Protein AF-A0A956KKK1-F1 (afdb_monomer_lite)

Foldseek 3Di:
DVLLVVLLVQVVVQLLVQLHALVNQAQFQEEEFEFEDDQLLLVVCPPPDHDDPCSPLVRDQQNSQVVNCVVSVHNAHGDYDYLWLCRQLVSVQVNVVCQVVPSHQKYKGAYWFDDNDCVVVVVCVVVQQADPVQAQQFQAQSLRHFHEFTDIHIHMDGDLVPDDLVRGDALWDFLFKFKDFQPDDPDQQQEALVGLLVRLQVRCVSSVHDLQLAQEEAELRRSHLRVNLSRLSSCCSNRWDDDAAHEYAYCCRVGIRNISRRQNSSVVQLSNCLNVQKDAAHPNHDHGRPSHDCPNTSYDHGHHIGRNDGRRKYKGWTARSSGMIMIIIIGHDPDRDPPPDDDADFKFKAKFADQDPVVQLVVLQVQLVCLVVVVDDPVCRSCSCPVSNHHHQWMWIFIGDHSNSRSVRSNVTDTDGHDPDDDAAEAEFEDPDPADACPCVVVLVRDVQLVVLLVLLQVLLCVQPVDGLNVLSHDPVSCLQLLNVLSNSLSNLLSVLRVCVVVVDDHPYYHYDDSRVLSSCVSVVVDPSNRSSNVRNLLSVLCRPFLPAWKWKKKWQAAPVVVVVLCVVVPQAKDFQDDPDRGITMIMGHPVVVVVSCVVCVVVVIDMDIRSDRHGPRDPSCVRSVD

pLDDT: mean 94.02, std 6.74, range [56.38, 98.94]

Structure (mmCIF, N/CA/C/O backbone):
data_AF-A0A956KKK1-F1
#
_entry.id   AF-A0A956KKK1-F1
#
loop_
_atom_site.group_PDB
_atom_site.id
_atom_site.type_symbol
_atom_site.label_atom_id
_atom_site.label_alt_id
_atom_site.label_comp_id
_atom_site.label_asym_id
_atom_site.label_entity_id
_atom_site.label_seq_id
_atom_site.pdbx_PDB_ins_code
_atom_site.Cartn_x
_atom_site.Cartn_y
_atom_site.Cartn_z
_atom_site.occupancy
_atom_site.B_iso_or_equiv
_atom_site.auth_seq_id
_atom_site.auth_comp_id
_atom_site.auth_asym_id
_atom_site.auth_atom_id
_atom_site.pdbx_PDB_model_num
ATOM 1 N N . ASP A 1 1 ? 17.233 -19.657 -6.680 1.00 92.56 1 ASP A N 1
ATOM 2 C CA . ASP A 1 1 ? 17.584 -18.506 -7.511 1.00 92.56 1 ASP A CA 1
ATOM 3 C C . ASP A 1 1 ? 17.461 -17.231 -6.681 1.00 92.56 1 ASP A C 1
ATOM 5 O O . ASP A 1 1 ? 16.377 -16.978 -6.150 1.00 92.56 1 ASP A O 1
ATOM 9 N N . PRO A 1 2 ? 18.546 -16.457 -6.498 1.00 95.69 2 PRO A N 1
ATOM 10 C CA . PRO A 1 2 ? 18.497 -15.133 -5.877 1.00 95.69 2 PRO A CA 1
ATOM 11 C C . PRO A 1 2 ? 17.521 -14.158 -6.561 1.00 95.69 2 PRO A C 1
ATOM 13 O O . PRO A 1 2 ? 16.955 -13.310 -5.874 1.00 95.69 2 PRO A O 1
ATOM 16 N N . GLN A 1 3 ? 17.222 -14.328 -7.854 1.00 97.50 3 GLN A N 1
ATOM 17 C CA . GLN A 1 3 ? 16.215 -13.531 -8.565 1.00 97.50 3 GLN A CA 1
ATOM 18 C C . GLN A 1 3 ? 14.821 -13.664 -7.933 1.00 97.50 3 GLN A C 1
ATOM 20 O O . GLN A 1 3 ? 14.139 -12.664 -7.715 1.00 97.50 3 GLN A O 1
ATOM 25 N N . GLN A 1 4 ? 14.420 -14.884 -7.543 1.00 97.62 4 GLN A N 1
ATOM 26 C CA . GLN A 1 4 ? 13.149 -15.112 -6.840 1.00 97.62 4 GLN A CA 1
ATOM 27 C C . GLN A 1 4 ? 13.114 -14.398 -5.480 1.00 97.62 4 GLN A C 1
ATOM 29 O O . GLN A 1 4 ? 12.061 -13.927 -5.067 1.00 97.62 4 GLN A O 1
ATOM 34 N N . ARG A 1 5 ? 14.251 -14.308 -4.774 1.00 97.50 5 ARG A N 1
ATOM 35 C CA . ARG A 1 5 ? 14.332 -13.640 -3.462 1.00 97.50 5 ARG A CA 1
ATOM 36 C C . ARG A 1 5 ? 14.197 -12.126 -3.609 1.00 97.50 5 ARG A C 1
ATOM 38 O O . ARG A 1 5 ? 13.392 -11.526 -2.906 1.00 97.50 5 ARG A O 1
ATOM 45 N N . LEU A 1 6 ? 14.912 -11.538 -4.572 1.00 98.19 6 LEU A N 1
ATOM 46 C CA . LEU A 1 6 ? 14.817 -10.107 -4.868 1.00 98.19 6 LEU A CA 1
ATOM 47 C C . LEU A 1 6 ? 13.410 -9.702 -5.304 1.00 98.19 6 LEU A C 1
ATOM 49 O O . LEU A 1 6 ? 12.910 -8.688 -4.835 1.00 98.19 6 LEU A O 1
ATOM 53 N N . LEU A 1 7 ? 12.735 -10.501 -6.134 1.00 98.44 7 LEU A N 1
ATOM 54 C CA . LEU A 1 7 ? 11.353 -10.212 -6.528 1.00 98.44 7 LEU A CA 1
ATOM 55 C C . LEU A 1 7 ? 10.388 -10.187 -5.336 1.00 98.44 7 LEU A C 1
ATOM 57 O O . LEU A 1 7 ? 9.464 -9.378 -5.330 1.00 98.44 7 LEU A O 1
ATOM 61 N N . LEU A 1 8 ? 10.598 -11.030 -4.319 1.00 98.38 8 LEU A N 1
ATOM 62 C CA . LEU A 1 8 ? 9.781 -10.997 -3.103 1.00 98.38 8 LEU A CA 1
ATOM 63 C C . LEU A 1 8 ? 9.997 -9.706 -2.313 1.00 98.38 8 LEU A C 1
ATOM 65 O O . LEU A 1 8 ? 9.024 -9.087 -1.886 1.00 98.38 8 LEU A O 1
ATOM 69 N N . GLU A 1 9 ? 11.249 -9.285 -2.143 1.00 98.06 9 GLU A N 1
ATOM 70 C CA . GLU A 1 9 ? 11.579 -8.048 -1.428 1.00 98.06 9 GLU A CA 1
ATOM 71 C C . GLU A 1 9 ? 11.114 -6.806 -2.198 1.00 98.06 9 GLU A C 1
ATOM 73 O O . GLU A 1 9 ? 10.419 -5.952 -1.650 1.00 98.06 9 GLU A O 1
ATOM 78 N N . VAL A 1 10 ? 11.435 -6.721 -3.490 1.00 98.62 10 VAL A N 1
ATOM 79 C CA . VAL A 1 10 ? 11.083 -5.580 -4.343 1.00 98.62 10 VAL A CA 1
ATOM 80 C C . VAL A 1 10 ? 9.576 -5.519 -4.586 1.00 98.62 10 VAL A C 1
ATOM 82 O O . VAL A 1 10 ? 9.008 -4.433 -4.544 1.00 98.62 10 VAL A O 1
ATOM 85 N N . GLY A 1 11 ? 8.900 -6.655 -4.769 1.00 98.25 11 GLY A N 1
ATOM 86 C CA . GLY A 1 11 ? 7.442 -6.693 -4.894 1.00 98.25 11 GLY A CA 1
ATOM 87 C C . GLY A 1 11 ? 6.729 -6.283 -3.601 1.00 98.25 11 GLY A C 1
ATOM 88 O O . GLY A 1 11 ? 5.759 -5.529 -3.658 1.00 98.25 11 GLY A O 1
ATOM 89 N N . TRP A 1 12 ? 7.242 -6.692 -2.432 1.00 96.94 12 TRP A N 1
ATOM 90 C CA . TRP A 1 12 ? 6.741 -6.210 -1.140 1.00 96.94 12 TRP A CA 1
ATOM 91 C C . TRP A 1 12 ? 6.910 -4.693 -1.009 1.00 96.94 12 TRP A C 1
ATOM 93 O O . TRP A 1 12 ? 5.971 -3.992 -0.631 1.00 96.94 12 TRP A O 1
ATOM 103 N N . ASN A 1 13 ? 8.090 -4.179 -1.365 1.00 97.06 13 ASN A N 1
ATOM 104 C CA . ASN A 1 13 ? 8.372 -2.747 -1.329 1.00 97.06 13 ASN A CA 1
ATOM 105 C C . ASN A 1 13 ? 7.488 -1.967 -2.308 1.00 97.06 13 ASN A C 1
ATOM 107 O O . ASN A 1 13 ? 7.022 -0.893 -1.951 1.00 97.06 13 ASN A O 1
ATOM 111 N N . ALA A 1 14 ? 7.192 -2.514 -3.490 1.00 97.94 14 ALA A N 1
ATOM 112 C CA . ALA A 1 14 ? 6.297 -1.890 -4.462 1.00 97.94 14 ALA A CA 1
ATOM 113 C C . ALA A 1 14 ? 4.849 -1.792 -3.942 1.00 97.94 14 ALA A C 1
ATOM 115 O O . ALA A 1 14 ? 4.210 -0.756 -4.106 1.00 97.94 14 ALA A O 1
ATOM 116 N N . LEU A 1 15 ? 4.338 -2.826 -3.260 1.00 96.38 15 LEU A N 1
ATOM 117 C CA . LEU A 1 15 ? 3.026 -2.767 -2.597 1.00 96.38 15 LEU A CA 1
ATOM 118 C C . LEU A 1 15 ? 3.007 -1.746 -1.450 1.00 96.38 15 LEU A C 1
ATOM 120 O O . LEU A 1 15 ? 2.049 -0.985 -1.316 1.00 96.38 15 LEU A O 1
ATOM 124 N N . ALA A 1 16 ? 4.073 -1.704 -0.646 1.00 94.38 16 ALA A N 1
ATOM 125 C CA . ALA A 1 16 ? 4.210 -0.728 0.432 1.00 94.38 16 ALA A CA 1
ATOM 126 C C . ALA A 1 16 ? 4.290 0.714 -0.102 1.00 94.38 16 ALA A C 1
ATOM 128 O O . ALA A 1 16 ? 3.642 1.600 0.448 1.00 94.38 16 ALA A O 1
ATOM 129 N N . ASP A 1 17 ? 5.030 0.938 -1.190 1.00 95.38 17 ASP A N 1
ATOM 130 C CA . ASP A 1 17 ? 5.161 2.232 -1.870 1.00 95.38 17 ASP A CA 1
ATOM 131 C C . ASP A 1 17 ? 3.845 2.691 -2.527 1.00 95.38 17 ASP A C 1
ATOM 133 O O . ASP A 1 17 ? 3.524 3.882 -2.523 1.00 95.38 17 ASP A O 1
ATOM 137 N N . ALA A 1 18 ? 3.033 1.742 -3.004 1.00 94.81 18 ALA A N 1
ATOM 138 C CA . ALA A 1 18 ? 1.669 1.985 -3.474 1.00 94.81 18 ALA A CA 1
ATOM 139 C C . ALA A 1 18 ? 0.656 2.221 -2.332 1.00 94.81 18 ALA A C 1
ATOM 141 O O . ALA A 1 18 ? -0.508 2.525 -2.596 1.00 94.81 18 ALA A O 1
ATOM 142 N N . GLY A 1 19 ? 1.060 2.064 -1.065 1.00 93.94 19 GLY A N 1
ATOM 143 C CA . GLY A 1 19 ? 0.163 2.177 0.086 1.00 93.94 19 GLY A CA 1
ATOM 144 C C . GLY A 1 19 ? -0.932 1.106 0.096 1.00 93.94 19 GLY A C 1
ATOM 145 O O . GLY A 1 19 ? -2.066 1.403 0.477 1.00 93.94 19 GLY A O 1
ATOM 146 N N . LEU A 1 20 ? -0.619 -0.107 -0.370 1.00 94.12 20 LEU A N 1
ATOM 147 C CA . LEU A 1 20 ? -1.534 -1.248 -0.412 1.00 94.12 20 LEU A CA 1
ATOM 148 C C . LEU A 1 20 ? -1.116 -2.292 0.636 1.00 94.12 20 LEU A C 1
ATOM 150 O O . LEU A 1 20 ? -0.155 -3.041 0.420 1.00 94.12 20 LEU A O 1
ATOM 154 N N . PRO A 1 21 ? -1.819 -2.377 1.781 1.00 92.94 21 PRO A N 1
ATOM 155 C CA . PRO A 1 21 ? -1.581 -3.421 2.766 1.00 92.94 21 PRO A CA 1
ATOM 156 C C . PRO A 1 21 ? -1.762 -4.816 2.164 1.00 92.94 21 PRO A C 1
ATOM 158 O O . PRO A 1 21 ? -2.711 -5.071 1.422 1.00 92.94 21 PRO A O 1
ATOM 161 N N . LEU A 1 22 ? -0.923 -5.772 2.574 1.00 91.25 22 LEU A N 1
ATOM 162 C CA . LEU A 1 22 ? -1.035 -7.158 2.112 1.00 91.25 22 LEU A CA 1
ATOM 163 C C . LEU A 1 22 ? -2.426 -7.748 2.416 1.00 91.25 22 LEU A C 1
ATOM 165 O O . LEU A 1 22 ? -2.931 -8.565 1.656 1.00 91.25 22 LEU A O 1
ATOM 169 N N . ALA A 1 23 ? -3.055 -7.326 3.517 1.00 90.56 23 ALA A N 1
ATOM 170 C CA . ALA A 1 23 ? -4.395 -7.769 3.893 1.00 90.56 23 ALA A CA 1
ATOM 171 C C . ALA A 1 23 ? -5.486 -7.342 2.893 1.00 90.56 23 ALA A C 1
ATOM 173 O O . ALA A 1 23 ? -6.473 -8.056 2.770 1.00 90.56 23 ALA A O 1
ATOM 174 N N . GLU A 1 24 ? -5.304 -6.226 2.179 1.00 91.88 24 GLU A N 1
ATOM 175 C CA . GLU A 1 24 ? -6.263 -5.738 1.177 1.00 91.88 24 GLU A CA 1
ATOM 176 C C . GLU A 1 24 ? -6.103 -6.445 -0.174 1.00 91.88 24 GLU A C 1
ATOM 178 O O . GLU A 1 24 ? -7.080 -6.648 -0.889 1.00 91.88 24 GLU A O 1
ATOM 183 N N . VAL A 1 25 ? -4.878 -6.848 -0.529 1.00 94.81 25 VAL A N 1
ATOM 184 C CA . VAL A 1 25 ? -4.605 -7.533 -1.808 1.00 94.81 25 VAL A CA 1
ATOM 185 C C . VAL A 1 25 ? -4.715 -9.056 -1.706 1.00 94.81 25 VAL A C 1
ATOM 187 O O . VAL A 1 25 ? -4.865 -9.735 -2.723 1.00 94.81 25 VAL A O 1
ATOM 190 N N . ARG A 1 26 ? -4.645 -9.617 -0.497 1.00 95.88 26 ARG A N 1
ATOM 191 C CA . ARG A 1 26 ? -4.733 -11.061 -0.266 1.00 95.88 26 ARG A CA 1
ATOM 192 C C . ARG A 1 26 ? -6.095 -11.606 -0.698 1.00 95.88 26 ARG A C 1
ATOM 194 O O . ARG A 1 26 ? -7.136 -11.095 -0.304 1.00 95.88 26 ARG A O 1
ATOM 201 N N . GLY A 1 27 ? -6.078 -12.673 -1.489 1.00 97.56 27 GLY A N 1
ATOM 202 C CA . GLY A 1 27 ? -7.266 -13.318 -2.044 1.00 97.56 27 GLY A CA 1
ATOM 203 C C . GLY A 1 27 ? -7.894 -12.579 -3.229 1.00 97.56 27 GLY A C 1
ATOM 204 O O . GLY A 1 27 ? -8.884 -13.070 -3.778 1.00 97.56 27 GLY A O 1
ATOM 205 N N . SER A 1 28 ? -7.340 -11.427 -3.626 1.00 97.88 28 SER A N 1
ATOM 206 C CA . SER A 1 28 ? -7.843 -10.617 -4.738 1.00 97.88 28 SER A CA 1
ATOM 207 C C . SER A 1 28 ? -7.460 -11.193 -6.103 1.00 97.88 28 SER A C 1
ATOM 209 O O . SER A 1 28 ? -6.555 -12.024 -6.231 1.00 97.88 28 SER A O 1
ATOM 211 N N . ASN A 1 29 ? -8.109 -10.689 -7.153 1.00 97.88 29 ASN A N 1
ATOM 212 C CA . ASN A 1 29 ? -7.789 -11.005 -8.542 1.00 97.88 29 ASN A CA 1
ATOM 213 C C . ASN A 1 29 ? -6.564 -10.217 -9.064 1.00 97.88 29 ASN A C 1
ATOM 215 O O . ASN A 1 29 ? -6.576 -9.684 -10.173 1.00 97.88 29 ASN A O 1
ATOM 219 N N . ALA A 1 30 ? -5.516 -10.066 -8.248 1.00 98.56 30 ALA A N 1
ATOM 220 C CA . ALA A 1 30 ? -4.290 -9.380 -8.648 1.00 98.56 30 ALA A CA 1
ATOM 221 C C . ALA A 1 30 ? -3.401 -10.283 -9.522 1.00 98.56 30 ALA A C 1
ATOM 223 O O . ALA A 1 30 ? -3.174 -11.447 -9.188 1.00 98.56 30 ALA A O 1
ATOM 224 N N . GLY A 1 31 ? -2.890 -9.746 -10.631 1.00 98.75 31 GLY A N 1
ATOM 225 C CA . GLY A 1 31 ? -1.968 -10.432 -11.541 1.00 98.75 31 GLY A CA 1
ATOM 226 C C . GLY A 1 31 ? -0.492 -10.113 -11.268 1.00 98.75 31 GLY A C 1
ATOM 227 O O . GLY A 1 31 ? -0.166 -9.079 -10.684 1.00 98.75 31 GLY A O 1
ATOM 228 N N . VAL A 1 32 ? 0.410 -10.987 -11.715 1.00 98.88 32 VAL A N 1
ATOM 229 C CA . VAL A 1 32 ? 1.869 -10.858 -11.578 1.00 98.88 32 VAL A CA 1
ATOM 230 C C . VAL A 1 32 ? 2.544 -11.167 -12.917 1.00 98.88 32 VAL A C 1
ATOM 232 O O . VAL A 1 32 ? 2.414 -12.265 -13.450 1.00 98.88 32 VAL A O 1
ATOM 235 N N . PHE A 1 33 ? 3.301 -10.211 -13.452 1.00 98.88 33 PHE A N 1
ATOM 236 C CA . PHE A 1 33 ? 3.948 -10.301 -14.762 1.00 98.88 33 PHE A CA 1
ATOM 237 C C . PHE A 1 33 ? 5.432 -9.955 -14.629 1.00 98.88 33 PHE A C 1
ATOM 239 O O . PHE A 1 33 ? 5.792 -8.817 -14.329 1.00 98.88 33 PHE A O 1
ATOM 246 N N . VAL A 1 34 ? 6.311 -10.931 -14.848 1.00 98.81 34 VAL A N 1
ATOM 247 C CA . VAL A 1 34 ? 7.755 -10.774 -14.612 1.00 98.81 34 VAL A CA 1
ATOM 248 C C . VAL A 1 34 ? 8.544 -11.050 -15.884 1.00 98.81 34 VAL A C 1
ATOM 250 O O . VAL A 1 34 ? 8.488 -12.146 -16.435 1.00 98.81 34 VAL A O 1
ATOM 253 N N . GLY A 1 35 ? 9.326 -10.071 -16.328 1.00 98.50 35 GLY A N 1
ATOM 254 C CA . GLY A 1 35 ? 10.361 -10.267 -17.333 1.00 98.50 35 GLY A CA 1
ATOM 255 C C . GLY A 1 35 ? 11.642 -10.820 -16.711 1.00 98.50 35 GLY A C 1
ATOM 256 O O . GLY A 1 35 ? 12.183 -10.215 -15.788 1.00 98.50 35 GLY A O 1
ATOM 257 N N . ALA A 1 36 ? 12.149 -11.939 -17.212 1.00 96.75 36 ALA A N 1
ATOM 258 C CA . ALA A 1 36 ? 13.423 -12.503 -16.769 1.00 96.75 36 ALA A CA 1
ATOM 259 C C . ALA A 1 36 ? 14.111 -13.236 -17.920 1.00 96.75 36 ALA A C 1
ATOM 261 O O . ALA A 1 36 ? 13.440 -13.751 -18.814 1.00 96.75 36 ALA A O 1
ATOM 262 N N . ALA A 1 37 ? 15.439 -13.277 -17.890 1.00 88.56 37 ALA A N 1
ATOM 263 C CA . ALA A 1 37 ? 16.251 -14.003 -18.855 1.00 88.56 37 ALA A CA 1
ATOM 264 C C . ALA A 1 37 ? 17.483 -14.605 -18.166 1.00 88.56 37 ALA A C 1
ATOM 266 O O . ALA A 1 37 ? 17.914 -14.154 -17.103 1.00 88.56 37 ALA A O 1
ATOM 267 N N . GLY A 1 38 ? 18.073 -15.611 -18.807 1.00 84.81 38 GLY A N 1
ATOM 268 C CA . GLY A 1 38 ? 19.246 -16.318 -18.290 1.00 84.81 38 GLY A CA 1
ATOM 269 C C . GLY A 1 38 ? 18.886 -17.435 -17.312 1.00 84.81 38 GLY A C 1
ATOM 270 O O . GLY A 1 38 ? 17.850 -17.421 -16.674 1.00 84.81 38 GLY A O 1
ATOM 271 N N . PHE A 1 39 ? 19.741 -18.447 -17.220 1.00 87.62 39 PHE A N 1
ATOM 272 C CA . PHE A 1 39 ? 19.492 -19.677 -16.455 1.00 87.62 39 PHE A CA 1
ATOM 273 C C . PHE A 1 39 ? 20.691 -20.012 -15.559 1.00 87.62 39 PHE A C 1
ATOM 275 O O . PHE A 1 39 ? 20.956 -21.171 -15.243 1.00 87.62 39 PHE A O 1
ATOM 282 N N . ASP A 1 40 ? 21.419 -18.977 -15.135 1.00 91.94 40 ASP A N 1
ATOM 283 C CA . ASP A 1 40 ? 22.656 -19.078 -14.365 1.00 91.94 40 ASP A CA 1
ATOM 284 C C . ASP A 1 40 ? 22.464 -19.878 -13.073 1.00 91.94 40 ASP A C 1
ATOM 286 O O . ASP A 1 40 ? 23.264 -20.760 -12.760 1.00 91.94 40 ASP A O 1
ATOM 290 N N . TRP A 1 41 ? 21.374 -19.623 -12.337 1.00 91.12 41 TRP A N 1
ATOM 291 C CA . TRP A 1 41 ? 21.085 -20.389 -11.126 1.00 91.12 41 TRP A CA 1
ATOM 292 C C . TRP A 1 41 ? 20.766 -21.850 -11.433 1.00 91.12 41 TRP A C 1
ATOM 294 O O . TRP A 1 41 ? 21.165 -22.717 -10.669 1.00 91.12 41 TRP A O 1
ATOM 304 N N . THR A 1 42 ? 20.099 -22.145 -12.550 1.00 88.56 42 THR A N 1
ATOM 305 C CA . THR A 1 42 ? 19.860 -23.528 -12.988 1.00 88.56 42 THR A CA 1
ATOM 306 C C . THR A 1 42 ? 21.185 -24.240 -13.261 1.00 88.56 42 THR A C 1
ATOM 308 O O . THR A 1 42 ? 21.371 -25.360 -12.801 1.00 88.56 42 THR A O 1
ATOM 311 N N . LEU A 1 43 ? 22.147 -23.587 -13.922 1.00 86.81 43 LEU A N 1
ATOM 312 C CA . LEU A 1 43 ? 23.480 -24.168 -14.142 1.00 86.81 43 LEU A CA 1
ATOM 313 C C . LEU A 1 43 ? 24.206 -24.474 -12.826 1.00 86.81 43 LEU A C 1
ATOM 315 O O . LEU A 1 43 ? 24.845 -25.514 -12.709 1.00 86.81 43 LEU A O 1
ATOM 319 N N . LEU A 1 44 ? 24.092 -23.586 -11.836 1.00 86.19 44 LEU A N 1
ATOM 320 C CA . LEU A 1 44 ? 24.708 -23.773 -10.521 1.00 86.19 44 LEU A CA 1
ATOM 321 C C . LEU A 1 44 ? 23.985 -24.833 -9.675 1.00 86.19 44 LEU A C 1
ATOM 323 O O . LEU A 1 44 ? 24.631 -25.651 -9.029 1.00 86.19 44 LEU A O 1
ATOM 327 N N . ALA A 1 45 ? 22.651 -24.823 -9.671 1.00 79.69 45 ALA A N 1
ATOM 328 C CA . ALA A 1 45 ? 21.820 -25.661 -8.807 1.00 79.69 45 ALA A CA 1
ATOM 329 C C . ALA A 1 45 ? 21.694 -27.109 -9.296 1.00 79.69 45 ALA A C 1
ATOM 331 O O . ALA A 1 45 ? 21.470 -28.004 -8.486 1.00 79.69 45 ALA A O 1
ATOM 332 N N . PHE A 1 46 ? 21.838 -27.343 -10.603 1.00 76.88 46 PHE A N 1
ATOM 333 C CA . PHE A 1 46 ? 21.832 -28.683 -11.196 1.00 76.88 46 PHE A CA 1
ATOM 334 C C . PHE A 1 46 ? 23.246 -29.227 -11.474 1.00 76.88 46 PHE A C 1
ATOM 336 O O . PHE A 1 46 ? 23.384 -30.265 -12.119 1.00 76.88 46 PHE A O 1
ATOM 343 N N . GLY A 1 47 ? 24.293 -28.563 -10.968 1.00 71.81 47 GLY A N 1
ATOM 344 C CA . GLY A 1 47 ? 25.661 -29.088 -10.953 1.00 71.81 47 GLY A CA 1
ATOM 345 C C . GLY A 1 47 ? 25.845 -30.229 -9.939 1.00 71.81 47 GLY A C 1
ATOM 346 O O . GLY A 1 47 ? 25.190 -30.259 -8.896 1.00 71.81 47 GLY A O 1
ATOM 347 N N . GLU A 1 48 ? 26.722 -31.183 -10.269 1.00 58.97 48 GLU A N 1
ATOM 348 C CA . GLU A 1 48 ? 26.962 -32.471 -9.591 1.00 58.97 48 GLU A CA 1
ATOM 349 C C . GLU A 1 48 ? 27.194 -32.352 -8.063 1.00 58.97 48 GLU A C 1
ATOM 351 O O . GLU A 1 48 ? 28.326 -32.167 -7.631 1.00 58.97 48 GLU A O 1
ATOM 356 N N . ALA A 1 49 ? 26.117 -32.437 -7.257 1.00 56.38 49 ALA A N 1
ATOM 357 C CA . ALA A 1 49 ? 26.033 -33.007 -5.887 1.00 56.38 49 ALA A CA 1
ATOM 358 C C . ALA A 1 49 ? 24.867 -32.459 -5.020 1.00 56.38 49 ALA A C 1
ATOM 360 O O . ALA A 1 49 ? 24.660 -32.972 -3.922 1.00 56.38 49 ALA A O 1
ATOM 361 N N . ALA A 1 50 ? 24.099 -31.448 -5.454 1.00 62.50 50 ALA A N 1
ATOM 362 C CA . ALA A 1 50 ? 23.192 -30.699 -4.558 1.00 62.50 50 ALA A CA 1
ATOM 363 C C . ALA A 1 50 ? 21.724 -30.584 -5.026 1.00 62.50 50 ALA A C 1
ATOM 365 O O . ALA A 1 50 ? 21.029 -29.634 -4.666 1.00 62.50 50 ALA A O 1
ATOM 366 N N . ILE A 1 51 ? 21.232 -31.539 -5.820 1.00 80.12 51 ILE A N 1
ATOM 367 C CA . ILE A 1 51 ? 19.817 -31.557 -6.219 1.00 80.12 51 ILE A CA 1
ATOM 368 C C . ILE A 1 51 ? 18.979 -32.076 -5.044 1.00 80.12 51 ILE A C 1
ATOM 370 O O . ILE A 1 51 ? 18.973 -33.271 -4.754 1.00 80.12 51 ILE A O 1
ATOM 374 N N . ASP A 1 52 ? 18.253 -31.175 -4.385 1.00 84.75 52 ASP A N 1
ATOM 375 C CA . ASP A 1 52 ? 17.228 -31.504 -3.395 1.00 84.75 52 ASP A CA 1
ATOM 376 C C . ASP A 1 52 ? 15.804 -31.290 -3.951 1.00 84.75 52 ASP A C 1
ATOM 378 O O . ASP A 1 52 ? 15.602 -30.907 -5.108 1.00 84.75 52 ASP A O 1
ATOM 382 N N . ALA A 1 53 ? 14.788 -31.523 -3.115 1.00 88.12 53 ALA A N 1
ATOM 383 C CA . ALA A 1 53 ? 13.382 -31.353 -3.491 1.00 88.12 53 ALA A CA 1
ATOM 384 C C . ALA A 1 53 ? 13.010 -29.909 -3.904 1.00 88.12 53 ALA A C 1
ATOM 386 O O . ALA A 1 53 ? 11.999 -29.696 -4.578 1.00 88.12 53 ALA A O 1
ATOM 387 N N . TYR A 1 54 ? 13.810 -28.908 -3.526 1.00 90.19 54 TYR A N 1
ATOM 388 C CA . TYR A 1 54 ? 13.577 -27.503 -3.842 1.00 90.19 54 TYR A CA 1
ATOM 389 C C . TYR A 1 54 ? 14.312 -27.042 -5.099 1.00 90.19 54 TYR A C 1
ATOM 391 O O . TYR A 1 54 ? 13.981 -25.970 -5.602 1.00 90.19 54 TYR A O 1
ATOM 399 N N . ALA A 1 55 ? 15.240 -27.824 -5.657 1.00 88.75 55 ALA A N 1
ATOM 400 C CA . ALA A 1 55 ? 15.996 -27.444 -6.852 1.00 88.75 55 ALA A CA 1
ATOM 401 C C . ALA A 1 55 ? 15.080 -27.049 -8.028 1.00 88.75 55 ALA A C 1
ATOM 403 O O . ALA A 1 55 ? 15.282 -26.003 -8.653 1.00 88.75 55 ALA A O 1
ATOM 404 N N . ALA A 1 56 ? 14.011 -27.817 -8.271 1.00 88.12 56 ALA A N 1
ATOM 405 C CA . ALA A 1 56 ? 13.056 -27.554 -9.350 1.00 88.12 56 ALA A CA 1
ATOM 406 C C . ALA A 1 56 ? 12.304 -26.223 -9.163 1.00 88.12 56 ALA A C 1
ATOM 408 O O . ALA A 1 56 ? 12.305 -25.360 -10.044 1.00 88.12 56 ALA A O 1
ATOM 409 N N . THR A 1 57 ? 11.688 -26.014 -7.996 1.00 93.38 57 THR A N 1
ATOM 410 C CA . THR A 1 57 ? 10.906 -24.790 -7.733 1.00 93.38 57 THR A CA 1
ATOM 411 C C . THR A 1 57 ? 11.795 -23.576 -7.461 1.00 93.38 57 THR A C 1
ATOM 413 O O . THR A 1 57 ? 11.425 -22.439 -7.751 1.00 93.38 57 THR A O 1
ATOM 416 N N . GLY A 1 58 ? 12.992 -23.796 -6.930 1.00 92.56 58 GLY A N 1
ATOM 417 C CA . GLY A 1 58 ? 13.982 -22.772 -6.636 1.00 92.56 58 GLY A CA 1
ATOM 418 C C . GLY A 1 58 ? 14.714 -22.242 -7.866 1.00 92.56 58 GLY A C 1
ATOM 419 O O . GLY A 1 58 ? 15.343 -21.195 -7.742 1.00 92.56 58 GLY A O 1
ATOM 420 N N . SER A 1 59 ? 14.639 -22.916 -9.018 1.00 90.06 59 SER A N 1
ATOM 421 C CA . SER A 1 59 ? 15.377 -22.532 -10.240 1.00 90.06 59 SER A CA 1
ATOM 422 C C . SER A 1 59 ? 14.480 -22.263 -11.449 1.00 90.06 59 SER A C 1
ATOM 424 O O . SER A 1 59 ? 14.912 -21.638 -12.408 1.00 90.06 59 SER A O 1
ATOM 426 N N . SER A 1 60 ? 13.222 -22.710 -11.417 1.00 92.19 60 SER A N 1
ATOM 427 C CA . SER A 1 60 ? 12.286 -22.502 -12.524 1.00 92.19 60 SER A CA 1
ATOM 428 C C . SER A 1 60 ? 11.907 -21.028 -12.709 1.00 92.19 60 SER A C 1
ATOM 430 O O . SER A 1 60 ? 11.521 -20.348 -11.754 1.00 92.19 60 SER A O 1
ATOM 432 N N . HIS A 1 61 ? 11.929 -20.568 -13.964 1.00 92.19 61 HIS A N 1
ATOM 433 C CA . HIS A 1 61 ? 11.463 -19.236 -14.356 1.00 92.19 61 HIS A CA 1
ATOM 434 C C . HIS A 1 61 ? 9.982 -19.017 -14.070 1.00 92.19 61 HIS A C 1
ATOM 436 O O . HIS A 1 61 ? 9.622 -17.951 -13.593 1.00 92.19 61 HIS A O 1
ATOM 442 N N . ALA A 1 62 ? 9.129 -20.026 -14.268 1.00 94.69 62 ALA A N 1
ATOM 443 C CA . ALA A 1 62 ? 7.698 -19.897 -13.981 1.00 94.69 62 ALA A CA 1
ATOM 444 C C . ALA A 1 62 ? 7.430 -19.536 -12.507 1.00 94.69 62 ALA A C 1
ATOM 446 O O . ALA A 1 62 ? 6.434 -18.900 -12.176 1.00 94.69 62 ALA A O 1
ATOM 447 N N . ILE A 1 63 ? 8.341 -19.916 -11.605 1.00 97.19 63 ILE A N 1
ATOM 448 C CA . ILE A 1 63 ? 8.203 -19.653 -10.174 1.00 97.19 63 ILE A CA 1
ATOM 449 C C . ILE A 1 63 ? 8.571 -18.208 -9.802 1.00 97.19 63 ILE A C 1
ATOM 451 O O . ILE A 1 63 ? 8.199 -17.765 -8.718 1.00 97.19 63 ILE A O 1
ATOM 455 N N . LEU A 1 64 ? 9.213 -17.438 -10.689 1.00 97.56 64 LEU A N 1
ATOM 456 C CA . LEU A 1 64 ? 9.502 -16.019 -10.450 1.00 97.56 64 LEU A CA 1
ATOM 457 C C . LEU A 1 64 ? 8.215 -15.230 -10.191 1.00 97.56 64 LEU A C 1
ATOM 459 O O . LEU A 1 64 ? 8.125 -14.561 -9.168 1.00 97.56 64 LEU A O 1
ATOM 463 N N . ALA A 1 65 ? 7.206 -15.361 -11.057 1.00 98.31 65 ALA A N 1
ATOM 464 C CA . ALA A 1 65 ? 5.890 -14.760 -10.830 1.00 98.31 65 ALA A CA 1
ATOM 465 C C . ALA A 1 65 ? 5.056 -15.568 -9.818 1.00 98.31 65 ALA A C 1
ATOM 467 O O . ALA A 1 65 ? 4.525 -15.010 -8.853 1.00 98.31 65 ALA A O 1
ATOM 468 N N . ASN A 1 66 ? 5.007 -16.899 -9.972 1.00 98.56 66 ASN A N 1
ATOM 469 C CA . ASN A 1 66 ? 4.091 -17.735 -9.189 1.00 98.56 66 ASN A CA 1
ATOM 470 C C . ASN A 1 66 ? 4.390 -17.716 -7.686 1.00 98.56 66 ASN A C 1
ATOM 472 O O . ASN A 1 66 ? 3.476 -17.904 -6.886 1.00 98.56 66 ASN A O 1
ATOM 476 N N . ARG A 1 67 ? 5.642 -17.485 -7.264 1.00 98.38 67 ARG A N 1
ATOM 477 C CA . ARG A 1 67 ? 5.980 -17.422 -5.835 1.00 98.38 67 ARG A CA 1
ATOM 478 C C . ARG A 1 67 ? 5.381 -16.190 -5.152 1.00 98.38 67 ARG A C 1
ATOM 480 O O . ARG A 1 67 ? 4.968 -16.308 -4.001 1.00 98.38 67 ARG A O 1
ATOM 487 N N . LEU A 1 68 ? 5.295 -15.054 -5.851 1.00 98.38 68 LEU A N 1
ATOM 488 C CA . LEU A 1 68 ? 4.612 -13.853 -5.354 1.00 98.38 68 LEU A CA 1
ATOM 489 C C . LEU A 1 68 ? 3.113 -14.139 -5.218 1.00 98.38 68 LEU A C 1
ATOM 491 O O . LEU A 1 68 ? 2.548 -13.942 -4.143 1.00 98.38 68 LEU A O 1
ATOM 495 N N . SER A 1 69 ? 2.499 -14.693 -6.270 1.00 98.62 69 SER A N 1
ATOM 496 C CA . SER A 1 69 ? 1.086 -15.087 -6.252 1.00 98.62 69 SER A CA 1
ATOM 497 C C . SER A 1 69 ? 0.773 -16.066 -5.122 1.00 98.62 69 SER A C 1
ATOM 499 O O . SER A 1 69 ? -0.189 -15.868 -4.392 1.00 98.62 69 SER A O 1
ATOM 501 N N . TYR A 1 70 ? 1.613 -17.081 -4.920 1.00 98.56 70 TYR A N 1
ATOM 502 C CA . TYR A 1 70 ? 1.426 -18.083 -3.873 1.00 98.56 70 TYR A CA 1
ATOM 503 C C . TYR A 1 70 ? 1.547 -17.496 -2.459 1.00 98.56 70 TYR A C 1
ATOM 505 O O . TYR A 1 70 ? 0.674 -17.718 -1.624 1.00 98.56 70 TYR A O 1
ATOM 513 N N . LEU A 1 71 ? 2.610 -16.735 -2.167 1.00 97.62 71 LEU A N 1
ATOM 514 C CA . LEU A 1 71 ? 2.857 -16.222 -0.811 1.00 97.62 71 LEU A CA 1
ATOM 515 C C . LEU A 1 71 ? 1.861 -15.134 -0.389 1.00 97.62 71 LEU A C 1
ATOM 517 O O . LEU A 1 71 ? 1.577 -14.973 0.804 1.00 97.62 71 LEU A O 1
ATOM 521 N N . TRP A 1 72 ? 1.340 -14.382 -1.355 1.00 97.00 72 TRP A N 1
ATOM 522 C CA . TRP A 1 72 ? 0.400 -13.290 -1.116 1.00 97.00 72 TRP A CA 1
ATOM 523 C C . TRP A 1 72 ? -1.052 -13.655 -1.452 1.00 97.00 72 TRP A C 1
ATOM 525 O O . TRP A 1 72 ? -1.933 -12.841 -1.195 1.00 97.00 72 TRP A O 1
ATOM 535 N N . ASP A 1 73 ? -1.305 -14.886 -1.917 1.00 98.12 73 ASP A N 1
ATOM 536 C CA . ASP A 1 73 ? -2.615 -15.398 -2.362 1.00 98.12 73 ASP A CA 1
ATOM 537 C C . ASP A 1 73 ? -3.264 -14.463 -3.399 1.00 98.12 73 ASP A C 1
ATOM 539 O O . ASP A 1 73 ? -4.393 -14.004 -3.248 1.00 98.12 73 ASP A O 1
ATOM 543 N N . LEU A 1 74 ? -2.502 -14.135 -4.447 1.00 98.56 74 LEU A N 1
ATOM 544 C CA . LEU A 1 74 ? -2.970 -13.354 -5.594 1.00 98.56 74 LEU A CA 1
ATOM 545 C C . LEU A 1 74 ? -3.488 -14.308 -6.671 1.00 98.56 74 LEU A C 1
ATOM 547 O O . LEU A 1 74 ? -2.774 -15.233 -7.066 1.00 98.56 74 LEU A O 1
ATOM 551 N N . ARG A 1 75 ? -4.718 -14.088 -7.141 1.00 98.50 75 ARG A N 1
ATOM 552 C CA . ARG A 1 75 ? -5.470 -15.069 -7.945 1.00 98.50 75 ARG A CA 1
ATOM 553 C C . ARG A 1 75 ? -5.673 -14.683 -9.410 1.00 98.50 75 ARG A C 1
ATOM 555 O O . ARG A 1 75 ? -6.349 -15.415 -10.127 1.00 98.50 75 ARG A O 1
ATOM 562 N N . GLY A 1 76 ? -5.089 -13.570 -9.851 1.00 98.56 76 GLY A N 1
ATOM 563 C CA . GLY A 1 76 ? -5.057 -13.188 -11.263 1.00 98.56 76 GLY A CA 1
ATOM 564 C C . GLY A 1 76 ? -3.966 -13.924 -12.058 1.00 98.56 76 GLY A C 1
ATOM 565 O O . GLY A 1 76 ? -3.286 -14.807 -11.523 1.00 98.56 76 GLY A O 1
ATOM 566 N N . PRO A 1 77 ? -3.752 -13.557 -13.338 1.00 98.62 77 PRO A N 1
ATOM 567 C CA . PRO A 1 77 ? -2.721 -14.165 -14.178 1.00 98.62 77 PRO A CA 1
ATOM 568 C C . PRO A 1 77 ? -1.326 -14.041 -13.556 1.00 98.62 77 PRO A C 1
ATOM 570 O O . PRO A 1 77 ? -0.951 -12.963 -13.103 1.00 98.62 77 PRO A O 1
ATOM 573 N N . SER A 1 78 ? -0.544 -15.123 -13.562 1.00 98.69 78 SER A N 1
ATOM 574 C CA . SER A 1 78 ? 0.828 -15.146 -13.038 1.00 98.69 78 SER A CA 1
ATOM 575 C C . SER A 1 78 ? 1.771 -15.702 -14.100 1.00 98.69 78 SER A C 1
ATOM 577 O O . SER A 1 78 ? 1.684 -16.874 -14.468 1.00 98.69 78 SER A O 1
ATOM 579 N N . ILE A 1 79 ? 2.592 -14.830 -14.689 1.00 98.44 79 ILE A N 1
ATOM 580 C CA . ILE A 1 79 ? 3.333 -15.120 -15.920 1.00 98.44 79 ILE A CA 1
ATOM 581 C C . ILE A 1 79 ? 4.766 -14.609 -15.811 1.00 98.44 79 ILE A C 1
ATOM 583 O O . ILE A 1 79 ? 5.023 -13.466 -15.428 1.00 98.44 79 ILE A O 1
ATOM 587 N N . SER A 1 80 ? 5.708 -15.454 -16.219 1.00 98.31 80 SER A N 1
ATOM 588 C CA . SER A 1 80 ? 7.090 -15.058 -16.477 1.00 98.31 80 SER A CA 1
ATOM 589 C C . SER A 1 80 ? 7.374 -15.119 -17.976 1.00 98.31 80 SER A C 1
ATOM 591 O O . SER A 1 80 ? 6.997 -16.090 -18.630 1.00 98.31 80 SER A O 1
ATOM 593 N N . VAL A 1 81 ? 7.997 -14.075 -18.524 1.00 98.00 81 VAL A N 1
ATOM 594 C CA . VAL A 1 81 ? 8.240 -13.915 -19.966 1.00 98.00 81 VAL A CA 1
ATOM 595 C C . VAL A 1 81 ? 9.716 -13.649 -20.250 1.00 98.00 81 VAL A C 1
ATOM 597 O O . VAL A 1 81 ? 10.361 -12.871 -19.546 1.00 98.00 81 VAL A O 1
ATOM 600 N N . ASP A 1 82 ? 10.222 -14.280 -21.309 1.00 97.56 82 ASP A N 1
ATOM 601 C CA . ASP A 1 82 ? 11.561 -14.051 -21.848 1.00 97.56 82 ASP A CA 1
ATOM 602 C C . ASP A 1 82 ? 11.455 -13.545 -23.294 1.00 97.56 82 ASP A C 1
ATOM 604 O O . ASP A 1 82 ? 11.111 -14.276 -24.223 1.00 97.56 82 ASP A O 1
ATOM 608 N N . ALA A 1 83 ? 11.716 -12.255 -23.461 1.00 97.56 83 ALA A N 1
ATOM 609 C CA . ALA A 1 83 ? 11.926 -11.573 -24.729 1.00 97.56 83 ALA A CA 1
ATOM 610 C C . ALA A 1 83 ? 13.313 -10.900 -24.734 1.00 97.56 83 ALA A C 1
ATOM 612 O O . ALA A 1 83 ? 13.485 -9.797 -25.266 1.00 97.56 83 ALA A O 1
ATOM 613 N N . ALA A 1 84 ? 14.299 -11.542 -24.095 1.00 96.69 84 ALA A N 1
ATOM 614 C CA . ALA A 1 84 ? 15.634 -11.014 -23.863 1.00 96.69 84 ALA A CA 1
ATOM 615 C C . ALA A 1 84 ? 15.609 -9.602 -23.239 1.00 96.69 84 ALA A C 1
ATOM 617 O O . ALA A 1 84 ? 14.970 -9.361 -22.218 1.00 96.69 84 ALA A O 1
ATOM 618 N N . CYS A 1 85 ? 16.274 -8.625 -23.855 1.00 97.50 85 CYS A N 1
ATOM 619 C CA . CYS A 1 85 ? 16.348 -7.259 -23.338 1.00 97.50 85 CYS A CA 1
ATOM 620 C C . CYS A 1 85 ? 14.983 -6.537 -23.286 1.00 97.50 85 CYS A C 1
ATOM 622 O O . CYS A 1 85 ? 14.848 -5.517 -22.608 1.00 97.50 85 CYS A O 1
ATOM 624 N N . ALA A 1 86 ? 13.962 -7.040 -23.991 1.00 98.25 86 ALA A N 1
ATOM 625 C CA . ALA A 1 86 ? 12.609 -6.484 -23.975 1.00 98.25 86 ALA A CA 1
ATOM 626 C C . ALA A 1 86 ? 11.698 -7.101 -22.895 1.00 98.25 86 ALA A C 1
ATOM 628 O O . ALA A 1 86 ? 10.598 -6.585 -22.683 1.00 98.25 86 ALA A O 1
ATOM 629 N N . SER A 1 87 ? 12.137 -8.155 -22.189 1.00 98.69 87 SER A N 1
ATOM 630 C CA . SER A 1 87 ? 11.306 -8.972 -21.287 1.00 98.69 87 SER A CA 1
ATOM 631 C C . SER A 1 87 ? 10.422 -8.160 -20.344 1.00 98.69 87 SER A C 1
ATOM 633 O O . SER A 1 87 ? 9.210 -8.362 -20.320 1.00 98.69 87 SER A O 1
ATOM 635 N N . SER A 1 88 ? 10.977 -7.207 -19.590 1.00 98.75 88 SER A N 1
ATOM 636 C CA . SER A 1 88 ? 10.176 -6.458 -18.617 1.00 98.75 88 SER A CA 1
ATOM 637 C C . SER A 1 88 ? 9.160 -5.494 -19.241 1.00 98.75 88 SER A C 1
ATOM 639 O O . SER A 1 88 ? 8.105 -5.287 -18.654 1.00 98.75 88 SER A O 1
ATOM 641 N N . LEU A 1 89 ? 9.427 -4.896 -20.415 1.00 98.69 89 LEU A N 1
ATOM 642 C CA . LEU A 1 89 ? 8.406 -4.068 -21.084 1.00 98.69 89 LEU A CA 1
ATOM 643 C C . LEU A 1 89 ? 7.324 -4.927 -21.737 1.00 98.69 89 LEU A C 1
ATOM 645 O O . LEU A 1 89 ? 6.163 -4.527 -21.746 1.00 98.69 89 LEU A O 1
ATOM 649 N N . VAL A 1 90 ? 7.673 -6.123 -22.221 1.00 98.94 90 VAL A N 1
ATOM 650 C CA . VAL A 1 90 ? 6.673 -7.109 -22.650 1.00 98.94 90 VAL A CA 1
ATOM 651 C C . VAL A 1 90 ? 5.801 -7.525 -21.460 1.00 98.94 90 VAL A C 1
ATOM 653 O O . VAL A 1 90 ? 4.581 -7.553 -21.589 1.00 98.94 90 VAL A O 1
ATOM 656 N N . ALA A 1 91 ? 6.386 -7.759 -20.281 1.00 98.88 91 ALA A N 1
ATOM 657 C CA . ALA A 1 91 ? 5.628 -8.047 -19.062 1.00 98.88 91 ALA A CA 1
ATOM 658 C C . ALA A 1 91 ? 4.659 -6.906 -18.694 1.00 98.88 91 ALA A C 1
ATOM 660 O O . ALA A 1 91 ? 3.495 -7.161 -18.390 1.00 98.88 91 ALA A O 1
ATOM 661 N N . VAL A 1 92 ? 5.103 -5.648 -18.795 1.00 98.94 92 VAL A N 1
ATOM 662 C CA . VAL A 1 92 ? 4.248 -4.463 -18.594 1.00 98.94 92 VAL A CA 1
ATOM 663 C C . VAL A 1 92 ? 3.125 -4.396 -19.633 1.00 98.94 92 VAL A C 1
ATOM 665 O O . VAL A 1 92 ? 1.977 -4.167 -19.263 1.00 98.94 92 VAL A O 1
ATOM 668 N N . HIS A 1 93 ? 3.415 -4.647 -20.912 1.00 98.88 93 HIS A N 1
ATOM 669 C CA . HIS A 1 93 ? 2.400 -4.693 -21.969 1.00 98.88 93 HIS A CA 1
ATOM 670 C C . HIS A 1 93 ? 1.315 -5.745 -21.679 1.00 98.88 93 HIS A C 1
ATOM 672 O O . HIS A 1 93 ? 0.123 -5.448 -21.769 1.00 98.88 93 HIS A O 1
ATOM 678 N N . LEU A 1 94 ? 1.714 -6.953 -21.264 1.00 98.94 94 LEU A N 1
ATOM 679 C CA . LEU A 1 94 ? 0.784 -8.022 -20.886 1.00 98.94 94 LEU A CA 1
ATOM 680 C C . LEU A 1 94 ? -0.063 -7.637 -19.663 1.00 98.94 94 LEU A C 1
ATOM 682 O O . LEU A 1 94 ? -1.273 -7.857 -19.671 1.00 98.94 94 LEU A O 1
ATOM 686 N N . ALA A 1 95 ? 0.540 -6.999 -18.656 1.00 98.94 95 ALA A N 1
ATOM 687 C CA . ALA A 1 95 ? -0.177 -6.505 -17.481 1.00 98.94 95 ALA A CA 1
ATOM 688 C C . ALA A 1 95 ? -1.226 -5.439 -17.844 1.00 98.94 95 ALA A C 1
ATOM 690 O O . ALA A 1 95 ? -2.364 -5.499 -17.379 1.00 98.94 95 ALA A O 1
ATOM 691 N N . VAL A 1 96 ? -0.874 -4.488 -18.717 1.00 98.81 96 VAL A N 1
ATOM 692 C CA . VAL A 1 96 ? -1.799 -3.459 -19.221 1.00 98.81 96 VAL A CA 1
ATOM 693 C C . VAL A 1 96 ? -2.952 -4.094 -19.998 1.00 98.81 96 VAL A C 1
ATOM 695 O O . VAL A 1 96 ? -4.108 -3.710 -19.803 1.00 98.81 96 VAL A O 1
ATOM 698 N N . ALA A 1 97 ? -2.667 -5.087 -20.846 1.00 98.69 97 ALA A N 1
ATOM 699 C CA . ALA A 1 97 ? -3.694 -5.813 -21.585 1.00 98.69 97 ALA A CA 1
ATOM 700 C C . ALA A 1 97 ? -4.660 -6.558 -20.645 1.00 98.69 97 ALA A C 1
ATOM 702 O O . ALA A 1 97 ? -5.875 -6.421 -20.802 1.00 98.69 97 ALA A O 1
ATOM 703 N N . ALA A 1 98 ? -4.140 -7.273 -19.643 1.00 98.81 98 ALA A N 1
ATOM 704 C CA . ALA A 1 98 ? -4.939 -7.989 -18.647 1.00 98.81 98 ALA A CA 1
ATOM 705 C C . ALA A 1 98 ? -5.833 -7.038 -17.831 1.00 98.81 98 ALA A C 1
ATOM 707 O O . ALA A 1 98 ? -7.031 -7.286 -17.681 1.00 98.81 98 ALA A O 1
ATOM 708 N N . LEU A 1 99 ? -5.293 -5.895 -17.389 1.00 98.81 99 LEU A N 1
ATOM 709 C CA . LEU A 1 99 ? -6.060 -4.859 -16.691 1.00 98.81 99 LEU A CA 1
ATOM 710 C C . LEU A 1 99 ? -7.179 -4.292 -17.573 1.00 98.81 99 LEU A C 1
ATOM 712 O O . LEU A 1 99 ? -8.321 -4.202 -17.124 1.00 98.81 99 LEU A O 1
ATOM 716 N N . ARG A 1 100 ? -6.888 -3.935 -18.833 1.00 98.38 100 ARG A N 1
ATOM 717 C CA . ARG A 1 100 ? -7.890 -3.404 -19.779 1.00 98.38 100 ARG A CA 1
ATOM 718 C C . ARG A 1 100 ? -8.997 -4.417 -20.085 1.00 98.38 100 ARG A C 1
ATOM 720 O O . ARG A 1 100 ? -10.150 -4.022 -20.232 1.00 98.38 100 ARG A O 1
ATOM 727 N N . ARG A 1 101 ? -8.659 -5.709 -20.142 1.00 98.44 101 ARG A N 1
ATOM 728 C CA . ARG A 1 101 ? -9.607 -6.820 -20.343 1.00 98.44 101 ARG A CA 1
ATOM 729 C C . ARG A 1 101 ? -10.323 -7.266 -19.070 1.00 98.44 101 ARG A C 1
ATOM 731 O O . ARG A 1 101 ? -11.197 -8.119 -19.155 1.00 98.44 101 ARG A O 1
ATOM 738 N N . ARG A 1 102 ? -9.985 -6.679 -17.914 1.00 98.12 102 ARG A N 1
ATOM 739 C CA . ARG A 1 102 ? -10.498 -7.068 -16.589 1.00 98.12 102 ARG A CA 1
ATOM 740 C C . ARG A 1 102 ? -10.206 -8.531 -16.231 1.00 98.12 102 ARG A C 1
ATOM 742 O O . ARG A 1 102 ? -10.951 -9.149 -15.482 1.00 98.12 102 ARG A O 1
ATOM 749 N N . GLU A 1 103 ? -9.100 -9.073 -16.737 1.00 98.56 103 GLU A N 1
ATOM 750 C CA . GLU A 1 103 ? -8.562 -10.365 -16.288 1.00 98.56 103 GLU A CA 1
ATOM 751 C C . GLU A 1 103 ? -7.935 -10.241 -14.888 1.00 98.56 103 GLU A C 1
ATOM 753 O O . GLU A 1 103 ? -7.875 -11.216 -14.145 1.00 98.56 103 GLU A O 1
ATOM 758 N N . CYS A 1 104 ? -7.523 -9.027 -14.507 1.00 98.50 104 CYS A N 1
ATOM 759 C CA . CYS A 1 104 ? -7.139 -8.637 -13.154 1.00 98.50 104 CYS A CA 1
ATOM 760 C C . CYS A 1 104 ? -7.584 -7.198 -12.842 1.00 98.50 104 CYS A C 1
ATOM 762 O O . CYS A 1 104 ? -7.887 -6.419 -13.751 1.00 98.50 104 CYS A O 1
ATOM 764 N N . ASP A 1 105 ? -7.609 -6.835 -11.558 1.00 97.19 105 ASP A N 1
ATOM 765 C CA . ASP A 1 105 ? -7.958 -5.477 -11.079 1.00 97.19 105 ASP A CA 1
ATOM 766 C C . ASP A 1 105 ? -6.748 -4.689 -10.559 1.00 97.19 105 ASP A C 1
ATOM 768 O O . ASP A 1 105 ? -6.761 -3.462 -10.468 1.00 97.19 105 ASP A O 1
ATOM 772 N N . LEU A 1 106 ? -5.677 -5.418 -10.270 1.00 98.38 106 LEU A N 1
ATOM 773 C CA . LEU A 1 106 ? -4.379 -4.938 -9.830 1.00 98.38 106 LEU A CA 1
ATOM 774 C C . LEU A 1 106 ? -3.326 -5.787 -10.542 1.00 98.38 106 LEU A C 1
ATOM 776 O O . LEU A 1 106 ? -3.519 -6.993 -10.698 1.00 98.38 106 LEU A O 1
ATOM 780 N N . ALA A 1 107 ? -2.211 -5.201 -10.964 1.00 98.75 107 ALA A N 1
ATOM 781 C CA . ALA A 1 107 ? -1.106 -5.971 -11.524 1.00 98.75 107 ALA A CA 1
ATOM 782 C C . ALA A 1 107 ? 0.236 -5.522 -10.953 1.00 98.75 107 ALA A C 1
ATOM 784 O O . ALA A 1 107 ? 0.540 -4.331 -10.931 1.00 98.75 107 ALA A O 1
ATOM 785 N N . LEU A 1 108 ? 1.060 -6.481 -10.538 1.00 98.81 108 LEU A N 1
ATOM 786 C CA . LEU A 1 108 ? 2.486 -6.267 -10.335 1.00 98.81 108 LEU A CA 1
ATOM 787 C C . LEU A 1 108 ? 3.191 -6.601 -11.648 1.00 98.81 108 LEU A C 1
ATOM 789 O O . LEU A 1 108 ? 3.078 -7.724 -12.138 1.00 98.81 108 LEU A O 1
ATOM 793 N N . ALA A 1 109 ? 3.911 -5.642 -12.219 1.00 98.88 109 ALA A N 1
ATOM 794 C CA . ALA A 1 109 ? 4.662 -5.831 -13.455 1.00 98.88 109 ALA A CA 1
ATOM 795 C C . ALA A 1 109 ? 6.119 -5.427 -13.249 1.00 98.88 109 ALA A C 1
ATOM 797 O O . ALA A 1 109 ? 6.400 -4.402 -12.632 1.00 98.88 109 ALA A O 1
ATOM 798 N N . GLY A 1 110 ? 7.065 -6.209 -13.753 1.00 98.44 110 GLY A N 1
ATOM 799 C CA . GLY A 1 110 ? 8.467 -5.922 -13.494 1.00 98.44 110 GLY A CA 1
ATOM 800 C C . GLY A 1 110 ? 9.442 -6.778 -14.271 1.00 98.44 110 GLY A C 1
ATOM 801 O O . GLY A 1 110 ? 9.079 -7.474 -15.219 1.00 98.44 110 GLY A O 1
ATOM 802 N N . GLY A 1 111 ? 10.697 -6.734 -13.847 1.00 98.44 111 GLY A N 1
ATOM 803 C CA . GLY A 1 111 ? 11.710 -7.656 -14.326 1.00 98.44 111 GLY A CA 1
ATOM 804 C C . GLY A 1 111 ? 12.933 -7.721 -13.433 1.00 98.44 111 GLY A C 1
ATOM 805 O O . GLY A 1 111 ? 13.178 -6.824 -12.622 1.00 98.44 111 GLY A O 1
ATOM 806 N N . VAL A 1 112 ? 13.679 -8.808 -13.589 1.00 98.56 112 VAL A N 1
ATOM 807 C CA . VAL A 1 112 ? 14.872 -9.120 -12.804 1.00 98.56 112 VAL A CA 1
ATOM 808 C C . VAL A 1 112 ? 15.962 -9.696 -13.704 1.00 98.56 112 VAL A C 1
ATOM 810 O O . VAL A 1 112 ? 15.667 -10.431 -14.645 1.00 98.56 112 VAL A O 1
ATOM 813 N N . GLN A 1 113 ? 17.210 -9.332 -13.419 1.00 97.62 113 GLN A N 1
ATOM 814 C CA . GLN A 1 113 ? 18.401 -9.895 -14.042 1.00 97.62 113 GLN A CA 1
ATOM 815 C C . GLN A 1 113 ? 19.541 -9.960 -13.025 1.00 97.62 113 GLN A C 1
ATOM 817 O O . GLN A 1 113 ? 19.868 -8.941 -12.411 1.00 97.62 113 GLN A O 1
ATOM 822 N N . LEU A 1 114 ? 20.181 -11.125 -12.912 1.00 97.00 114 LEU A N 1
ATOM 823 C CA . LEU A 1 114 ? 21.442 -11.331 -12.191 1.00 97.00 114 LEU A CA 1
ATOM 824 C C . LEU A 1 114 ? 22.436 -12.124 -13.056 1.00 97.00 114 LEU A C 1
ATOM 826 O O . LEU A 1 114 ? 22.024 -12.905 -13.915 1.00 97.00 114 LEU A O 1
ATOM 830 N N . HIS A 1 115 ? 23.732 -11.950 -12.798 1.00 95.62 115 HIS A N 1
ATOM 831 C CA . HIS A 1 115 ? 24.850 -12.592 -13.496 1.00 95.62 115 HIS A CA 1
ATOM 832 C C . HIS A 1 115 ? 25.632 -13.452 -12.509 1.00 95.62 115 HIS A C 1
ATOM 834 O O . HIS A 1 115 ? 26.581 -12.998 -11.873 1.00 95.62 115 HIS A O 1
ATOM 840 N N . LEU A 1 116 ? 25.241 -14.717 -12.369 1.00 94.88 116 LEU A N 1
ATOM 841 C CA . LEU A 1 116 ? 25.823 -15.600 -11.351 1.00 94.88 116 LEU A CA 1
ATOM 842 C C . LEU A 1 116 ? 26.998 -16.419 -11.895 1.00 94.88 116 LEU A C 1
ATOM 844 O O . LEU A 1 116 ? 27.798 -16.933 -11.114 1.00 94.88 116 LEU A O 1
ATOM 848 N N . VAL A 1 117 ? 27.114 -16.548 -13.222 1.00 93.50 117 VAL A N 1
ATOM 849 C CA . VAL A 1 117 ? 28.215 -17.268 -13.877 1.00 93.50 117 VAL A CA 1
ATOM 850 C C . VAL A 1 117 ? 28.803 -16.471 -15.050 1.00 93.50 117 VAL A C 1
ATOM 852 O O . VAL A 1 117 ? 28.107 -15.690 -15.699 1.00 93.50 117 VAL A O 1
ATOM 855 N N . PRO A 1 118 ? 30.091 -16.672 -15.397 1.00 93.62 118 PRO A N 1
ATOM 856 C CA . PRO A 1 118 ? 30.753 -15.852 -16.414 1.00 93.62 118 PRO A CA 1
ATOM 857 C C . PRO A 1 118 ? 30.386 -16.223 -17.859 1.00 93.62 118 PRO A C 1
ATOM 859 O O . PRO A 1 118 ? 30.714 -15.471 -18.775 1.00 93.62 118 PRO A O 1
ATOM 862 N N . HIS A 1 119 ? 29.738 -17.370 -18.092 1.00 93.25 119 HIS A N 1
ATOM 863 C CA . HIS A 1 119 ? 29.528 -17.951 -19.426 1.00 93.25 119 HIS A CA 1
ATOM 864 C C . HIS A 1 119 ? 28.862 -16.982 -20.412 1.00 93.25 119 HIS A C 1
ATOM 866 O O . HIS A 1 119 ? 29.378 -16.774 -21.513 1.00 93.25 119 HIS A O 1
ATOM 872 N N . THR A 1 120 ? 27.765 -16.338 -20.007 1.00 92.12 120 THR A N 1
ATOM 873 C CA . THR A 1 120 ? 27.041 -15.373 -20.848 1.00 92.12 120 THR A CA 1
ATOM 874 C C . THR A 1 120 ? 27.899 -14.141 -21.143 1.00 92.12 120 THR A C 1
ATOM 876 O O . THR A 1 120 ? 28.006 -13.730 -22.295 1.00 92.12 120 THR A O 1
ATOM 879 N N . THR A 1 121 ? 28.619 -13.608 -20.149 1.00 94.00 121 THR A N 1
ATOM 880 C CA . THR A 1 121 ? 29.556 -12.486 -20.346 1.00 94.00 121 THR A CA 1
ATOM 881 C C . THR A 1 121 ? 30.676 -12.832 -21.330 1.00 94.00 121 THR A C 1
ATOM 883 O O . THR A 1 121 ? 31.026 -12.012 -22.182 1.00 94.00 121 THR A O 1
ATOM 886 N N . LEU A 1 122 ? 31.237 -14.043 -21.246 1.00 95.38 122 LEU A N 1
ATOM 887 C CA . LEU A 1 122 ? 32.274 -14.512 -22.169 1.00 95.38 122 LEU A CA 1
ATOM 888 C C . LEU A 1 122 ? 31.725 -14.674 -23.591 1.00 95.38 122 LEU A C 1
ATOM 890 O O . LEU A 1 122 ? 32.397 -14.290 -24.548 1.00 95.38 122 LEU A O 1
ATOM 894 N N . SER A 1 123 ? 30.507 -15.204 -23.730 1.00 93.88 123 SER A N 1
ATOM 895 C CA . SER A 1 123 ? 29.832 -15.348 -25.023 1.00 93.88 123 SER A CA 1
ATOM 896 C C . SER A 1 123 ? 29.581 -13.987 -25.681 1.00 93.88 123 SER A C 1
ATOM 898 O O . SER A 1 123 ? 30.026 -13.763 -26.806 1.00 93.88 123 SER A O 1
ATOM 900 N N . LEU A 1 124 ? 28.987 -13.037 -24.951 1.00 93.56 124 LEU A N 1
ATOM 901 C CA . LEU A 1 124 ? 28.703 -11.684 -25.445 1.00 93.56 124 LEU A CA 1
ATOM 902 C C . LEU A 1 124 ? 29.983 -10.898 -25.772 1.00 93.56 124 LEU A C 1
ATOM 904 O O . LEU A 1 124 ? 30.032 -10.179 -26.770 1.00 93.56 124 LEU A O 1
ATOM 908 N N . SER A 1 125 ? 31.047 -11.076 -24.980 1.00 93.56 125 SER A N 1
ATOM 909 C CA . SER A 1 125 ? 32.372 -10.513 -25.280 1.00 93.56 125 SER A CA 1
ATOM 910 C C . SER A 1 125 ? 32.939 -11.049 -26.594 1.00 93.56 125 SER A C 1
ATOM 912 O O . SER A 1 125 ? 33.416 -10.272 -27.416 1.00 93.56 125 SER A O 1
ATOM 914 N N . ARG A 1 126 ? 32.855 -12.3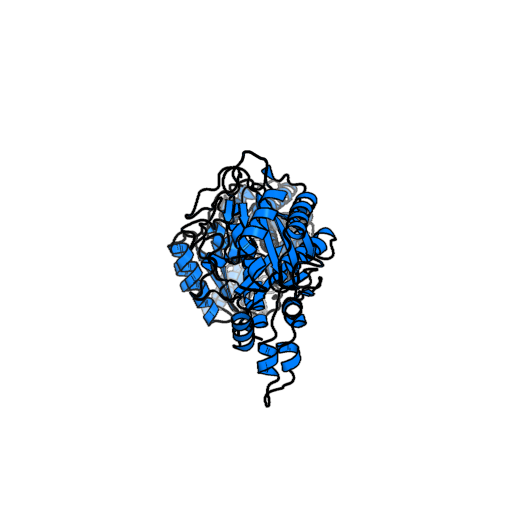66 -26.831 1.00 94.62 126 ARG A N 1
ATOM 915 C CA . ARG A 1 126 ? 33.298 -12.984 -28.096 1.00 94.62 126 ARG A CA 1
ATOM 916 C C . ARG A 1 126 ? 32.430 -12.577 -29.283 1.00 94.62 126 ARG A C 1
ATOM 918 O O . ARG A 1 126 ? 32.940 -12.490 -30.393 1.00 94.62 126 ARG A O 1
ATOM 925 N N . PHE A 1 127 ? 31.149 -12.309 -29.041 1.00 90.12 127 PHE A N 1
ATOM 926 C CA . PHE A 1 127 ? 30.226 -11.785 -30.044 1.00 90.12 127 PHE A CA 1
ATOM 927 C C . PHE A 1 127 ? 30.476 -10.301 -30.374 1.00 90.12 127 PHE A C 1
ATOM 929 O O . PHE A 1 127 ? 29.948 -9.794 -31.358 1.00 90.12 127 PHE A O 1
ATOM 936 N N . GLY A 1 128 ? 31.294 -9.596 -29.582 1.00 91.75 128 GLY A N 1
ATOM 937 C CA . GLY A 1 128 ? 31.624 -8.186 -29.806 1.00 91.75 128 GLY A CA 1
ATOM 938 C C . GLY A 1 128 ? 30.551 -7.200 -29.332 1.00 91.75 128 GLY A C 1
ATOM 939 O O . GLY A 1 128 ? 30.538 -6.060 -29.776 1.00 91.75 128 GLY A O 1
ATOM 940 N N . MET A 1 129 ? 29.651 -7.619 -28.435 1.00 94.00 129 MET A N 1
ATOM 941 C CA . MET A 1 129 ? 28.582 -6.767 -27.882 1.00 94.00 129 MET A CA 1
ATOM 942 C C . MET A 1 129 ? 29.032 -5.880 -26.710 1.00 94.00 129 MET A C 1
ATOM 944 O O . MET A 1 129 ? 28.329 -4.938 -26.340 1.00 94.00 129 MET A O 1
ATOM 948 N N . MET A 1 130 ? 30.179 -6.195 -26.105 1.00 96.38 130 MET A N 1
ATOM 949 C CA . MET A 1 130 ? 30.640 -5.588 -24.858 1.00 96.38 130 MET A CA 1
ATOM 950 C C . MET A 1 130 ? 31.553 -4.382 -25.110 1.00 96.38 130 MET A C 1
ATOM 952 O O . MET A 1 130 ? 32.560 -4.507 -25.807 1.00 96.38 130 MET A O 1
ATOM 956 N N . ALA A 1 131 ? 31.250 -3.249 -24.474 1.00 97.38 131 ALA A N 1
ATOM 957 C CA . ALA A 1 131 ? 32.116 -2.069 -24.472 1.00 97.38 131 ALA A CA 1
ATOM 958 C C . ALA A 1 131 ? 33.442 -2.361 -23.759 1.00 97.38 131 ALA A C 1
ATOM 960 O O . ALA A 1 131 ? 33.454 -2.894 -22.644 1.00 97.38 131 ALA A O 1
ATOM 961 N N . ARG A 1 132 ? 34.568 -1.950 -24.352 1.00 94.75 132 ARG A N 1
ATOM 962 C CA . ARG A 1 132 ? 35.908 -2.256 -23.808 1.00 94.75 132 ARG A CA 1
ATOM 963 C C . ARG A 1 132 ? 36.213 -1.528 -22.504 1.00 94.75 132 ARG A C 1
ATOM 965 O O . ARG A 1 132 ? 36.966 -2.032 -21.678 1.00 94.75 132 ARG A O 1
ATOM 972 N N . ASP A 1 133 ? 35.643 -0.342 -22.330 1.00 95.38 133 ASP A N 1
ATOM 973 C CA . ASP A 1 133 ? 35.804 0.499 -21.141 1.00 95.38 133 ASP A CA 1
ATOM 974 C C . ASP A 1 133 ? 34.722 0.251 -20.074 1.00 95.38 133 ASP A C 1
ATOM 976 O O . ASP A 1 133 ? 34.683 0.957 -19.063 1.00 95.38 133 ASP A O 1
ATOM 980 N N . GLY A 1 134 ? 33.834 -0.726 -20.304 1.00 95.69 134 GLY A N 1
ATOM 981 C CA . GLY A 1 134 ? 32.754 -1.073 -19.387 1.00 95.69 134 GLY A CA 1
ATOM 982 C C . GLY A 1 134 ? 31.698 0.023 -19.233 1.00 95.69 134 GLY A C 1
ATOM 983 O O . GLY A 1 134 ? 31.111 0.140 -18.160 1.00 95.69 134 GLY A O 1
ATOM 984 N N . ARG A 1 135 ? 31.451 0.847 -20.263 1.00 97.56 135 ARG A N 1
ATOM 985 C CA . ARG A 1 135 ? 30.441 1.921 -20.218 1.00 97.56 135 ARG A CA 1
ATOM 986 C C . ARG A 1 135 ? 29.510 1.894 -21.424 1.00 97.56 135 ARG A C 1
ATOM 988 O O . ARG A 1 135 ? 29.973 1.934 -22.564 1.00 97.56 135 ARG A O 1
ATOM 995 N N . CYS A 1 136 ? 28.202 1.959 -21.173 1.00 98.12 136 CYS A N 1
ATOM 996 C CA . CYS A 1 136 ? 27.220 2.270 -22.213 1.00 98.12 136 CYS A CA 1
ATOM 997 C C . CYS A 1 136 ? 27.333 3.757 -22.575 1.00 98.12 136 CYS A C 1
ATOM 999 O O . CYS A 1 136 ? 27.109 4.625 -21.729 1.00 98.12 136 CYS A O 1
ATOM 1001 N N . LYS A 1 137 ? 27.687 4.056 -23.825 1.00 98.31 137 LYS A N 1
ATOM 1002 C CA . LYS A 1 137 ? 27.939 5.420 -24.320 1.00 98.31 137 LYS A CA 1
ATOM 1003 C C . LYS A 1 137 ? 26.885 5.827 -25.355 1.00 98.31 137 LYS A C 1
ATOM 1005 O O . LYS A 1 137 ? 27.233 6.207 -26.466 1.00 98.31 137 LYS A O 1
ATOM 1010 N N . ALA A 1 138 ? 25.610 5.694 -24.982 1.00 98.06 138 ALA A N 1
ATOM 1011 C CA . ALA A 1 138 ? 24.466 5.918 -25.867 1.00 98.06 138 ALA A CA 1
ATOM 1012 C C . ALA A 1 138 ? 24.555 7.266 -26.603 1.00 98.06 138 ALA A C 1
ATOM 1014 O O . ALA A 1 138 ? 24.669 8.318 -25.966 1.00 98.06 138 ALA A O 1
ATOM 1015 N N . PHE A 1 139 ? 24.485 7.204 -27.932 1.00 98.25 139 PHE A N 1
ATOM 1016 C CA . PHE A 1 139 ? 24.543 8.309 -28.894 1.00 98.25 139 PHE A CA 1
ATOM 1017 C C . PHE A 1 139 ? 25.892 9.040 -28.994 1.00 98.25 139 PHE A C 1
ATOM 1019 O O . PHE A 1 139 ? 26.001 10.014 -29.740 1.00 98.25 139 PHE A O 1
ATOM 1026 N N . ASP A 1 140 ? 26.934 8.599 -28.283 1.00 98.19 140 ASP A N 1
ATOM 1027 C CA . ASP A 1 140 ? 28.273 9.186 -28.372 1.00 98.19 140 ASP A CA 1
ATOM 1028 C C . ASP A 1 140 ? 29.080 8.577 -29.530 1.00 98.19 140 ASP A C 1
ATOM 1030 O O . ASP A 1 140 ? 28.977 7.390 -29.826 1.00 98.19 140 ASP A O 1
ATOM 1034 N N . SER A 1 141 ? 29.969 9.357 -30.145 1.00 97.44 141 SER A N 1
ATOM 1035 C CA . SER A 1 141 ? 30.843 8.901 -31.235 1.00 97.44 141 SER A CA 1
ATOM 1036 C C . SER A 1 141 ? 31.819 7.785 -30.840 1.00 97.44 141 SER A C 1
ATOM 1038 O O . SER A 1 141 ? 32.500 7.238 -31.700 1.00 97.44 141 SER A O 1
ATOM 1040 N N . ARG A 1 142 ? 31.954 7.484 -29.543 1.00 97.44 142 ARG A N 1
ATOM 1041 C CA . ARG A 1 142 ? 32.782 6.392 -29.007 1.00 97.44 142 ARG A CA 1
ATOM 1042 C C . ARG A 1 142 ? 31.965 5.149 -28.639 1.00 97.44 142 ARG A C 1
ATOM 1044 O O . ARG A 1 142 ? 32.514 4.268 -27.987 1.00 97.44 142 ARG A O 1
ATOM 1051 N N . ALA A 1 143 ? 30.676 5.098 -28.970 1.00 97.75 143 ALA A N 1
ATOM 1052 C CA . ALA A 1 143 ? 29.816 3.935 -28.769 1.00 97.75 143 ALA A CA 1
ATOM 1053 C C . ALA A 1 143 ? 30.442 2.665 -29.381 1.00 97.75 143 ALA A C 1
ATOM 1055 O O . ALA A 1 143 ? 30.622 2.575 -30.593 1.00 97.75 143 ALA A O 1
ATOM 1056 N N . ASP A 1 144 ? 30.796 1.689 -28.542 1.00 97.00 144 ASP A N 1
ATOM 1057 C CA . ASP A 1 144 ? 31.511 0.462 -28.925 1.00 97.00 144 ASP A CA 1
ATOM 1058 C C . ASP A 1 144 ? 30.872 -0.814 -28.350 1.00 97.00 144 ASP A C 1
ATOM 1060 O O . ASP A 1 144 ? 31.458 -1.889 -28.444 1.00 97.00 144 ASP A O 1
ATOM 1064 N N . GLY A 1 145 ? 29.680 -0.709 -27.754 1.00 97.00 145 GLY A N 1
ATOM 1065 C CA . GLY A 1 145 ? 29.009 -1.809 -27.067 1.00 97.00 145 GLY A CA 1
ATOM 1066 C C . GLY A 1 145 ? 28.331 -1.366 -25.772 1.00 97.00 145 GLY A C 1
ATOM 1067 O O . GLY A 1 145 ? 28.349 -0.193 -25.396 1.00 97.00 145 GLY A O 1
ATOM 1068 N N . PHE A 1 146 ? 27.761 -2.330 -25.054 1.00 97.44 146 PHE A N 1
ATOM 1069 C CA . PHE A 1 146 ? 27.177 -2.103 -23.731 1.00 97.44 146 PHE A CA 1
ATOM 1070 C C . PHE A 1 146 ? 28.015 -2.747 -22.622 1.00 97.44 146 PHE A C 1
ATOM 1072 O O . PHE A 1 146 ? 28.878 -3.589 -22.865 1.00 97.44 146 PHE A O 1
ATOM 1079 N N . VAL A 1 147 ? 27.747 -2.370 -21.374 1.00 97.38 147 VAL A N 1
ATOM 1080 C CA . VAL A 1 147 ? 28.201 -3.107 -20.187 1.00 97.38 147 VAL A CA 1
ATOM 1081 C C . VAL A 1 147 ? 27.006 -3.803 -19.554 1.00 97.38 147 VAL A C 1
ATOM 1083 O O . VAL A 1 147 ? 25.931 -3.213 -19.465 1.00 97.38 147 VAL A O 1
ATOM 1086 N N . ARG A 1 148 ? 27.165 -5.061 -19.140 1.00 97.00 148 ARG A N 1
ATOM 1087 C CA . ARG A 1 148 ? 26.112 -5.799 -18.430 1.00 97.00 148 ARG A CA 1
ATOM 1088 C C . ARG A 1 148 ? 25.920 -5.216 -17.035 1.00 97.00 148 ARG A C 1
ATOM 1090 O O . ARG A 1 148 ? 26.893 -4.829 -16.391 1.00 97.00 148 ARG A O 1
ATOM 1097 N N . SER A 1 149 ? 24.685 -5.205 -16.556 1.00 96.94 149 SER A N 1
ATOM 1098 C CA . SER A 1 149 ? 24.381 -4.878 -15.166 1.00 96.94 149 SER A CA 1
ATOM 1099 C C . SER A 1 149 ? 23.266 -5.743 -14.605 1.00 96.94 149 SER A C 1
ATOM 1101 O O . SER A 1 149 ? 22.605 -6.483 -15.332 1.00 96.94 149 SER A O 1
ATOM 1103 N N . GLU A 1 150 ? 23.112 -5.694 -13.291 1.00 97.88 150 GLU A N 1
ATOM 1104 C CA . GLU A 1 150 ? 22.118 -6.446 -12.538 1.00 97.88 150 GLU A CA 1
ATOM 1105 C C . GLU A 1 150 ? 21.030 -5.502 -12.033 1.00 97.88 150 GLU A C 1
ATOM 1107 O O . GLU A 1 150 ? 21.281 -4.319 -11.788 1.00 97.88 150 GLU A O 1
ATOM 1112 N N . GLY A 1 151 ? 19.814 -6.010 -11.856 1.00 97.69 151 GLY A N 1
ATOM 1113 C CA . GLY A 1 151 ? 18.731 -5.194 -11.322 1.00 97.69 151 GLY A CA 1
ATOM 1114 C C . GLY A 1 151 ? 17.424 -5.948 -11.150 1.00 97.69 151 GLY A C 1
ATOM 1115 O O . GLY A 1 151 ? 17.180 -6.964 -11.794 1.00 97.69 151 GLY A O 1
ATOM 1116 N N . CYS A 1 152 ? 16.570 -5.416 -10.279 1.00 98.62 152 CYS A N 1
ATOM 1117 C CA . CYS A 1 152 ? 15.200 -5.867 -10.077 1.00 98.62 152 CYS A CA 1
ATOM 1118 C C . CYS A 1 152 ? 14.303 -4.640 -9.904 1.00 98.62 152 CYS A C 1
ATOM 1120 O O . CYS A 1 152 ? 14.583 -3.785 -9.066 1.00 98.62 152 CYS A O 1
ATOM 1122 N N . GLY A 1 153 ? 13.229 -4.556 -10.683 1.00 98.62 153 GLY A N 1
ATOM 1123 C CA . GLY A 1 153 ? 12.243 -3.480 -10.594 1.00 98.62 153 GLY A CA 1
ATOM 1124 C C . GLY A 1 153 ? 10.833 -4.033 -10.722 1.00 98.62 153 GLY A C 1
ATOM 1125 O O . GLY A 1 153 ? 10.595 -4.921 -11.539 1.00 98.62 153 GLY A O 1
ATOM 1126 N N . VAL A 1 154 ? 9.907 -3.511 -9.920 1.00 98.88 154 VAL A N 1
ATOM 1127 C CA . VAL A 1 154 ? 8.483 -3.868 -9.943 1.00 98.88 154 VAL A CA 1
ATOM 1128 C C . VAL A 1 154 ? 7.664 -2.590 -9.807 1.00 98.88 154 VAL A C 1
ATOM 1130 O O . VAL A 1 154 ? 7.967 -1.751 -8.964 1.00 98.88 154 VAL A O 1
ATOM 1133 N N . VAL A 1 155 ? 6.628 -2.452 -10.629 1.00 98.81 155 VAL A N 1
ATOM 1134 C CA . VAL A 1 155 ? 5.609 -1.403 -10.529 1.00 98.81 155 VAL A CA 1
ATOM 1135 C C . VAL A 1 155 ? 4.253 -2.026 -10.216 1.00 98.81 155 VAL A C 1
ATOM 1137 O O . VAL A 1 155 ? 3.967 -3.156 -10.621 1.00 98.81 155 VAL A O 1
ATOM 1140 N N . VAL A 1 156 ? 3.414 -1.273 -9.507 1.00 98.69 156 VAL A N 1
ATOM 1141 C CA . VAL A 1 156 ? 2.019 -1.631 -9.234 1.00 98.69 156 VAL A CA 1
ATOM 1142 C C . VAL A 1 156 ? 1.120 -0.842 -10.178 1.00 98.69 156 VAL A C 1
ATOM 1144 O O . VAL A 1 156 ? 1.211 0.381 -10.254 1.00 98.69 156 VAL A O 1
ATOM 1147 N N . LEU A 1 157 ? 0.257 -1.543 -10.906 1.00 98.69 157 LEU A N 1
ATOM 1148 C CA . LEU A 1 157 ? -0.615 -0.977 -11.928 1.00 98.69 157 LEU A CA 1
ATOM 1149 C C . LEU A 1 157 ? -2.084 -1.198 -11.556 1.00 98.69 157 LEU A C 1
ATOM 1151 O O . LEU A 1 157 ? -2.494 -2.313 -11.228 1.00 98.69 157 LEU A O 1
ATOM 1155 N N . LYS A 1 158 ? -2.878 -0.132 -11.671 1.00 97.81 158 LYS A N 1
ATOM 1156 C CA . LYS A 1 158 ? -4.346 -0.135 -11.611 1.00 97.81 158 LYS A CA 1
ATOM 1157 C C . LYS A 1 158 ? -4.883 0.545 -12.866 1.00 97.81 158 LYS A C 1
ATOM 1159 O O . LYS A 1 158 ? -4.200 1.376 -13.470 1.00 97.81 158 LYS A O 1
ATOM 1164 N N . ARG A 1 159 ? -6.122 0.237 -13.252 1.00 98.00 159 ARG A N 1
ATOM 1165 C CA . ARG A 1 159 ? -6.833 1.084 -14.219 1.00 98.00 159 ARG A CA 1
ATOM 1166 C C . ARG A 1 159 ? -7.074 2.445 -13.579 1.00 98.00 159 ARG A C 1
ATOM 1168 O O . ARG A 1 159 ? -7.462 2.501 -12.418 1.00 98.00 159 ARG A O 1
ATOM 1175 N N . LEU A 1 160 ? -6.915 3.526 -14.343 1.00 95.75 160 LEU A N 1
ATOM 1176 C CA . LEU A 1 160 ? -7.133 4.883 -13.828 1.00 95.75 160 LEU A CA 1
ATOM 1177 C C . LEU A 1 160 ? -8.558 5.081 -13.277 1.00 95.75 160 LEU A C 1
ATOM 1179 O O . LEU A 1 160 ? -8.734 5.820 -12.320 1.00 95.75 160 LEU A O 1
ATOM 1183 N N . SER A 1 161 ? -9.552 4.371 -13.825 1.00 95.44 161 SER A N 1
ATOM 1184 C CA . SER A 1 161 ? -10.938 4.373 -13.330 1.00 95.44 161 SER A CA 1
ATOM 1185 C C . SER A 1 161 ? -11.109 3.820 -11.913 1.00 95.44 161 SER A C 1
ATOM 1187 O O . SER A 1 161 ? -12.134 4.069 -11.291 1.00 95.44 161 SER A O 1
ATOM 1189 N N . ASP A 1 162 ? -10.137 3.048 -11.427 1.00 94.38 162 ASP A N 1
ATOM 1190 C CA . ASP A 1 162 ? -10.197 2.353 -10.139 1.00 94.38 162 ASP A CA 1
ATOM 1191 C C . ASP A 1 162 ? -9.254 2.999 -9.108 1.00 94.38 162 ASP A C 1
ATOM 1193 O O . ASP A 1 162 ? -9.075 2.490 -7.997 1.00 94.38 162 ASP A O 1
ATOM 1197 N N . VAL A 1 163 ? -8.584 4.086 -9.499 1.00 92.62 163 VAL A N 1
ATOM 1198 C CA . VAL A 1 163 ? -7.696 4.875 -8.647 1.00 92.62 163 VAL A CA 1
ATOM 1199 C C . VAL A 1 163 ? -8.535 5.898 -7.893 1.00 92.62 163 VAL A C 1
ATOM 1201 O O . VAL A 1 163 ? -9.243 6.699 -8.499 1.00 92.62 163 VAL A O 1
ATOM 1204 N N . ASP A 1 164 ? -8.412 5.902 -6.571 1.00 89.94 164 ASP A N 1
ATOM 1205 C CA . ASP A 1 164 ? -8.941 6.980 -5.742 1.00 89.94 164 ASP A CA 1
ATOM 1206 C C . ASP A 1 164 ? -7.845 8.038 -5.595 1.00 89.94 164 ASP A C 1
ATOM 1208 O O . ASP A 1 164 ? -6.921 7.852 -4.811 1.00 89.94 164 ASP A O 1
ATOM 1212 N N . LEU A 1 165 ? -7.912 9.135 -6.353 1.00 87.31 165 LEU A N 1
ATOM 1213 C CA . LEU A 1 165 ? -6.870 10.175 -6.350 1.00 87.31 165 LEU A CA 1
ATOM 1214 C C . LEU A 1 165 ? -6.733 10.914 -5.006 1.00 87.31 165 LEU A C 1
ATOM 1216 O O . LEU A 1 165 ? -5.726 11.586 -4.797 1.00 87.31 165 LEU A O 1
ATOM 1220 N N . ALA A 1 166 ? -7.699 10.783 -4.087 1.00 81.69 166 ALA A N 1
ATOM 1221 C CA . ALA A 1 166 ? -7.571 11.306 -2.727 1.00 81.69 166 ALA A CA 1
ATOM 1222 C C . ALA A 1 166 ? -6.729 10.388 -1.824 1.00 81.69 166 ALA A C 1
ATOM 1224 O O . ALA A 1 166 ? -6.279 10.807 -0.757 1.00 81.69 166 ALA A O 1
ATOM 1225 N N . ARG A 1 167 ? -6.518 9.130 -2.231 1.00 82.81 167 ARG A N 1
ATOM 1226 C CA . ARG A 1 167 ? -5.808 8.108 -1.449 1.00 82.81 167 ARG A CA 1
ATOM 1227 C C . ARG A 1 167 ? -4.557 7.594 -2.154 1.00 82.81 167 ARG A C 1
ATOM 1229 O O . ARG A 1 167 ? -3.541 7.368 -1.503 1.00 82.81 167 ARG A O 1
ATOM 1236 N N . ASP A 1 168 ? -4.617 7.342 -3.446 1.00 89.38 168 ASP A N 1
ATOM 1237 C CA . ASP A 1 168 ? -3.587 6.650 -4.206 1.00 89.38 168 ASP A CA 1
ATOM 1238 C C . ASP A 1 168 ? -2.598 7.640 -4.822 1.00 89.38 168 ASP A C 1
ATOM 1240 O O . ASP A 1 168 ? -2.969 8.596 -5.504 1.00 89.38 168 ASP A O 1
ATOM 1244 N N . ARG A 1 169 ? -1.304 7.371 -4.633 1.00 89.56 169 ARG A N 1
ATOM 1245 C CA . ARG A 1 169 ? -0.244 8.122 -5.306 1.00 89.56 169 ARG A CA 1
ATOM 1246 C C . ARG A 1 169 ? -0.040 7.575 -6.716 1.00 89.56 169 ARG A C 1
ATOM 1248 O O . ARG A 1 169 ? 0.329 6.416 -6.887 1.00 89.56 169 ARG A O 1
ATOM 1255 N N . VAL A 1 170 ? -0.208 8.433 -7.720 1.00 95.38 170 VAL A N 1
ATOM 1256 C CA . VAL A 1 170 ? 0.024 8.096 -9.131 1.00 95.38 170 VAL A CA 1
ATOM 1257 C C . VAL A 1 170 ? 1.295 8.785 -9.621 1.00 95.38 170 VAL A C 1
ATOM 1259 O O . VAL A 1 170 ? 1.367 10.010 -9.672 1.00 95.38 170 VAL A O 1
ATOM 1262 N N . TYR A 1 171 ? 2.302 8.000 -10.008 1.00 96.94 171 TYR A N 1
ATOM 1263 C CA . TYR A 1 171 ? 3.541 8.535 -10.585 1.00 96.94 171 TYR A CA 1
ATOM 1264 C C . TYR A 1 171 ? 3.358 8.996 -12.037 1.00 96.94 171 TYR A C 1
ATOM 1266 O O . TYR A 1 171 ? 3.808 10.075 -12.411 1.00 96.94 171 TYR A O 1
ATOM 1274 N N . ALA A 1 172 ? 2.697 8.171 -12.849 1.00 97.62 172 ALA A N 1
ATOM 1275 C CA . ALA A 1 172 ? 2.402 8.419 -14.256 1.00 97.62 172 ALA A CA 1
ATOM 1276 C C . ALA A 1 172 ? 1.255 7.504 -14.717 1.00 97.62 172 ALA A C 1
ATOM 1278 O O . ALA A 1 172 ? 0.911 6.533 -14.040 1.00 97.62 172 ALA A O 1
ATOM 1279 N N . VAL A 1 173 ? 0.693 7.789 -15.890 1.00 98.38 173 VAL A N 1
ATOM 1280 C CA . VAL A 1 173 ? -0.336 6.964 -16.539 1.00 98.38 173 VAL A CA 1
ATOM 1281 C C . VAL A 1 173 ? 0.280 6.250 -17.735 1.00 98.38 173 VAL A C 1
ATOM 1283 O O . VAL A 1 173 ? 0.884 6.899 -18.580 1.00 98.38 173 VAL A O 1
ATOM 1286 N N . ILE A 1 174 ? 0.107 4.931 -17.853 1.00 98.75 174 ILE A N 1
ATOM 1287 C CA . ILE A 1 174 ? 0.420 4.223 -19.103 1.00 98.75 174 ILE A CA 1
ATOM 1288 C C . ILE A 1 174 ? -0.731 4.463 -20.084 1.00 98.75 174 ILE A C 1
ATOM 1290 O O . ILE A 1 174 ? -1.794 3.851 -19.966 1.00 98.75 174 ILE A O 1
ATOM 1294 N N . CYS A 1 175 ? -0.523 5.366 -21.041 1.00 98.50 175 CYS A N 1
ATOM 1295 C CA . CYS A 1 175 ? -1.528 5.738 -22.035 1.00 98.50 175 CYS A CA 1
ATOM 1296 C C . CYS A 1 175 ? -1.691 4.643 -23.091 1.00 98.50 175 CYS A C 1
ATOM 1298 O O . CYS A 1 175 ? -2.813 4.322 -23.473 1.00 98.50 175 CYS A O 1
ATOM 1300 N N . GLY A 1 176 ? -0.588 4.022 -23.514 1.00 98.69 176 GLY A N 1
ATOM 1301 C CA . GLY A 1 176 ? -0.619 2.921 -24.469 1.00 98.69 176 GLY A CA 1
ATOM 1302 C C . GLY A 1 176 ? 0.704 2.185 -24.598 1.00 98.69 176 GLY A C 1
ATOM 1303 O O . GLY A 1 176 ? 1.731 2.614 -24.070 1.00 98.69 176 GLY A O 1
ATOM 1304 N N . SER A 1 177 ? 0.676 1.034 -25.262 1.00 98.88 177 SER A N 1
ATOM 1305 C CA . SER A 1 177 ? 1.868 0.211 -25.485 1.00 98.88 177 SER A CA 1
ATOM 1306 C C . SER A 1 177 ? 1.720 -0.686 -26.709 1.00 98.88 177 SER A C 1
ATOM 1308 O O . SER A 1 177 ? 0.613 -1.075 -27.072 1.00 98.88 177 SER A O 1
ATOM 1310 N N . ALA A 1 178 ? 2.842 -1.064 -27.314 1.00 98.88 178 ALA A N 1
ATOM 1311 C CA . ALA A 1 178 ? 2.870 -2.022 -28.411 1.00 98.88 178 ALA A CA 1
ATOM 1312 C C . ALA A 1 178 ? 4.114 -2.910 -28.350 1.00 98.88 178 ALA A C 1
ATOM 1314 O O . ALA A 1 178 ? 5.164 -2.505 -27.848 1.00 98.88 178 ALA A O 1
ATOM 1315 N N . ILE A 1 179 ? 3.985 -4.109 -28.919 1.00 98.88 179 ILE A N 1
ATOM 1316 C CA . ILE A 1 179 ? 5.088 -5.040 -29.154 1.00 98.88 179 ILE A CA 1
ATOM 1317 C C . ILE A 1 179 ? 5.076 -5.506 -30.613 1.00 98.88 179 ILE A C 1
ATOM 1319 O O . ILE A 1 179 ? 4.008 -5.619 -31.218 1.00 98.88 179 ILE A O 1
ATOM 1323 N N . ASN A 1 180 ? 6.244 -5.771 -31.201 1.00 98.69 180 ASN A N 1
ATOM 1324 C CA . ASN A 1 180 ? 6.349 -6.396 -32.524 1.00 98.69 180 ASN A CA 1
ATOM 1325 C C . ASN A 1 180 ? 7.651 -7.202 -32.688 1.00 98.69 180 ASN A C 1
ATOM 1327 O O . ASN A 1 180 ? 8.365 -7.440 -31.715 1.00 98.69 180 ASN A O 1
ATOM 1331 N N . GLN A 1 181 ? 7.933 -7.636 -33.920 1.00 98.25 181 GLN A N 1
ATOM 1332 C CA . GLN A 1 181 ? 9.149 -8.357 -34.290 1.00 98.25 181 GLN A CA 1
ATOM 1333 C C . GLN A 1 181 ? 9.846 -7.676 -35.482 1.00 98.25 181 GLN A C 1
ATOM 1335 O O . GLN A 1 181 ? 9.181 -7.199 -36.412 1.00 98.25 181 GLN A O 1
ATOM 1340 N N . ASP A 1 182 ? 11.177 -7.668 -35.467 1.00 97.56 182 ASP A N 1
ATOM 1341 C CA . ASP A 1 182 ? 12.052 -7.236 -36.562 1.00 97.56 182 ASP A CA 1
ATOM 1342 C C . ASP A 1 182 ? 11.846 -8.037 -37.857 1.00 97.56 182 ASP A C 1
ATOM 1344 O O . ASP A 1 182 ? 12.048 -7.512 -38.958 1.00 97.56 182 ASP A O 1
ATOM 1348 N N . GLY A 1 183 ? 11.405 -9.290 -37.738 1.00 95.56 183 GLY A N 1
ATOM 1349 C CA . GLY A 1 183 ? 11.272 -10.233 -38.836 1.00 95.56 183 GLY A CA 1
ATOM 1350 C C . GLY A 1 183 ? 12.638 -10.603 -39.408 1.00 95.56 183 GLY A C 1
ATOM 1351 O O . GLY A 1 183 ? 13.591 -10.865 -38.680 1.00 95.56 183 GLY A O 1
ATOM 1352 N N . ARG A 1 184 ? 12.743 -10.639 -40.738 1.00 93.69 184 ARG A N 1
ATOM 1353 C CA . ARG A 1 184 ? 14.022 -10.881 -41.414 1.00 93.69 184 ARG A CA 1
ATOM 1354 C C . ARG A 1 184 ? 14.792 -9.567 -41.568 1.00 93.69 184 ARG A C 1
ATOM 1356 O O . ARG A 1 184 ? 14.472 -8.778 -42.455 1.00 93.69 184 ARG A O 1
ATOM 1363 N N . SER A 1 185 ? 15.797 -9.359 -40.721 1.00 90.88 185 SER A N 1
ATOM 1364 C CA . SER A 1 185 ? 16.762 -8.251 -40.783 1.00 90.88 185 SER A CA 1
ATOM 1365 C C . SER A 1 185 ? 18.117 -8.716 -41.359 1.00 90.88 185 SER A C 1
ATOM 1367 O O . SER A 1 185 ? 18.226 -9.825 -41.887 1.00 90.88 185 SER A O 1
ATOM 1369 N N . ASN A 1 186 ? 19.164 -7.884 -41.267 1.00 88.12 186 ASN A N 1
ATOM 1370 C CA . ASN A 1 186 ? 20.522 -8.180 -41.766 1.00 88.12 186 ASN A CA 1
ATOM 1371 C C . ASN A 1 186 ? 21.294 -9.230 -40.933 1.00 88.12 186 ASN A C 1
ATOM 1373 O O . ASN A 1 186 ? 22.498 -9.407 -41.101 1.00 88.12 186 ASN A O 1
ATOM 1377 N N . GLY A 1 187 ? 20.609 -9.924 -40.030 1.00 91.56 187 GLY A N 1
ATOM 1378 C CA . GLY A 1 187 ? 21.132 -10.972 -39.163 1.00 91.56 187 GLY A CA 1
ATOM 1379 C C . GLY A 1 187 ? 20.215 -11.120 -37.955 1.00 91.56 187 GLY A C 1
ATOM 1380 O O . GLY A 1 187 ? 19.581 -10.150 -37.564 1.00 91.56 187 GLY A O 1
ATOM 1381 N N . LEU A 1 188 ? 20.149 -12.304 -37.342 1.00 91.44 188 LEU A N 1
ATOM 1382 C CA . LEU A 1 188 ? 19.216 -12.566 -36.233 1.00 91.44 188 LEU A CA 1
ATOM 1383 C C . LEU A 1 188 ? 19.305 -11.523 -35.104 1.00 91.44 188 LEU A C 1
ATOM 1385 O O . LEU A 1 188 ? 18.295 -11.194 -34.497 1.00 91.44 188 LEU A O 1
ATOM 1389 N N . THR A 1 189 ? 20.509 -11.007 -34.849 1.00 92.19 189 THR A N 1
ATOM 1390 C CA . THR A 1 189 ? 20.789 -10.031 -33.790 1.00 92.19 189 THR A CA 1
ATOM 1391 C C . THR A 1 189 ? 20.885 -8.587 -34.278 1.00 92.19 189 THR A C 1
ATOM 1393 O O . THR A 1 189 ? 21.225 -7.703 -33.493 1.00 92.19 189 THR A O 1
ATOM 1396 N N . ALA A 1 190 ? 20.678 -8.339 -35.574 1.00 92.75 190 ALA A N 1
ATOM 1397 C CA . ALA A 1 190 ? 20.753 -7.004 -36.152 1.00 92.75 190 ALA A CA 1
ATOM 1398 C C . ALA A 1 190 ? 19.389 -6.303 -36.016 1.00 92.75 190 ALA A C 1
ATOM 1400 O O . ALA A 1 190 ? 18.392 -6.858 -36.495 1.00 92.75 190 ALA A O 1
ATOM 1401 N N . PRO A 1 191 ? 19.333 -5.097 -35.421 1.00 94.50 191 PRO A N 1
ATOM 1402 C CA . PRO A 1 191 ? 18.078 -4.371 -35.242 1.00 94.50 191 PRO A CA 1
ATOM 1403 C C . PRO A 1 191 ? 17.496 -3.895 -36.581 1.00 94.50 191 PRO A C 1
ATOM 1405 O O . PRO A 1 191 ? 18.215 -3.748 -37.575 1.00 94.50 191 PRO A O 1
ATOM 1408 N N . ASN A 1 192 ? 16.190 -3.611 -36.609 1.00 96.81 192 ASN A N 1
ATOM 1409 C CA . ASN A 1 192 ? 15.482 -3.154 -37.808 1.00 96.81 192 ASN A CA 1
ATOM 1410 C C . ASN A 1 192 ? 14.766 -1.806 -37.591 1.00 96.81 192 ASN A C 1
ATOM 1412 O O . ASN A 1 192 ? 13.701 -1.748 -36.971 1.00 96.81 192 ASN A O 1
ATOM 1416 N N . ALA A 1 193 ? 15.296 -0.728 -38.186 1.00 96.75 193 ALA A N 1
ATOM 1417 C CA . ALA A 1 193 ? 14.744 0.631 -38.067 1.00 96.75 193 ALA A CA 1
ATOM 1418 C C . ALA A 1 193 ? 13.256 0.721 -38.460 1.00 96.75 193 ALA A C 1
ATOM 1420 O O . ALA A 1 193 ? 12.469 1.402 -37.803 1.00 96.75 193 ALA A O 1
ATOM 1421 N N . LEU A 1 194 ? 12.835 0.002 -39.509 1.00 97.75 194 LEU A N 1
ATOM 1422 C CA . LEU A 1 194 ? 11.441 0.010 -39.962 1.00 97.75 194 LEU A CA 1
ATOM 1423 C C . LEU A 1 194 ? 10.519 -0.680 -38.954 1.00 97.75 194 LEU A C 1
ATOM 1425 O O . LEU A 1 194 ? 9.399 -0.223 -38.725 1.00 97.75 194 LEU A O 1
ATOM 1429 N N . ALA A 1 195 ? 10.972 -1.781 -38.351 1.00 98.25 195 ALA A N 1
ATOM 1430 C CA . ALA A 1 195 ? 10.206 -2.476 -37.324 1.00 98.25 195 ALA A CA 1
ATOM 1431 C C . ALA A 1 195 ? 10.103 -1.645 -36.042 1.00 98.25 195 ALA A C 1
ATOM 1433 O O . ALA A 1 195 ? 9.006 -1.534 -35.489 1.00 98.25 195 ALA A O 1
ATOM 1434 N N . GLN A 1 196 ? 11.190 -0.985 -35.637 1.00 98.62 196 GLN A N 1
ATOM 1435 C CA . GLN A 1 196 ? 11.179 -0.047 -34.519 1.00 98.62 196 GLN A CA 1
ATOM 1436 C C . GLN A 1 196 ? 10.206 1.110 -34.792 1.00 98.62 196 GLN A C 1
ATOM 1438 O O . GLN A 1 196 ? 9.273 1.315 -34.023 1.00 98.62 196 GLN A O 1
ATOM 1443 N N . ALA A 1 197 ? 10.287 1.774 -35.950 1.00 98.50 197 ALA A N 1
ATOM 1444 C CA . ALA A 1 197 ? 9.348 2.839 -36.317 1.00 98.50 197 ALA A CA 1
ATOM 1445 C C . ALA A 1 197 ? 7.879 2.368 -36.300 1.00 98.50 197 ALA A C 1
ATOM 1447 O O . ALA A 1 197 ? 6.992 3.103 -35.863 1.00 98.50 197 ALA A O 1
ATOM 1448 N N . ARG A 1 198 ? 7.598 1.127 -36.729 1.00 98.62 198 ARG A N 1
ATOM 1449 C CA . ARG A 1 198 ? 6.252 0.536 -36.625 1.00 98.62 198 ARG A CA 1
ATOM 1450 C C . ARG A 1 198 ? 5.799 0.347 -35.177 1.00 98.62 198 ARG A C 1
ATOM 1452 O O . ARG A 1 198 ? 4.640 0.637 -34.901 1.00 98.62 198 ARG A O 1
ATOM 1459 N N . VAL A 1 199 ? 6.659 -0.132 -34.270 1.00 98.88 199 VAL A N 1
ATOM 1460 C CA . VAL A 1 199 ? 6.260 -0.321 -32.860 1.00 98.88 199 VAL A CA 1
ATOM 1461 C C . VAL A 1 199 ? 6.021 1.021 -32.170 1.00 98.88 199 VAL A C 1
ATOM 1463 O O . VAL A 1 199 ? 5.044 1.156 -31.438 1.00 98.88 199 VAL A O 1
ATOM 1466 N N . LEU A 1 200 ? 6.845 2.032 -32.476 1.00 98.81 200 LEU A N 1
ATOM 1467 C CA . LEU A 1 200 ? 6.689 3.392 -31.955 1.00 98.81 200 LEU A CA 1
ATOM 1468 C C . LEU A 1 200 ? 5.322 3.971 -32.357 1.00 98.81 200 LEU A C 1
ATOM 1470 O O . LEU A 1 200 ? 4.548 4.390 -31.497 1.00 98.81 200 LEU A O 1
ATOM 1474 N N . ARG A 1 201 ? 4.977 3.905 -33.653 1.00 98.69 201 ARG A N 1
ATOM 1475 C CA . ARG A 1 201 ? 3.674 4.364 -34.169 1.00 98.69 201 ARG A CA 1
ATOM 1476 C C . ARG A 1 201 ? 2.498 3.565 -33.613 1.00 98.69 201 ARG A C 1
ATOM 1478 O O . ARG A 1 201 ? 1.465 4.148 -33.306 1.00 98.69 201 ARG A O 1
ATOM 1485 N N . ALA A 1 202 ? 2.642 2.249 -33.461 1.00 98.81 202 ALA A N 1
ATOM 1486 C CA . ALA A 1 202 ? 1.586 1.409 -32.900 1.00 98.81 202 ALA A CA 1
ATOM 1487 C C . ALA A 1 202 ? 1.289 1.763 -31.434 1.00 98.81 202 ALA A C 1
ATOM 1489 O O . ALA A 1 202 ? 0.125 1.821 -31.049 1.00 98.81 202 ALA A O 1
ATOM 1490 N N . ALA A 1 203 ? 2.318 2.049 -30.630 1.00 98.88 203 ALA A N 1
ATOM 1491 C CA . ALA A 1 203 ? 2.137 2.467 -29.242 1.00 98.88 203 ALA A CA 1
ATOM 1492 C C . ALA A 1 203 ? 1.513 3.870 -29.132 1.00 98.88 203 ALA A C 1
ATOM 1494 O O . ALA A 1 203 ? 0.662 4.079 -28.272 1.00 98.88 203 ALA A O 1
ATOM 1495 N N . LEU A 1 204 ? 1.881 4.806 -30.017 1.00 98.62 204 LEU A N 1
ATOM 1496 C CA . LEU A 1 204 ? 1.225 6.119 -30.127 1.00 98.62 204 LEU A CA 1
ATOM 1497 C C . LEU A 1 204 ? -0.256 5.985 -30.504 1.00 98.62 204 LEU A C 1
ATOM 1499 O O . LEU A 1 204 ? -1.110 6.608 -29.875 1.00 98.62 204 LEU A O 1
ATOM 1503 N N . ALA A 1 205 ? -0.570 5.115 -31.468 1.00 98.62 205 ALA A N 1
ATOM 1504 C CA . ALA A 1 205 ? -1.941 4.836 -31.884 1.00 98.62 205 ALA A CA 1
ATOM 1505 C C . ALA A 1 205 ? -2.773 4.184 -30.763 1.00 98.62 205 ALA A C 1
ATOM 1507 O O . ALA A 1 205 ? -3.903 4.608 -30.523 1.00 98.62 205 ALA A O 1
ATOM 1508 N N . ASP A 1 206 ? -2.217 3.202 -30.041 1.00 98.75 206 ASP A N 1
ATOM 1509 C CA . ASP A 1 206 ? -2.865 2.598 -28.864 1.00 98.75 206 ASP A CA 1
ATOM 1510 C C . ASP A 1 206 ? -3.094 3.632 -27.749 1.00 98.75 206 ASP A C 1
ATOM 1512 O O . ASP A 1 206 ? -4.140 3.627 -27.102 1.00 98.75 206 ASP A O 1
ATOM 1516 N N . ALA A 1 207 ? -2.145 4.556 -27.567 1.00 98.44 207 ALA A N 1
ATOM 1517 C CA . ALA A 1 207 ? -2.246 5.647 -26.604 1.00 98.44 207 ALA A CA 1
ATOM 1518 C C . ALA A 1 207 ? -3.205 6.766 -27.031 1.00 98.44 207 ALA A C 1
ATOM 1520 O O . ALA A 1 207 ? -3.632 7.543 -26.179 1.00 98.44 207 ALA A O 1
ATOM 1521 N N . ARG A 1 208 ? -3.530 6.862 -28.329 1.00 97.88 208 ARG A N 1
ATOM 1522 C CA . ARG A 1 208 ? -4.191 8.024 -28.950 1.00 97.88 208 ARG A CA 1
ATOM 1523 C C . ARG A 1 208 ? -3.455 9.332 -28.636 1.00 97.88 208 ARG A C 1
ATOM 1525 O O . ARG A 1 208 ? -4.070 10.33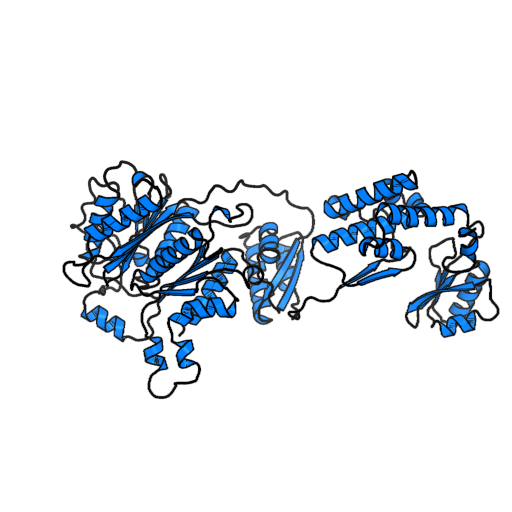8 -28.293 1.00 97.88 208 ARG A O 1
ATOM 1532 N N . VAL A 1 209 ? -2.126 9.279 -28.706 1.00 97.00 209 VAL A N 1
ATOM 1533 C CA . VAL A 1 209 ? -1.228 10.403 -28.429 1.00 97.00 209 VAL A CA 1
ATOM 1534 C C . VAL A 1 209 ? -0.508 10.767 -29.716 1.00 97.00 209 VAL A C 1
ATOM 1536 O O . VAL A 1 209 ? 0.135 9.916 -30.328 1.00 97.00 209 VAL A O 1
ATOM 1539 N N . GLU A 1 210 ? -0.600 12.036 -30.100 1.00 95.38 210 GLU A N 1
ATOM 1540 C CA . GLU A 1 210 ? 0.136 12.567 -31.244 1.00 95.38 210 GLU A CA 1
ATOM 1541 C C . GLU A 1 210 ? 1.641 12.675 -30.926 1.00 95.38 210 GLU A C 1
ATOM 1543 O O . GLU A 1 210 ? 2.008 12.943 -29.772 1.00 95.38 210 GLU A O 1
ATOM 1548 N N . PRO A 1 211 ? 2.544 12.479 -31.906 1.00 95.06 211 PRO A N 1
ATOM 1549 C CA . PRO A 1 211 ? 3.984 12.501 -31.654 1.00 95.06 211 PRO A CA 1
ATOM 1550 C C . PRO A 1 211 ? 4.494 13.807 -31.017 1.00 95.06 211 PRO A C 1
ATOM 1552 O O . PRO A 1 211 ? 5.430 13.786 -30.214 1.00 95.06 211 PRO A O 1
ATOM 1555 N N . GLU A 1 212 ? 3.876 14.949 -31.318 1.00 93.94 212 GLU A N 1
ATOM 1556 C CA . GLU A 1 212 ? 4.153 16.282 -30.766 1.00 93.94 212 GLU A CA 1
ATOM 1557 C C . GLU A 1 212 ? 4.033 16.308 -29.243 1.00 93.94 212 GLU A C 1
ATOM 1559 O O . GLU A 1 212 ? 4.821 16.978 -28.572 1.00 93.94 212 GLU A O 1
ATOM 1564 N N . ALA A 1 213 ? 3.076 15.554 -28.697 1.00 94.94 213 ALA A N 1
ATOM 1565 C CA . ALA A 1 213 ? 2.768 15.527 -27.274 1.00 94.94 213 ALA A CA 1
ATOM 1566 C C . ALA A 1 213 ? 3.820 14.771 -26.440 1.00 94.94 213 ALA A C 1
ATOM 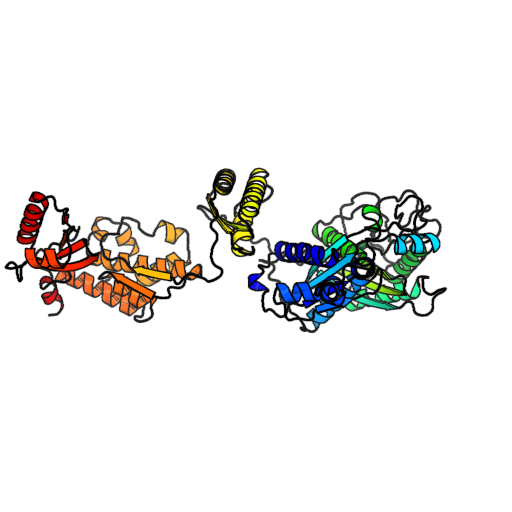1568 O O . ALA A 1 213 ? 3.810 14.873 -25.206 1.00 94.94 213 ALA A O 1
ATOM 1569 N N . VAL A 1 214 ? 4.728 14.036 -27.094 1.00 97.44 214 VAL A N 1
ATOM 1570 C CA . VAL A 1 214 ? 5.838 13.319 -26.458 1.00 97.44 214 VAL A CA 1
ATOM 1571 C C . VAL A 1 214 ? 7.064 14.221 -26.369 1.00 97.44 214 VAL A C 1
ATOM 1573 O O . VAL A 1 214 ? 7.713 14.530 -27.366 1.00 97.44 214 VAL A O 1
ATOM 1576 N N . GLY A 1 215 ? 7.383 14.637 -25.145 1.00 96.81 215 GLY A N 1
ATOM 1577 C CA . GLY A 1 215 ? 8.518 15.510 -24.847 1.00 96.81 215 GLY A CA 1
ATOM 1578 C C . GLY A 1 215 ? 9.775 14.768 -24.404 1.00 96.81 215 GLY A C 1
ATOM 1579 O O . GLY A 1 215 ? 10.835 15.375 -24.350 1.00 96.81 215 GLY A O 1
ATOM 1580 N N . PHE A 1 216 ? 9.697 13.474 -24.096 1.00 98.38 216 PHE A N 1
ATOM 1581 C CA . PHE A 1 216 ? 10.858 12.677 -23.695 1.00 98.38 216 PHE A CA 1
ATOM 1582 C C . PHE A 1 216 ? 10.755 11.257 -24.253 1.00 98.38 216 PHE A C 1
ATOM 1584 O O . PHE A 1 216 ? 9.675 10.674 -24.263 1.00 98.38 216 PHE A O 1
ATOM 1591 N N . VAL A 1 217 ? 11.864 10.669 -24.685 1.00 98.50 217 VAL A N 1
ATOM 1592 C CA . VAL A 1 217 ? 11.952 9.237 -24.969 1.00 98.50 217 VAL A CA 1
ATOM 1593 C C . VAL A 1 217 ? 13.135 8.649 -24.213 1.00 98.50 217 VAL A C 1
ATOM 1595 O O . VAL A 1 217 ? 14.297 8.986 -24.447 1.00 98.50 217 VAL A O 1
ATOM 1598 N N . GLU A 1 218 ? 12.814 7.732 -23.308 1.00 98.81 218 GLU A N 1
ATOM 1599 C CA . GLU A 1 218 ? 13.766 6.808 -22.720 1.00 98.81 218 GLU A CA 1
ATOM 1600 C C . GLU A 1 218 ? 14.013 5.677 -23.721 1.00 98.81 218 GLU A C 1
ATOM 1602 O O . GLU A 1 218 ? 13.205 4.765 -23.904 1.00 98.81 218 GLU A O 1
ATOM 1607 N N . THR A 1 219 ? 15.126 5.798 -24.425 1.00 98.69 219 THR A N 1
ATOM 1608 C CA . THR A 1 219 ? 15.524 4.923 -25.528 1.00 98.69 219 THR A CA 1
ATOM 1609 C C . THR A 1 219 ? 16.027 3.567 -25.030 1.00 98.69 219 THR A C 1
ATOM 1611 O O . THR A 1 219 ? 16.414 3.395 -23.867 1.00 98.69 219 THR A O 1
ATOM 1614 N N . HIS A 1 220 ? 16.078 2.585 -25.927 1.00 98.56 220 HIS A N 1
ATOM 1615 C CA . HIS A 1 220 ? 16.827 1.366 -25.685 1.00 98.56 220 HIS A CA 1
ATOM 1616 C C . HIS A 1 220 ? 18.322 1.684 -25.529 1.00 98.56 220 HIS A C 1
ATOM 1618 O O . HIS A 1 220 ? 18.919 1.191 -24.574 1.00 98.56 220 HIS A O 1
ATOM 1624 N N . GLY A 1 221 ? 18.906 2.532 -26.378 1.00 97.19 221 GLY A N 1
ATOM 1625 C CA . GLY A 1 221 ? 20.150 3.274 -26.145 1.00 97.19 221 GLY A CA 1
ATOM 1626 C C . GLY A 1 221 ? 21.271 2.456 -25.508 1.00 97.19 221 GLY A C 1
ATOM 1627 O O . GLY A 1 221 ? 21.705 2.735 -24.386 1.00 97.19 221 GLY A O 1
ATOM 1628 N N . THR A 1 222 ? 21.711 1.394 -26.182 1.00 96.88 222 THR A N 1
ATOM 1629 C CA . THR A 1 222 ? 22.733 0.484 -25.645 1.00 96.88 222 THR A CA 1
ATOM 1630 C C . THR A 1 222 ? 24.153 1.018 -25.781 1.00 96.88 222 THR A C 1
ATOM 1632 O O . THR A 1 222 ? 25.039 0.503 -25.101 1.00 96.88 222 THR A O 1
ATOM 1635 N N . GLY A 1 223 ? 24.389 2.068 -26.575 1.00 96.62 223 GLY A N 1
ATOM 1636 C CA . GLY A 1 223 ? 25.745 2.561 -26.821 1.00 96.62 223 GLY A CA 1
ATOM 1637 C C . GLY A 1 223 ? 26.476 1.722 -27.859 1.00 96.62 223 GLY A C 1
ATOM 1638 O O . GLY A 1 223 ? 27.688 1.537 -27.753 1.00 96.62 223 GLY A O 1
ATOM 1639 N N . THR A 1 224 ? 25.748 1.178 -28.836 1.00 96.19 224 THR A N 1
ATOM 1640 C CA . THR A 1 224 ? 26.329 0.363 -29.911 1.00 96.19 224 THR A CA 1
ATOM 1641 C C . THR A 1 224 ? 26.497 1.198 -31.176 1.00 96.19 224 THR A C 1
ATOM 1643 O O . THR A 1 224 ? 25.606 1.965 -31.537 1.00 96.19 224 THR A O 1
ATOM 1646 N N . ALA A 1 225 ? 27.616 1.010 -31.884 1.00 93.62 225 ALA A N 1
ATOM 1647 C CA . ALA A 1 225 ? 27.926 1.768 -33.100 1.00 93.62 225 ALA A CA 1
ATOM 1648 C C . ALA A 1 225 ? 26.828 1.664 -34.175 1.00 93.62 225 ALA A C 1
ATOM 1650 O O . ALA A 1 225 ? 26.523 2.650 -34.834 1.00 93.62 225 ALA A O 1
ATOM 1651 N N . LEU A 1 226 ? 26.216 0.481 -34.323 1.00 93.38 226 LEU A N 1
ATOM 1652 C CA . LEU A 1 226 ? 25.148 0.228 -35.296 1.00 93.38 226 LEU A CA 1
ATOM 1653 C C . LEU A 1 226 ? 23.742 0.514 -34.740 1.00 93.38 226 LEU A C 1
ATOM 1655 O O . LEU A 1 226 ? 22.878 0.993 -35.471 1.00 93.38 226 LEU A O 1
ATOM 1659 N N . GLY A 1 227 ? 23.484 0.179 -33.473 1.00 96.56 227 GLY A N 1
ATOM 1660 C CA . GLY A 1 227 ? 22.139 0.248 -32.903 1.00 96.56 227 GLY A CA 1
ATOM 1661 C C . GLY A 1 227 ? 21.678 1.673 -32.627 1.00 96.56 227 GLY A C 1
ATOM 1662 O O . GLY A 1 227 ? 20.527 1.986 -32.921 1.00 96.56 227 GLY A O 1
ATOM 1663 N N . ASP A 1 228 ? 22.562 2.545 -32.133 1.00 97.94 228 ASP A N 1
ATOM 1664 C CA . ASP A 1 228 ? 22.185 3.918 -31.781 1.00 97.94 228 ASP A CA 1
ATOM 1665 C C . ASP A 1 228 ? 21.725 4.734 -33.018 1.00 97.94 228 ASP A C 1
ATOM 1667 O O . ASP A 1 228 ? 20.669 5.369 -32.931 1.00 97.94 228 ASP A O 1
ATOM 1671 N N . PRO A 1 229 ? 22.406 4.691 -34.191 1.00 97.75 229 PRO A N 1
ATOM 1672 C CA . PRO A 1 229 ? 21.898 5.329 -35.413 1.00 97.75 229 PRO A CA 1
ATOM 1673 C C . PRO A 1 229 ? 20.581 4.732 -35.927 1.00 97.75 229 PRO A C 1
ATOM 1675 O O . PRO A 1 229 ? 19.702 5.465 -36.384 1.00 97.75 229 PRO A O 1
ATOM 1678 N N . ILE A 1 230 ? 20.411 3.408 -35.831 1.00 97.44 230 ILE A N 1
ATOM 1679 C CA . ILE A 1 230 ? 19.180 2.718 -36.251 1.00 97.44 230 ILE A CA 1
ATOM 1680 C C . ILE A 1 230 ? 17.987 3.155 -35.398 1.00 97.44 230 ILE A C 1
ATOM 1682 O O . ILE A 1 230 ? 16.928 3.478 -35.941 1.00 97.44 230 ILE A O 1
ATOM 1686 N N . GLU A 1 231 ? 18.170 3.204 -34.080 1.00 98.31 231 GLU A N 1
ATOM 1687 C CA . GLU A 1 231 ? 17.142 3.662 -33.151 1.00 98.31 231 GLU A CA 1
ATOM 1688 C C . GLU A 1 231 ? 16.804 5.137 -33.375 1.00 98.31 231 GLU A C 1
ATOM 1690 O O . GLU A 1 231 ? 15.627 5.495 -33.446 1.00 98.31 231 GLU A O 1
ATOM 1695 N N . PHE A 1 232 ? 17.813 5.989 -33.571 1.00 97.88 232 PHE A N 1
ATOM 1696 C CA . PHE A 1 232 ? 17.589 7.398 -33.881 1.00 97.88 232 PHE A CA 1
ATOM 1697 C C . PHE A 1 232 ? 16.793 7.584 -35.181 1.00 97.88 232 PHE A C 1
ATOM 1699 O O . PHE A 1 232 ? 15.826 8.342 -35.208 1.00 97.88 232 PHE A O 1
ATOM 1706 N N . SER A 1 233 ? 17.141 6.857 -36.247 1.00 96.88 233 SER A N 1
ATOM 1707 C CA . SER A 1 233 ? 16.412 6.904 -37.520 1.00 96.88 233 SER A CA 1
ATOM 1708 C C . SER A 1 233 ? 14.947 6.476 -37.359 1.00 96.88 233 SER A C 1
ATOM 1710 O O . SER A 1 233 ? 14.037 7.122 -37.888 1.00 96.88 233 SER A O 1
ATOM 1712 N N . ALA A 1 234 ? 14.692 5.428 -36.567 1.00 97.81 234 ALA A N 1
ATOM 1713 C CA . ALA A 1 234 ? 13.338 4.986 -36.250 1.00 97.81 234 ALA A CA 1
ATOM 1714 C C . ALA A 1 234 ? 12.544 6.056 -35.481 1.00 97.81 234 ALA A C 1
ATOM 1716 O O . ALA A 1 234 ? 11.382 6.312 -35.812 1.00 97.81 234 ALA A O 1
ATOM 1717 N N . LEU A 1 235 ? 13.176 6.711 -34.500 1.00 97.50 235 LEU A N 1
ATOM 1718 C CA . LEU A 1 235 ? 12.592 7.820 -33.745 1.00 97.50 235 LEU A CA 1
ATOM 1719 C C . LEU A 1 235 ? 12.291 9.013 -34.651 1.00 97.50 235 LEU A C 1
ATOM 1721 O O . LEU A 1 235 ? 11.168 9.504 -34.631 1.00 97.50 235 LEU A O 1
ATOM 1725 N N . ALA A 1 236 ? 13.229 9.438 -35.497 1.00 95.31 236 ALA A N 1
ATOM 1726 C CA . ALA A 1 236 ? 13.016 10.519 -36.461 1.00 95.31 236 ALA A CA 1
ATOM 1727 C C . ALA A 1 236 ? 11.866 10.216 -37.425 1.00 95.31 236 ALA A C 1
ATOM 1729 O O . ALA A 1 236 ? 11.045 11.087 -37.700 1.00 95.31 236 ALA A O 1
ATOM 1730 N N . SER A 1 237 ? 11.735 8.964 -37.863 1.00 95.38 237 SER A N 1
ATOM 1731 C CA . SER A 1 237 ? 10.628 8.536 -38.718 1.00 95.38 237 SER A CA 1
ATOM 1732 C C . SER A 1 237 ? 9.269 8.536 -38.001 1.00 95.38 237 SER A C 1
ATOM 1734 O O . SER A 1 237 ? 8.239 8.769 -38.638 1.00 95.38 237 SER A O 1
ATOM 1736 N N . ALA A 1 238 ? 9.229 8.221 -36.704 1.00 95.75 238 ALA A N 1
ATOM 1737 C CA . ALA A 1 238 ? 7.984 8.095 -35.939 1.00 95.75 238 ALA A CA 1
ATOM 1738 C C . ALA A 1 238 ? 7.554 9.387 -35.220 1.00 95.75 238 ALA A C 1
ATOM 1740 O O . ALA A 1 238 ? 6.358 9.585 -35.028 1.00 95.75 238 ALA A O 1
ATOM 1741 N N . TYR A 1 239 ? 8.508 10.238 -34.834 1.00 92.75 239 TYR A N 1
ATOM 1742 C CA . TYR A 1 239 ? 8.307 11.430 -34.000 1.00 92.75 239 TYR A CA 1
ATOM 1743 C C . TYR A 1 239 ? 8.772 12.751 -34.633 1.00 92.75 239 TYR A C 1
ATOM 1745 O O . TYR A 1 239 ? 8.576 13.806 -34.025 1.00 92.75 239 TYR A O 1
ATOM 1753 N N . GLY A 1 240 ? 9.437 12.711 -35.793 1.00 81.06 240 GLY A N 1
ATOM 1754 C CA . GLY A 1 240 ? 9.961 13.900 -36.471 1.00 81.06 240 GLY A CA 1
ATOM 1755 C C . GLY A 1 240 ? 8.886 14.778 -37.127 1.00 81.06 240 GLY A C 1
ATOM 1756 O O . GLY A 1 240 ? 7.725 14.392 -37.214 1.00 81.06 240 GLY A O 1
ATOM 1757 N N . GLY A 1 241 ? 9.304 15.954 -37.619 1.00 72.44 241 GLY A N 1
ATOM 1758 C CA . GLY A 1 241 ? 8.467 16.864 -38.420 1.00 72.44 241 GLY A CA 1
ATOM 1759 C C . GLY A 1 241 ? 7.715 17.958 -37.652 1.00 72.44 241 GLY A C 1
ATOM 1760 O O . GLY A 1 241 ? 6.740 18.482 -38.182 1.00 72.44 241 GLY A O 1
ATOM 1761 N N . VAL A 1 242 ? 8.119 18.283 -36.417 1.00 72.88 242 VAL A N 1
ATOM 1762 C CA . VAL A 1 242 ? 7.342 19.151 -35.511 1.00 72.88 242 VAL A CA 1
ATOM 1763 C C . VAL A 1 242 ? 8.236 20.071 -34.667 1.00 72.88 242 VAL A C 1
ATOM 1765 O O . VAL A 1 242 ? 9.397 19.742 -34.425 1.00 72.88 242 VAL A O 1
ATOM 1768 N N . ASP A 1 243 ? 7.687 21.187 -34.172 1.00 77.06 243 ASP A N 1
ATOM 1769 C CA . ASP A 1 243 ? 8.478 22.290 -33.590 1.00 77.06 243 ASP A CA 1
ATOM 1770 C C . ASP A 1 243 ? 8.862 22.124 -32.102 1.00 77.06 243 ASP A C 1
ATOM 1772 O O . ASP A 1 243 ? 9.856 22.691 -31.648 1.00 77.06 243 ASP A O 1
ATOM 1776 N N . ALA A 1 244 ? 8.097 21.370 -31.300 1.00 84.88 244 ALA A N 1
ATOM 1777 C CA . ALA A 1 244 ? 8.354 21.256 -29.855 1.00 84.88 244 ALA A CA 1
ATOM 1778 C C . ALA A 1 244 ? 9.537 20.311 -29.555 1.00 84.88 244 ALA A C 1
ATOM 1780 O O . ALA A 1 244 ? 9.555 19.211 -30.100 1.00 84.88 244 ALA A O 1
ATOM 1781 N N . PRO A 1 245 ? 10.483 20.628 -28.652 1.00 91.38 245 PRO A N 1
ATOM 1782 C CA . PRO A 1 245 ? 11.633 19.759 -28.391 1.00 91.38 245 PRO A CA 1
ATOM 1783 C C . PRO A 1 245 ? 11.222 18.409 -27.786 1.00 91.38 245 PRO A C 1
ATOM 1785 O O . PRO A 1 245 ? 10.302 18.333 -26.969 1.00 91.38 245 PRO A O 1
ATOM 1788 N N . CYS A 1 246 ? 11.923 17.342 -28.175 1.00 95.88 246 CYS A N 1
ATOM 1789 C CA . CYS A 1 246 ? 11.784 16.009 -27.591 1.00 95.88 246 CYS A CA 1
ATOM 1790 C C . CYS A 1 246 ? 13.149 15.519 -27.101 1.00 95.88 246 CYS A C 1
ATOM 1792 O O . CYS A 1 246 ? 14.094 15.385 -27.875 1.00 95.88 246 CYS A O 1
ATOM 1794 N N . TYR A 1 247 ? 13.281 15.265 -25.807 1.00 97.44 247 TYR A N 1
ATOM 1795 C CA . TYR A 1 247 ? 14.553 14.859 -25.226 1.00 97.44 247 TYR A CA 1
ATOM 1796 C C . TYR A 1 247 ? 14.763 13.350 -25.378 1.00 97.44 247 TYR A C 1
ATOM 1798 O O . TYR A 1 247 ? 13.843 12.573 -25.144 1.00 97.44 247 TYR A O 1
ATOM 1806 N N . LEU A 1 248 ? 15.977 12.923 -25.715 1.00 97.94 248 LEU A N 1
ATOM 1807 C CA . LEU A 1 248 ? 16.353 11.512 -25.809 1.00 97.94 248 LEU A CA 1
ATOM 1808 C C . LEU A 1 248 ? 17.342 11.162 -24.699 1.00 97.94 248 LEU A C 1
ATOM 1810 O O . LEU A 1 248 ? 18.328 11.867 -24.491 1.00 97.94 248 LEU A O 1
ATOM 1814 N N . GLY A 1 249 ? 17.113 10.061 -23.991 1.00 97.88 249 GLY A N 1
ATOM 1815 C CA . GLY A 1 249 ? 18.032 9.595 -22.954 1.00 97.88 249 GLY A CA 1
ATOM 1816 C C . GLY A 1 249 ? 18.072 8.080 -22.831 1.00 97.88 249 GLY A C 1
ATOM 1817 O O . GLY A 1 249 ? 17.204 7.384 -23.351 1.00 97.88 249 GLY A O 1
ATOM 1818 N N . ALA A 1 250 ? 19.090 7.576 -22.131 1.00 98.31 250 ALA A N 1
ATOM 1819 C CA . ALA A 1 250 ? 19.217 6.158 -21.813 1.00 98.31 250 ALA A CA 1
ATOM 1820 C C . ALA A 1 250 ? 19.754 5.958 -20.386 1.00 98.31 250 ALA A C 1
ATOM 1822 O O . ALA A 1 250 ? 20.884 6.329 -20.063 1.00 98.31 250 ALA A O 1
ATOM 1823 N N . VAL A 1 251 ? 18.965 5.317 -19.523 1.00 98.31 251 VAL A N 1
ATOM 1824 C CA . VAL A 1 251 ? 19.312 4.923 -18.143 1.00 98.31 251 VAL A CA 1
ATOM 1825 C C . VAL A 1 251 ? 20.535 4.008 -18.099 1.00 98.31 251 VAL A C 1
ATOM 1827 O O . VAL A 1 251 ? 21.259 3.959 -17.105 1.00 98.31 251 VAL A O 1
ATOM 1830 N N . LYS A 1 252 ? 20.815 3.315 -19.209 1.00 98.50 252 LYS A N 1
ATOM 1831 C CA . LYS A 1 252 ? 21.971 2.425 -19.354 1.00 98.50 252 LYS A CA 1
ATOM 1832 C C . LYS A 1 252 ? 23.298 3.168 -19.220 1.00 98.50 252 LYS A C 1
ATOM 1834 O O . LYS A 1 252 ? 24.282 2.563 -18.811 1.00 98.50 252 LYS A O 1
ATOM 1839 N N . THR A 1 253 ? 23.327 4.474 -19.494 1.00 98.12 253 THR A N 1
ATOM 1840 C CA . THR A 1 253 ? 24.516 5.313 -19.270 1.00 98.12 253 THR A CA 1
ATOM 1841 C C . THR A 1 253 ? 24.840 5.510 -17.781 1.00 98.12 253 THR A C 1
ATOM 1843 O O . THR A 1 253 ? 25.985 5.807 -17.442 1.00 98.12 253 THR A O 1
ATOM 1846 N N . ASN A 1 254 ? 23.863 5.303 -16.889 1.00 97.88 254 ASN A N 1
ATOM 1847 C CA . ASN A 1 254 ? 24.015 5.378 -15.434 1.00 97.88 254 ASN A CA 1
ATOM 1848 C C . ASN A 1 254 ? 24.242 3.999 -14.807 1.00 97.88 254 ASN A C 1
ATOM 1850 O O . ASN A 1 254 ? 25.112 3.846 -13.955 1.00 97.88 254 ASN A O 1
ATOM 1854 N N . LEU A 1 255 ? 23.427 3.016 -15.201 1.00 96.81 255 LEU A N 1
ATOM 1855 C CA . LEU A 1 255 ? 23.318 1.731 -14.505 1.00 96.81 255 LEU A CA 1
ATOM 1856 C C . LEU A 1 255 ? 23.905 0.553 -15.286 1.00 96.81 255 LEU A C 1
ATOM 1858 O O . LEU A 1 255 ? 23.903 -0.557 -14.770 1.00 96.81 255 LEU A O 1
ATOM 1862 N N . GLY A 1 256 ? 24.358 0.750 -16.526 1.00 98.12 256 GLY A N 1
ATOM 1863 C CA . GLY A 1 256 ? 24.632 -0.350 -17.452 1.00 98.12 256 GLY A CA 1
ATOM 1864 C C . GLY A 1 256 ? 23.353 -0.992 -18.005 1.00 98.12 256 GLY A C 1
ATOM 1865 O O . GLY A 1 256 ? 22.231 -0.558 -17.733 1.00 98.12 256 GLY A O 1
ATOM 1866 N N . HIS A 1 257 ? 23.510 -2.027 -18.825 1.00 98.38 257 HIS A N 1
ATOM 1867 C CA . HIS A 1 257 ? 22.400 -2.755 -19.420 1.00 98.38 257 HIS A CA 1
ATOM 1868 C C . HIS A 1 257 ? 21.933 -3.911 -18.525 1.00 98.38 257 HIS A C 1
ATOM 1870 O O . HIS A 1 257 ? 22.503 -5.000 -18.554 1.00 98.38 257 HIS A O 1
ATOM 1876 N N . ALA A 1 258 ? 20.818 -3.694 -17.822 1.00 97.44 258 ALA A N 1
ATOM 1877 C CA . ALA A 1 258 ? 20.208 -4.687 -16.932 1.00 97.44 258 ALA A CA 1
ATOM 1878 C C . ALA A 1 258 ? 19.390 -5.781 -17.658 1.00 97.44 258 ALA A C 1
ATOM 1880 O O . ALA A 1 258 ? 18.438 -6.308 -17.096 1.00 97.44 258 ALA A O 1
ATOM 1881 N N . GLU A 1 259 ? 19.710 -6.064 -18.927 1.00 97.12 259 GLU A N 1
ATOM 1882 C CA . GLU A 1 259 ? 19.085 -7.084 -19.794 1.00 97.12 259 GLU A CA 1
ATOM 1883 C C . GLU A 1 259 ? 17.560 -7.204 -19.609 1.00 97.12 259 GLU A C 1
ATOM 1885 O O . GLU A 1 259 ? 16.845 -6.268 -19.974 1.00 97.12 259 GLU A O 1
ATOM 1890 N N . ALA A 1 260 ? 17.049 -8.297 -19.028 1.00 97.69 260 ALA A N 1
ATOM 1891 C CA . ALA A 1 260 ? 15.614 -8.512 -18.844 1.00 97.69 260 ALA A CA 1
ATOM 1892 C C . ALA A 1 260 ? 14.928 -7.471 -17.944 1.00 97.69 260 ALA A C 1
ATOM 1894 O O . ALA A 1 260 ? 13.731 -7.243 -18.105 1.00 97.69 260 ALA A O 1
ATOM 1895 N N . ALA A 1 261 ? 15.670 -6.814 -17.045 1.00 98.38 261 ALA A N 1
ATOM 1896 C CA . ALA A 1 261 ? 15.207 -5.721 -16.188 1.00 98.38 261 ALA A CA 1
ATOM 1897 C C . ALA A 1 261 ? 15.461 -4.319 -16.785 1.00 98.38 261 ALA A C 1
ATOM 1899 O O . ALA A 1 261 ? 15.096 -3.305 -16.185 1.00 98.38 261 ALA A O 1
ATOM 1900 N N . ALA A 1 262 ? 16.071 -4.214 -17.971 1.00 98.12 262 ALA A N 1
ATOM 1901 C CA . ALA A 1 262 ? 16.416 -2.918 -18.558 1.00 98.12 262 ALA A CA 1
ATOM 1902 C C . ALA A 1 262 ? 15.182 -2.070 -18.890 1.00 98.12 262 ALA A C 1
ATOM 1904 O O . ALA A 1 262 ? 15.194 -0.852 -18.717 1.00 98.12 262 ALA A O 1
ATOM 1905 N N . GLY A 1 263 ? 14.113 -2.718 -19.351 1.00 98.56 263 GLY A N 1
ATOM 1906 C CA . GLY A 1 263 ? 12.874 -2.047 -19.707 1.00 98.56 263 GLY A CA 1
ATOM 1907 C C . GLY A 1 263 ? 12.162 -1.419 -18.506 1.00 98.56 263 GLY A C 1
ATOM 1908 O O . GLY A 1 263 ? 11.706 -0.282 -18.587 1.00 98.56 263 GLY A O 1
ATOM 1909 N N . ILE A 1 264 ? 12.103 -2.127 -17.371 1.00 98.88 264 ILE A N 1
ATOM 1910 C CA . ILE A 1 264 ? 11.453 -1.624 -16.156 1.00 98.88 264 ILE A CA 1
ATOM 1911 C C . ILE A 1 264 ? 12.269 -0.500 -15.516 1.00 98.88 264 ILE A C 1
ATOM 1913 O O . ILE A 1 264 ? 11.687 0.465 -15.034 1.00 98.88 264 ILE A O 1
ATOM 1917 N N . ALA A 1 265 ? 13.604 -0.557 -15.593 1.00 98.75 265 ALA A N 1
ATOM 1918 C CA . ALA A 1 265 ? 14.461 0.549 -15.169 1.00 98.75 265 ALA A CA 1
ATOM 1919 C C . ALA A 1 265 ? 14.182 1.827 -15.984 1.00 98.75 265 ALA A C 1
ATOM 1921 O O . ALA A 1 265 ? 14.050 2.909 -15.410 1.00 98.75 265 ALA A O 1
ATOM 1922 N N . GLY A 1 266 ? 14.029 1.696 -17.307 1.00 98.75 266 GLY A N 1
ATOM 1923 C CA . GLY A 1 266 ? 13.633 2.804 -18.179 1.00 98.75 266 GLY A CA 1
ATOM 1924 C C . GLY A 1 266 ? 12.230 3.336 -17.864 1.00 98.75 266 GLY A C 1
ATOM 1925 O O . GLY A 1 266 ? 12.039 4.547 -17.753 1.00 98.75 266 GLY A O 1
ATOM 1926 N N . LEU A 1 267 ? 11.263 2.442 -17.630 1.00 98.88 267 LEU A N 1
ATOM 1927 C CA . LEU A 1 267 ? 9.893 2.814 -17.260 1.00 98.88 267 LEU A CA 1
ATOM 1928 C C . LEU A 1 267 ? 9.853 3.614 -15.952 1.00 98.88 267 LEU A C 1
ATOM 1930 O O . LEU A 1 267 ? 9.202 4.655 -15.892 1.00 98.88 267 LEU A O 1
ATOM 1934 N N . ILE A 1 268 ? 10.579 3.158 -14.926 1.00 98.81 268 ILE A N 1
ATOM 1935 C CA . ILE A 1 268 ? 10.684 3.843 -13.631 1.00 98.81 268 ILE A CA 1
ATOM 1936 C C . ILE A 1 268 ? 11.324 5.223 -13.811 1.00 98.81 268 ILE A C 1
ATOM 1938 O O . ILE A 1 268 ? 10.783 6.209 -13.314 1.00 98.81 268 ILE A O 1
ATOM 1942 N N . LYS A 1 269 ? 12.427 5.331 -14.569 1.00 98.62 269 LYS A N 1
ATOM 1943 C CA . LYS A 1 269 ? 13.063 6.625 -14.866 1.00 98.62 269 LYS A CA 1
ATOM 1944 C C . LYS A 1 269 ? 12.091 7.586 -15.553 1.00 98.62 269 LYS A C 1
ATOM 1946 O O . LYS A 1 269 ? 12.008 8.743 -15.153 1.00 98.62 269 LYS A O 1
ATOM 1951 N N . ALA A 1 270 ? 11.362 7.126 -16.567 1.00 98.69 270 ALA A N 1
ATOM 1952 C CA . ALA A 1 270 ? 10.420 7.960 -17.307 1.00 98.69 270 ALA A CA 1
ATOM 1953 C C . ALA A 1 270 ? 9.221 8.394 -16.443 1.00 98.69 270 ALA A C 1
ATOM 1955 O O . ALA A 1 270 ? 8.831 9.560 -16.485 1.00 98.69 270 ALA A O 1
ATOM 1956 N N . ALA A 1 271 ? 8.684 7.502 -15.604 1.00 98.50 271 ALA A N 1
ATOM 1957 C CA . ALA A 1 271 ? 7.626 7.842 -14.654 1.00 98.50 271 ALA A CA 1
ATOM 1958 C C . ALA A 1 271 ? 8.096 8.876 -13.614 1.00 98.50 271 ALA A C 1
ATOM 1960 O O . ALA A 1 271 ? 7.387 9.845 -13.348 1.00 98.50 271 ALA A O 1
ATOM 1961 N N . LEU A 1 272 ? 9.314 8.728 -13.080 1.00 98.00 272 LEU A N 1
ATOM 1962 C CA . LEU A 1 272 ? 9.910 9.705 -12.163 1.00 98.00 272 LEU A CA 1
ATOM 1963 C C . LEU A 1 272 ? 10.202 11.046 -12.851 1.00 98.00 272 LEU A C 1
ATOM 1965 O O . LEU A 1 272 ? 9.981 12.092 -12.248 1.00 98.00 272 LEU A O 1
ATOM 1969 N N . ALA A 1 273 ? 10.641 11.038 -14.112 1.00 98.06 273 ALA A N 1
ATOM 1970 C CA . ALA A 1 273 ? 10.847 12.258 -14.893 1.00 98.06 273 ALA A CA 1
ATOM 1971 C C . ALA A 1 273 ? 9.540 13.051 -15.073 1.00 98.06 273 ALA A C 1
ATOM 1973 O O . ALA A 1 273 ? 9.528 14.271 -14.896 1.00 98.06 273 ALA A O 1
ATOM 1974 N N . ILE A 1 274 ? 8.428 12.359 -15.359 1.00 97.38 274 ILE A N 1
ATOM 1975 C CA . ILE A 1 274 ? 7.084 12.956 -15.414 1.00 97.38 274 ILE A CA 1
ATOM 1976 C C . ILE A 1 274 ? 6.698 13.523 -14.044 1.00 97.38 274 ILE A C 1
ATOM 1978 O O . ILE A 1 274 ? 6.323 14.693 -13.955 1.00 97.38 274 ILE A O 1
ATOM 1982 N N . HIS A 1 275 ? 6.823 12.710 -12.991 1.00 95.44 275 HIS A N 1
ATOM 1983 C CA . HIS A 1 275 ? 6.407 13.051 -11.631 1.00 95.44 275 HIS A CA 1
ATOM 1984 C C . HIS A 1 275 ? 7.159 14.265 -11.066 1.00 95.44 275 HIS A C 1
ATOM 1986 O O . HIS A 1 275 ? 6.549 15.159 -10.487 1.00 95.44 275 HIS A O 1
ATOM 1992 N N . HIS A 1 276 ? 8.475 14.330 -11.274 1.00 95.75 276 HIS A N 1
ATOM 1993 C CA . HIS A 1 276 ? 9.308 15.440 -10.807 1.00 95.75 276 HIS A CA 1
ATOM 1994 C C . HIS A 1 276 ? 9.369 16.615 -11.792 1.00 95.75 276 HIS A C 1
ATOM 1996 O O . HIS A 1 276 ? 9.896 17.671 -11.449 1.00 95.75 276 HIS A O 1
ATOM 2002 N N . GLY A 1 277 ? 8.858 16.455 -13.018 1.00 96.38 277 GLY A N 1
ATOM 2003 C CA . GLY A 1 277 ? 8.947 17.480 -14.056 1.00 96.38 277 GLY A CA 1
ATOM 2004 C C . GLY A 1 277 ? 10.390 17.813 -14.445 1.00 96.38 277 GLY A C 1
ATOM 2005 O O . GLY A 1 277 ? 10.704 18.975 -14.702 1.00 96.38 277 GLY A O 1
ATOM 2006 N N . GLN A 1 278 ? 11.274 16.815 -14.467 1.00 97.44 278 GLN A N 1
ATOM 2007 C CA . GLN A 1 278 ? 12.705 16.970 -14.740 1.00 97.44 278 GLN A CA 1
ATOM 2008 C C . GLN A 1 278 ? 13.202 15.872 -15.678 1.00 97.44 278 GLN A C 1
ATOM 2010 O O . GLN A 1 278 ? 12.785 14.722 -15.579 1.00 97.44 278 GLN A O 1
ATOM 2015 N N . ILE A 1 279 ? 14.136 16.220 -16.560 1.00 97.56 279 ILE A N 1
ATOM 2016 C CA . ILE A 1 279 ? 14.764 15.302 -17.510 1.00 97.56 279 ILE A CA 1
ATOM 2017 C C . ILE A 1 279 ? 16.203 15.051 -17.056 1.00 97.56 279 ILE A C 1
ATOM 2019 O O . ILE A 1 279 ? 17.009 15.985 -17.064 1.00 97.56 279 ILE A O 1
ATOM 2023 N N . PRO A 1 280 ? 16.553 13.817 -16.650 1.00 96.56 280 PRO A N 1
ATOM 2024 C CA . PRO A 1 280 ? 17.921 13.483 -16.271 1.00 96.56 280 PRO A CA 1
ATOM 2025 C C . PRO A 1 280 ? 18.888 13.557 -17.460 1.00 96.56 280 PRO A C 1
ATOM 2027 O O . PRO A 1 280 ? 18.528 13.206 -18.584 1.00 96.56 280 PRO A O 1
ATOM 2030 N N . GLY A 1 281 ? 20.139 13.940 -17.196 1.00 94.94 281 GLY A N 1
ATOM 2031 C CA . GLY A 1 281 ? 21.195 13.960 -18.211 1.00 94.94 281 GLY A CA 1
ATOM 2032 C C . GLY A 1 281 ? 21.571 12.561 -18.719 1.00 94.94 281 GLY A C 1
ATOM 2033 O O . GLY A 1 281 ? 21.604 11.593 -17.957 1.00 94.94 281 GLY A O 1
ATOM 2034 N N . ASN A 1 282 ? 21.890 12.465 -20.009 1.00 95.25 282 ASN A N 1
ATOM 2035 C CA . ASN A 1 282 ? 22.440 11.282 -20.661 1.00 95.25 282 ASN A CA 1
ATOM 2036 C C . ASN A 1 282 ? 23.961 11.253 -20.455 1.00 95.25 282 ASN A C 1
ATOM 2038 O O . ASN A 1 282 ? 24.710 12.022 -21.067 1.00 95.25 282 ASN A O 1
ATOM 2042 N N . LEU A 1 283 ? 24.422 10.391 -19.548 1.00 94.81 283 LEU A N 1
ATOM 2043 C CA . LEU A 1 283 ? 25.828 10.354 -19.162 1.00 94.81 283 LEU A CA 1
ATOM 2044 C C . LEU A 1 283 ? 26.716 9.852 -20.308 1.00 94.81 283 LEU A C 1
ATOM 2046 O O . LEU A 1 283 ? 26.270 9.243 -21.275 1.00 94.81 283 LEU A O 1
ATOM 2050 N N . CYS A 1 284 ? 28.018 10.100 -20.178 1.00 94.31 284 CYS A N 1
ATOM 2051 C CA . CYS A 1 284 ? 29.056 9.716 -21.140 1.00 94.31 284 CYS A CA 1
ATOM 2052 C C . CYS A 1 284 ? 28.998 10.398 -22.521 1.00 94.31 284 CYS A C 1
ATOM 2054 O O . CYS A 1 284 ? 29.968 10.248 -23.268 1.00 94.31 284 CYS A O 1
ATOM 2056 N N . LEU A 1 285 ? 27.968 11.194 -22.823 1.00 96.44 285 LEU A N 1
ATOM 2057 C CA . LEU A 1 285 ? 27.843 11.950 -24.067 1.00 96.44 285 LEU A CA 1
ATOM 2058 C C . LEU A 1 285 ? 28.781 13.172 -24.102 1.00 96.44 285 LEU A C 1
ATOM 2060 O O . LEU A 1 285 ? 28.548 14.191 -23.453 1.00 96.44 285 LEU A O 1
ATOM 2064 N N . ARG A 1 286 ? 29.838 13.083 -24.908 1.00 95.31 286 ARG A N 1
ATOM 2065 C CA . ARG A 1 286 ? 30.802 14.156 -25.206 1.00 95.31 286 ARG A CA 1
ATOM 2066 C C . ARG A 1 286 ? 30.603 14.713 -26.611 1.00 95.31 286 ARG A C 1
ATOM 2068 O O . ARG A 1 286 ? 30.537 15.932 -26.785 1.00 95.31 286 ARG A O 1
ATOM 2075 N N . ARG A 1 287 ? 30.507 13.830 -27.606 1.00 96.12 287 ARG A N 1
ATOM 2076 C CA . ARG A 1 287 ? 30.300 14.170 -29.020 1.00 96.12 287 ARG A CA 1
ATOM 2077 C C . ARG A 1 287 ? 29.278 13.205 -29.601 1.00 96.12 287 ARG A C 1
ATOM 2079 O O . ARG A 1 287 ? 29.430 12.008 -29.401 1.00 96.12 287 ARG A O 1
ATOM 2086 N N . VAL A 1 288 ? 28.268 13.725 -30.292 1.00 97.19 288 VAL A N 1
ATOM 2087 C CA . VAL A 1 288 ? 27.240 12.899 -30.942 1.00 97.19 288 VAL A CA 1
ATOM 2088 C C . VAL A 1 288 ? 27.887 12.024 -32.020 1.00 97.19 288 VAL A C 1
ATOM 2090 O O . VAL A 1 288 ? 28.844 12.455 -32.669 1.00 97.19 288 VAL A O 1
ATOM 2093 N N . ASN A 1 289 ? 27.411 10.789 -32.168 1.00 96.69 289 ASN A N 1
ATOM 2094 C CA . ASN A 1 289 ? 27.839 9.887 -33.233 1.00 96.69 289 ASN A CA 1
ATOM 2095 C C . ASN A 1 289 ? 27.615 10.552 -34.613 1.00 96.69 289 ASN A C 1
ATOM 2097 O O . ASN A 1 289 ? 26.506 11.016 -34.859 1.00 96.69 289 ASN A O 1
ATOM 2101 N N . PRO A 1 290 ? 28.631 10.638 -35.497 1.00 95.81 290 PRO A N 1
ATOM 2102 C CA . PRO A 1 290 ? 28.485 11.263 -36.816 1.00 95.81 290 PRO A CA 1
ATOM 2103 C C . PRO A 1 290 ? 27.443 10.592 -37.722 1.00 95.81 290 PRO A C 1
ATOM 2105 O O . PRO A 1 290 ? 26.943 11.251 -38.625 1.00 95.81 290 PRO A O 1
ATOM 2108 N N . ASP A 1 291 ? 27.083 9.332 -37.464 1.00 96.38 291 ASP A N 1
ATOM 2109 C CA . ASP A 1 291 ? 26.020 8.624 -38.191 1.00 96.38 291 ASP A CA 1
ATOM 2110 C C . ASP A 1 291 ? 24.603 9.027 -37.718 1.00 96.38 291 ASP A C 1
ATOM 2112 O O . ASP A 1 291 ? 23.602 8.487 -38.191 1.00 96.38 291 ASP A O 1
ATOM 2116 N N . ILE A 1 292 ? 24.501 9.955 -36.758 1.00 96.38 292 ILE A N 1
ATOM 2117 C CA . ILE A 1 292 ? 23.249 10.515 -36.240 1.00 96.38 292 ILE A CA 1
ATOM 2118 C C . ILE A 1 292 ? 23.086 11.952 -36.744 1.00 96.38 292 ILE A C 1
ATOM 2120 O O . ILE A 1 292 ? 23.770 12.874 -36.295 1.00 96.38 292 ILE A O 1
ATOM 2124 N N . GLU A 1 293 ? 22.111 12.156 -37.628 1.00 91.12 293 GLU A N 1
ATOM 2125 C CA . GLU A 1 293 ? 21.727 13.474 -38.143 1.00 91.12 293 GLU A CA 1
ATOM 2126 C C . GLU A 1 293 ? 20.788 14.189 -37.160 1.00 91.12 293 GLU A C 1
ATOM 2128 O O . GLU A 1 293 ? 19.565 14.115 -37.260 1.00 91.12 293 GLU A O 1
ATOM 2133 N N . LEU A 1 294 ? 21.366 14.858 -36.157 1.00 91.00 294 LEU A N 1
ATOM 2134 C CA . LEU A 1 294 ? 20.592 15.588 -35.144 1.00 91.00 294 LEU A CA 1
ATOM 2135 C C . LEU A 1 294 ? 20.074 16.944 -35.656 1.00 91.00 294 LEU A C 1
ATOM 2137 O O . LEU A 1 294 ? 19.001 17.393 -35.248 1.00 91.00 294 LEU A O 1
ATOM 2141 N N . GLU A 1 295 ? 20.842 17.603 -36.524 1.00 88.81 295 GLU A N 1
ATOM 2142 C CA . GLU A 1 295 ? 20.507 18.918 -37.073 1.00 88.81 295 GLU A CA 1
ATOM 2143 C C . GLU A 1 295 ? 19.225 18.854 -37.917 1.00 88.81 295 GLU A C 1
ATOM 2145 O O . GLU A 1 295 ? 19.018 17.922 -38.687 1.00 88.81 295 GLU A O 1
ATOM 2150 N N . GLY A 1 296 ? 18.328 19.827 -37.739 1.00 85.25 296 GLY A N 1
ATOM 2151 C CA . GLY A 1 296 ? 17.019 19.831 -38.403 1.00 85.25 296 GLY A CA 1
ATOM 2152 C C . GLY A 1 296 ? 15.979 18.885 -37.787 1.00 85.25 296 GLY A C 1
ATOM 2153 O O . GLY A 1 296 ? 14.847 18.838 -38.265 1.00 85.25 296 GLY A O 1
ATOM 2154 N N . THR A 1 297 ? 16.316 18.165 -36.709 1.00 92.31 297 THR A N 1
ATOM 2155 C CA . THR A 1 297 ? 15.353 17.376 -35.926 1.00 92.31 297 THR A CA 1
ATOM 2156 C C . THR A 1 297 ? 14.937 18.103 -34.646 1.00 92.31 297 THR A C 1
ATOM 2158 O O . THR A 1 297 ? 15.645 18.971 -34.140 1.00 92.31 297 THR A O 1
ATOM 2161 N N . ARG A 1 298 ? 13.797 17.706 -34.067 1.00 93.25 298 ARG A N 1
ATOM 2162 C CA . ARG A 1 298 ? 13.321 18.207 -32.764 1.00 93.25 298 ARG A CA 1
ATOM 2163 C C . ARG A 1 298 ? 14.071 17.625 -31.560 1.00 93.25 298 ARG A C 1
ATOM 2165 O O . ARG A 1 298 ? 13.720 17.931 -30.417 1.00 93.25 298 ARG A O 1
ATOM 2172 N N . PHE A 1 299 ? 14.996 16.691 -31.788 1.00 95.94 299 PHE A N 1
ATOM 2173 C CA . PHE A 1 299 ? 15.563 15.894 -30.712 1.00 95.94 299 PHE A CA 1
ATOM 2174 C C . PHE A 1 299 ? 16.685 16.616 -29.988 1.00 95.94 299 PHE A C 1
ATOM 2176 O O . PHE A 1 299 ? 17.557 17.236 -30.591 1.00 95.94 299 PHE A O 1
ATOM 2183 N N . VAL A 1 300 ? 16.690 16.475 -28.667 1.00 95.38 300 VAL A N 1
ATOM 2184 C CA . VAL A 1 300 ? 17.705 17.059 -27.794 1.00 95.38 300 VAL A CA 1
ATOM 2185 C C . VAL A 1 300 ? 18.316 15.957 -26.943 1.00 95.38 300 VAL A C 1
ATOM 2187 O O . VAL A 1 300 ? 17.604 15.175 -26.321 1.00 95.38 300 VAL A O 1
ATOM 2190 N N . LEU A 1 301 ? 19.644 15.901 -26.881 1.00 96.44 301 LEU A N 1
ATOM 2191 C CA . LEU A 1 301 ? 20.371 14.974 -26.015 1.00 96.44 301 LEU A CA 1
ATOM 2192 C C . LEU A 1 301 ? 20.874 15.728 -24.769 1.00 96.44 301 LEU A C 1
ATOM 2194 O O . LEU A 1 301 ? 21.919 16.388 -24.840 1.00 96.44 301 LEU A O 1
ATOM 2198 N N . PRO A 1 302 ? 20.148 15.685 -23.635 1.00 95.44 302 PRO A N 1
ATOM 2199 C CA . PRO A 1 302 ? 20.523 16.422 -22.436 1.00 95.44 302 PRO A CA 1
ATOM 2200 C C . PRO A 1 302 ? 21.793 15.823 -21.827 1.00 95.44 302 PRO A C 1
ATOM 2202 O O . PRO A 1 302 ? 21.936 14.607 -21.746 1.00 95.44 302 PRO A O 1
ATOM 2205 N N . ARG A 1 303 ? 22.717 16.669 -21.363 1.00 95.69 303 ARG A N 1
ATOM 2206 C CA . ARG A 1 303 ? 23.938 16.239 -20.645 1.00 95.69 303 ARG A CA 1
ATOM 2207 C C . ARG A 1 303 ? 23.823 16.402 -19.133 1.00 95.69 303 ARG A C 1
ATOM 2209 O O . ARG A 1 303 ? 24.524 15.734 -18.383 1.00 95.69 303 ARG A O 1
ATOM 2216 N N . GLU A 1 304 ? 22.913 17.267 -18.706 1.00 95.06 304 GLU A N 1
ATOM 2217 C CA . GLU A 1 304 ? 22.671 17.643 -17.318 1.00 95.06 304 GLU A CA 1
ATOM 2218 C C . GLU A 1 304 ? 21.175 17.540 -17.012 1.00 95.06 304 GLU A C 1
ATOM 2220 O O . GLU A 1 304 ? 20.344 17.451 -17.924 1.00 95.06 304 GLU A O 1
ATOM 2225 N N . VAL A 1 305 ? 20.826 17.538 -15.724 1.00 96.62 305 VAL A N 1
ATOM 2226 C CA . VAL A 1 305 ? 19.423 17.552 -15.300 1.00 96.62 305 VAL A CA 1
ATOM 2227 C C . VAL A 1 305 ? 18.784 18.858 -15.761 1.00 96.62 305 VAL A C 1
ATOM 2229 O O . VAL A 1 305 ? 19.241 19.939 -15.403 1.00 96.62 305 VAL A O 1
ATOM 2232 N N . THR A 1 306 ? 17.724 18.753 -16.555 1.00 94.88 306 THR A N 1
ATOM 2233 C CA . THR A 1 306 ? 17.045 19.902 -17.160 1.00 94.88 306 THR A CA 1
ATOM 2234 C C . THR A 1 306 ? 15.597 19.956 -16.673 1.00 94.88 306 THR A C 1
ATOM 2236 O O . THR A 1 306 ? 14.930 18.917 -16.685 1.00 94.88 306 THR A O 1
ATOM 2239 N N . PRO A 1 307 ? 15.068 21.120 -16.250 1.00 96.44 307 PRO A N 1
ATOM 2240 C CA . PRO A 1 307 ? 13.637 21.271 -16.008 1.00 96.44 307 PRO A CA 1
ATOM 2241 C C . PRO A 1 307 ? 12.855 20.865 -17.256 1.00 96.44 307 PRO A C 1
ATOM 2243 O O . PRO A 1 307 ? 13.124 21.358 -18.350 1.00 96.44 307 PRO A O 1
ATOM 2246 N N . TRP A 1 308 ? 11.888 19.966 -17.108 1.00 95.06 308 TRP A N 1
ATOM 2247 C CA . TRP A 1 308 ? 11.031 19.610 -18.225 1.00 95.06 308 TRP A CA 1
ATOM 2248 C C . TRP A 1 308 ? 10.041 20.757 -18.412 1.00 95.06 308 TRP A C 1
ATOM 2250 O O . TRP A 1 308 ? 9.204 21.003 -17.548 1.00 95.06 308 TRP A O 1
ATOM 2260 N N . THR A 1 309 ? 10.125 21.479 -19.521 1.00 88.12 309 THR A N 1
ATOM 2261 C CA . THR A 1 309 ? 9.116 22.456 -19.947 1.00 88.12 309 THR A CA 1
ATOM 2262 C C . THR A 1 309 ? 8.520 21.974 -21.271 1.00 88.12 309 THR A C 1
ATOM 2264 O O . THR A 1 309 ? 9.225 21.404 -22.099 1.00 88.12 309 THR A O 1
ATOM 2267 N N . GLY A 1 310 ? 7.202 22.096 -21.451 1.00 89.00 310 GLY A N 1
ATOM 2268 C CA . GLY A 1 310 ? 6.513 21.594 -22.649 1.00 89.00 310 GLY A CA 1
ATOM 2269 C C . GLY A 1 310 ? 5.823 20.228 -22.478 1.00 89.00 310 GLY A C 1
ATOM 2270 O O . GLY A 1 310 ? 5.441 19.875 -21.355 1.00 89.00 310 GLY A O 1
ATOM 2271 N N . PRO A 1 311 ? 5.603 19.482 -23.581 1.00 91.75 311 PRO A N 1
ATOM 2272 C CA . PRO A 1 311 ? 4.746 18.297 -23.597 1.00 91.75 311 PRO A CA 1
ATOM 2273 C C . PRO A 1 311 ? 5.189 17.213 -22.611 1.00 91.75 311 PRO A C 1
ATOM 2275 O O . PRO A 1 311 ? 6.355 16.826 -22.587 1.00 91.75 311 PRO A O 1
ATOM 2278 N N . ARG A 1 312 ? 4.252 16.718 -21.792 1.00 94.19 312 ARG A N 1
ATOM 2279 C CA . ARG A 1 312 ? 4.540 15.848 -20.636 1.00 94.19 312 ARG A CA 1
ATOM 2280 C C . ARG A 1 312 ? 4.225 14.366 -20.858 1.00 94.19 312 ARG A C 1
ATOM 2282 O O . ARG A 1 312 ? 3.900 13.665 -19.905 1.00 94.19 312 ARG A O 1
ATOM 2289 N N . HIS A 1 313 ? 4.319 13.884 -22.096 1.00 97.81 313 HIS A N 1
ATOM 2290 C CA . HIS A 1 313 ? 4.330 12.444 -22.361 1.00 97.81 313 HIS A CA 1
ATOM 2291 C C . HIS A 1 313 ? 5.755 11.937 -22.569 1.00 97.81 313 HIS A C 1
ATOM 2293 O O . HIS A 1 313 ? 6.593 12.643 -23.140 1.00 97.81 313 HIS A O 1
ATOM 2299 N N . ALA A 1 314 ? 6.010 10.706 -22.127 1.00 98.62 314 ALA A N 1
ATOM 2300 C CA . ALA A 1 314 ? 7.269 10.007 -22.346 1.00 98.62 314 ALA A CA 1
ATOM 2301 C C . ALA A 1 314 ? 7.066 8.724 -23.161 1.00 98.62 314 ALA A C 1
ATOM 2303 O O . ALA A 1 314 ? 6.125 7.978 -22.910 1.00 98.62 314 ALA A O 1
ATOM 2304 N N . GLY A 1 315 ? 7.968 8.433 -24.094 1.00 98.75 315 GLY A N 1
ATOM 2305 C CA . GLY A 1 315 ? 8.127 7.102 -24.681 1.00 98.75 315 GLY A CA 1
ATOM 2306 C C . GLY A 1 315 ? 9.170 6.283 -23.916 1.00 98.75 315 GLY A C 1
ATOM 2307 O O . GLY A 1 315 ? 10.137 6.849 -23.413 1.00 98.75 315 GLY A O 1
ATOM 2308 N N . VAL A 1 316 ? 9.009 4.962 -23.848 1.00 98.94 316 VAL A N 1
ATOM 2309 C CA . VAL A 1 316 ? 10.007 4.040 -23.279 1.00 98.94 316 VAL A CA 1
ATOM 2310 C C . VAL A 1 316 ? 10.184 2.845 -24.204 1.00 98.94 316 VAL A C 1
ATOM 2312 O O . VAL A 1 316 ? 9.246 2.066 -24.385 1.00 98.94 316 VAL A O 1
ATOM 2315 N N . SER A 1 317 ? 11.384 2.685 -24.758 1.00 98.88 317 SER A N 1
ATOM 2316 C CA . SER A 1 317 ? 11.710 1.632 -25.721 1.00 98.88 317 SER A CA 1
ATOM 2317 C C . SER A 1 317 ? 12.589 0.539 -25.114 1.00 98.88 317 SER A C 1
ATOM 2319 O O . SER A 1 317 ? 13.521 0.801 -24.351 1.00 98.88 317 SER A O 1
ATOM 2321 N N . SER A 1 318 ? 12.339 -0.714 -25.495 1.00 98.38 318 SER A N 1
ATOM 2322 C CA . SER A 1 318 ? 13.293 -1.802 -25.272 1.00 98.38 318 SER A CA 1
ATOM 2323 C C . SER A 1 318 ? 13.243 -2.825 -26.399 1.00 98.38 318 SER A C 1
ATOM 2325 O O . SER A 1 318 ? 12.171 -3.325 -26.747 1.00 98.38 318 SER A O 1
ATOM 2327 N N . PHE A 1 319 ? 14.411 -3.147 -26.955 1.00 98.31 319 PHE A N 1
ATOM 2328 C CA . PHE A 1 319 ? 14.560 -4.005 -28.127 1.00 98.31 319 PHE A CA 1
ATOM 2329 C C . PHE A 1 319 ? 15.387 -5.235 -27.752 1.00 98.31 319 PHE A C 1
ATOM 2331 O O . PHE A 1 319 ? 16.529 -5.129 -27.311 1.00 98.31 319 PHE A O 1
ATOM 2338 N N . GLY A 1 320 ? 14.784 -6.416 -27.842 1.00 96.56 320 GLY A N 1
ATOM 2339 C CA . GLY A 1 320 ? 15.446 -7.681 -27.553 1.00 96.56 320 GLY A CA 1
ATOM 2340 C C . GLY A 1 320 ? 16.382 -8.069 -28.690 1.00 96.56 320 GLY A C 1
ATOM 2341 O O . GLY A 1 320 ? 16.017 -7.951 -29.855 1.00 96.56 320 GLY A O 1
ATOM 2342 N N . PHE A 1 321 ? 17.557 -8.616 -28.369 1.00 93.38 321 PHE A N 1
ATOM 2343 C CA . PHE A 1 321 ? 18.516 -9.048 -29.396 1.00 93.38 321 PHE A CA 1
ATOM 2344 C C . PHE A 1 321 ? 17.979 -10.167 -30.311 1.00 93.38 321 PHE A C 1
ATOM 2346 O O . PHE A 1 321 ? 18.573 -10.431 -31.344 1.00 93.38 321 PHE A O 1
ATOM 2353 N N . GLY A 1 322 ? 16.879 -10.837 -29.944 1.00 91.75 322 GLY A N 1
ATOM 2354 C CA . GLY A 1 322 ? 16.168 -11.788 -30.809 1.00 91.75 322 GLY A CA 1
ATOM 2355 C C . GLY A 1 322 ? 15.157 -11.145 -31.773 1.00 91.75 322 GLY A C 1
ATOM 2356 O O . GLY A 1 322 ? 14.466 -11.869 -32.485 1.00 91.75 322 GLY A O 1
ATOM 2357 N N . GLY A 1 323 ? 15.024 -9.814 -31.766 1.00 96.38 323 GLY A N 1
ATOM 2358 C CA . GLY A 1 323 ? 14.161 -9.035 -32.659 1.00 96.38 323 GLY A CA 1
ATOM 2359 C C . GLY A 1 323 ? 12.798 -8.638 -32.083 1.00 96.38 323 GLY A C 1
ATOM 2360 O O . GLY A 1 323 ? 12.033 -7.963 -32.764 1.00 96.38 323 GLY A O 1
ATOM 2361 N N . THR A 1 324 ? 12.449 -9.043 -30.857 1.00 98.50 324 THR A N 1
ATOM 2362 C CA . THR A 1 324 ? 11.206 -8.589 -30.207 1.00 98.50 324 THR A CA 1
ATOM 2363 C C . THR A 1 324 ? 11.366 -7.158 -29.702 1.00 98.50 324 THR A C 1
ATOM 2365 O O . THR A 1 324 ? 12.197 -6.900 -28.832 1.00 98.50 324 THR A O 1
ATOM 2368 N N . ASN A 1 325 ? 10.529 -6.241 -30.182 1.00 98.75 325 ASN A N 1
ATOM 2369 C CA . ASN A 1 325 ? 10.537 -4.838 -29.770 1.00 98.75 325 ASN A CA 1
ATOM 2370 C C . ASN A 1 325 ? 9.335 -4.522 -28.887 1.00 98.75 325 ASN A C 1
ATOM 2372 O O . ASN A 1 325 ? 8.238 -5.019 -29.143 1.00 98.75 325 ASN A O 1
ATOM 2376 N N . ALA A 1 326 ? 9.520 -3.642 -27.907 1.00 98.81 326 ALA A N 1
ATOM 2377 C CA . ALA A 1 326 ? 8.450 -3.096 -27.084 1.00 98.81 326 ALA A CA 1
ATOM 2378 C C . ALA A 1 326 ? 8.587 -1.574 -26.958 1.00 98.81 326 ALA A C 1
ATOM 2380 O O . ALA A 1 326 ? 9.695 -1.059 -26.789 1.00 98.81 326 ALA A O 1
ATOM 2381 N N . HIS A 1 327 ? 7.455 -0.869 -27.002 1.00 98.94 327 HIS A N 1
ATOM 2382 C CA . HIS A 1 327 ? 7.380 0.565 -26.722 1.00 98.94 327 HIS A CA 1
ATOM 2383 C C . HIS A 1 327 ? 6.164 0.901 -25.863 1.00 98.94 327 HIS A C 1
ATOM 2385 O O . HIS A 1 327 ? 5.072 0.378 -26.098 1.00 98.94 327 HIS A O 1
ATOM 2391 N N . VAL A 1 328 ? 6.348 1.777 -24.877 1.00 98.94 328 VAL A N 1
ATOM 2392 C CA . VAL A 1 328 ? 5.299 2.238 -23.953 1.00 98.94 328 VAL A CA 1
ATOM 2393 C C . VAL A 1 328 ? 5.214 3.761 -23.988 1.00 98.94 328 VAL A C 1
ATOM 2395 O O . VAL A 1 328 ? 6.242 4.431 -23.966 1.00 98.94 328 VAL A O 1
ATOM 2398 N N . ILE A 1 329 ? 3.996 4.304 -24.011 1.00 98.88 329 ILE A N 1
ATOM 2399 C CA . ILE A 1 329 ? 3.714 5.737 -23.877 1.00 98.88 329 ILE A CA 1
ATOM 2400 C C . ILE A 1 329 ? 3.171 6.011 -22.474 1.00 98.88 329 ILE A C 1
ATOM 2402 O O . ILE A 1 329 ? 2.142 5.461 -22.075 1.00 98.88 329 ILE A O 1
ATOM 2406 N N . LEU A 1 330 ? 3.859 6.883 -21.743 1.00 98.81 330 LEU A N 1
ATOM 2407 C CA . LEU A 1 330 ? 3.465 7.408 -20.443 1.00 98.81 330 LEU A CA 1
ATOM 2408 C C . LEU A 1 330 ? 2.933 8.837 -20.577 1.00 98.81 330 LEU A C 1
ATOM 2410 O O . LEU A 1 330 ? 3.452 9.616 -21.374 1.00 98.81 330 LEU A O 1
ATOM 2414 N N . GLY A 1 331 ? 1.952 9.195 -19.758 1.00 98.00 331 GLY A N 1
ATOM 2415 C CA . GLY A 1 331 ? 1.429 10.550 -19.597 1.00 98.00 331 GLY A CA 1
ATOM 2416 C C . GLY A 1 331 ? 1.398 10.989 -18.131 1.00 98.00 331 GLY A C 1
ATOM 2417 O O . GLY A 1 331 ? 1.652 10.178 -17.230 1.00 98.00 331 GLY A O 1
ATOM 2418 N N . PRO A 1 332 ? 1.098 12.272 -17.871 1.00 95.75 332 PRO A N 1
ATOM 2419 C CA . PRO A 1 332 ? 1.003 12.795 -16.515 1.00 95.75 332 PRO A CA 1
ATOM 2420 C C . PRO A 1 332 ? -0.165 12.161 -15.755 1.00 95.75 332 PRO A C 1
ATOM 2422 O O . PRO A 1 332 ? -1.199 11.828 -16.334 1.00 95.75 332 PRO A O 1
ATOM 2425 N N . ALA A 1 333 ? -0.011 12.027 -14.438 1.00 90.81 333 ALA A N 1
ATOM 2426 C CA . ALA A 1 333 ? -1.141 11.756 -13.559 1.00 90.81 333 ALA A CA 1
ATOM 2427 C C . ALA A 1 333 ? -2.148 12.924 -13.618 1.00 90.81 333 ALA A C 1
ATOM 2429 O O . ALA A 1 333 ? -1.720 14.076 -13.750 1.00 90.81 333 ALA A O 1
ATOM 2430 N N . PRO A 1 334 ? -3.465 12.669 -13.499 1.00 88.81 334 PRO A N 1
ATOM 2431 C CA . PRO A 1 334 ? -4.428 13.741 -13.274 1.00 88.81 334 PRO A CA 1
ATOM 2432 C C . PRO A 1 334 ? -4.034 14.550 -12.037 1.00 88.81 334 PRO A C 1
ATOM 2434 O O . PRO A 1 334 ? -3.532 13.987 -11.062 1.00 88.81 334 PRO A O 1
ATOM 2437 N N . ALA A 1 335 ? -4.260 15.863 -12.071 1.00 77.38 335 ALA A N 1
ATOM 2438 C CA . ALA A 1 335 ? -4.035 16.694 -10.898 1.00 77.38 335 ALA A CA 1
ATOM 2439 C C . ALA A 1 335 ? -4.950 16.209 -9.766 1.00 77.38 335 ALA A C 1
ATOM 2441 O O . ALA A 1 335 ? -6.171 16.201 -9.918 1.00 77.38 335 ALA A O 1
ATOM 2442 N N . ALA A 1 336 ? -4.362 15.793 -8.645 1.00 67.44 336 ALA A N 1
ATOM 2443 C CA . ALA A 1 336 ? -5.126 15.615 -7.424 1.00 67.44 336 ALA A CA 1
ATOM 2444 C C . ALA A 1 336 ? -5.570 17.005 -6.957 1.00 67.44 336 ALA A C 1
ATOM 2446 O O . ALA A 1 336 ? -4.741 17.914 -6.847 1.00 67.44 336 ALA A O 1
ATOM 2447 N N . GLU A 1 337 ? -6.864 17.191 -6.700 1.00 65.06 337 GLU A N 1
ATOM 2448 C CA . GLU A 1 337 ? -7.305 18.380 -5.979 1.00 65.06 337 GLU A CA 1
ATOM 2449 C C . GLU A 1 337 ? -6.612 18.367 -4.617 1.00 65.06 337 GLU A C 1
ATOM 2451 O O . GLU A 1 337 ? -6.720 17.398 -3.862 1.00 65.06 337 GLU A O 1
ATOM 2456 N N . ALA A 1 338 ? -5.851 19.420 -4.318 1.00 58.50 338 ALA A N 1
ATOM 2457 C CA . ALA A 1 338 ? -5.220 19.578 -3.020 1.00 58.50 338 ALA A CA 1
ATOM 2458 C C . ALA A 1 338 ? -6.320 19.793 -1.972 1.00 58.50 338 ALA A C 1
ATOM 2460 O O . ALA A 1 338 ? -6.701 20.920 -1.662 1.00 58.50 338 ALA A O 1
ATOM 2461 N N . SER A 1 339 ? -6.861 18.699 -1.442 1.00 57.94 339 SER A N 1
ATOM 2462 C CA . SER A 1 339 ? -7.761 18.751 -0.302 1.00 57.94 339 SER A CA 1
ATOM 2463 C C . SER A 1 339 ? -6.928 19.132 0.913 1.00 57.94 339 SER A C 1
ATOM 2465 O O . SER A 1 339 ? -6.254 18.287 1.503 1.00 57.94 339 SER A O 1
ATOM 2467 N N . MET A 1 340 ? -6.970 20.408 1.297 1.00 57.25 340 MET A N 1
ATOM 2468 C CA . MET A 1 340 ? -6.469 20.834 2.599 1.00 57.25 340 MET A CA 1
ATOM 2469 C C . MET A 1 340 ? -7.348 20.194 3.671 1.00 57.25 340 MET A C 1
ATOM 2471 O O . MET A 1 340 ? -8.405 20.718 4.020 1.00 57.25 340 MET A O 1
ATOM 2475 N N . VAL A 1 341 ? -6.933 19.033 4.176 1.00 62.19 341 VAL A N 1
ATOM 2476 C CA . VAL A 1 341 ? -7.547 18.459 5.370 1.00 62.19 341 VAL A CA 1
ATOM 2477 C C . VAL A 1 341 ? -7.170 19.383 6.529 1.00 62.19 341 VAL A C 1
ATOM 2479 O O . VAL A 1 341 ? -5.978 19.583 6.768 1.00 62.19 341 VAL A O 1
ATOM 2482 N N . PRO A 1 342 ? -8.142 19.979 7.241 1.00 62.19 342 PRO A N 1
ATOM 2483 C CA . PRO A 1 342 ? -7.832 20.816 8.387 1.00 62.19 342 PRO A CA 1
ATOM 2484 C C . PRO A 1 342 ? -7.018 20.013 9.400 1.00 62.19 342 PRO A C 1
ATOM 2486 O O . PRO A 1 342 ? -7.377 18.872 9.712 1.00 62.19 342 PRO A O 1
ATOM 2489 N N . ALA A 1 343 ? -5.948 20.614 9.922 1.00 66.12 343 ALA A N 1
ATOM 2490 C CA . ALA A 1 343 ? -5.178 20.024 11.007 1.00 66.12 343 ALA A C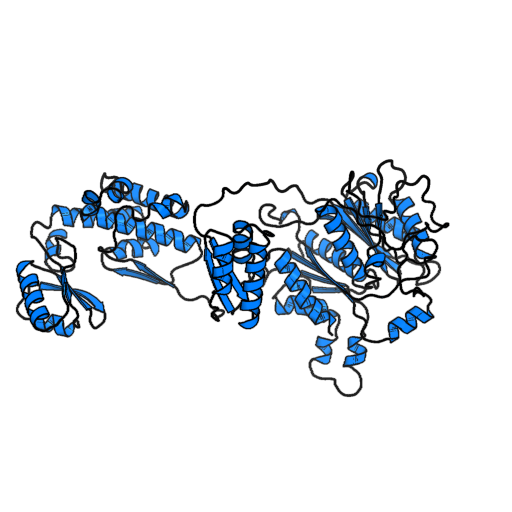A 1
ATOM 2491 C C . ALA A 1 343 ? -6.136 19.660 12.148 1.00 66.12 343 ALA A C 1
ATOM 2493 O O . ALA A 1 343 ? -6.865 20.512 12.666 1.00 66.12 343 ALA A O 1
ATOM 2494 N N . ARG A 1 344 ? -6.180 18.377 12.517 1.00 70.38 344 ARG A N 1
ATOM 2495 C CA . ARG A 1 344 ? -7.039 17.939 13.618 1.00 70.38 344 ARG A CA 1
ATOM 2496 C C . ARG A 1 344 ? -6.341 18.253 14.941 1.00 70.38 344 ARG A C 1
ATOM 2498 O O . ARG A 1 344 ? -5.189 17.851 15.108 1.00 70.38 344 ARG A O 1
ATOM 2505 N N . PRO A 1 345 ? -6.993 18.930 15.893 1.00 71.81 345 PRO A N 1
ATOM 2506 C CA . PRO A 1 345 ? -6.408 19.123 17.212 1.00 71.81 345 PRO A CA 1
ATOM 2507 C C . PRO A 1 345 ? -6.295 17.781 17.955 1.00 71.81 345 PRO A C 1
ATOM 2509 O O . PRO A 1 345 ? -7.127 16.887 17.770 1.00 71.81 345 PRO A O 1
ATOM 2512 N N . GLY A 1 346 ? -5.273 17.650 18.803 1.00 82.38 346 GLY A N 1
ATOM 2513 C CA . GLY A 1 346 ? -5.059 16.495 19.678 1.00 82.38 346 GLY A CA 1
ATOM 2514 C C . GLY A 1 346 ? -3.989 15.504 19.199 1.00 82.38 346 GLY A C 1
ATOM 2515 O O . GLY A 1 346 ? -3.442 15.641 18.103 1.00 82.38 346 GLY A O 1
ATOM 2516 N N . PRO A 1 347 ? -3.682 14.486 20.017 1.00 89.56 347 PRO A N 1
ATOM 2517 C CA . PRO A 1 347 ? -2.588 13.564 19.750 1.00 89.56 347 PRO A CA 1
ATOM 2518 C C . PRO A 1 347 ? -2.858 12.669 18.538 1.00 89.56 347 PRO A C 1
ATOM 2520 O O . PRO A 1 347 ? -3.998 12.322 18.220 1.00 89.56 347 PRO A O 1
ATOM 2523 N N . ARG A 1 348 ? -1.781 12.251 17.876 1.00 92.00 348 ARG A N 1
ATOM 2524 C CA . ARG A 1 348 ? -1.785 11.234 16.825 1.00 92.00 348 ARG A CA 1
ATOM 2525 C C . ARG A 1 348 ? -1.407 9.881 17.391 1.00 92.00 348 ARG A C 1
ATOM 2527 O O . ARG A 1 348 ? -0.577 9.785 18.287 1.00 92.00 348 ARG A O 1
ATOM 2534 N N . LEU A 1 349 ? -2.003 8.835 16.828 1.00 92.88 349 LEU A N 1
ATOM 2535 C CA . LEU A 1 349 ? -1.601 7.451 17.041 1.00 92.88 349 LEU A CA 1
ATOM 2536 C C . LEU A 1 349 ? -0.740 7.013 15.859 1.00 92.88 349 LEU A C 1
ATOM 2538 O O . LEU A 1 349 ? -1.189 7.070 14.715 1.00 92.88 349 LEU A O 1
ATOM 2542 N N . LEU A 1 350 ? 0.467 6.534 16.142 1.00 94.69 350 LEU A N 1
ATOM 2543 C CA . LEU A 1 350 ? 1.369 5.991 15.134 1.00 94.69 350 LEU A CA 1
ATOM 2544 C C . LEU A 1 350 ? 1.654 4.529 15.467 1.00 94.69 350 LEU A C 1
ATOM 2546 O O . LEU A 1 350 ? 2.226 4.212 16.512 1.00 94.69 350 LEU A O 1
ATOM 2550 N N . THR A 1 351 ? 1.217 3.621 14.597 1.00 94.38 351 THR A N 1
ATOM 2551 C CA . THR A 1 351 ? 1.446 2.184 14.781 1.00 94.38 351 THR A CA 1
ATOM 2552 C C . THR A 1 351 ? 2.726 1.743 14.089 1.00 94.38 351 THR A C 1
ATOM 2554 O O . THR A 1 351 ? 2.957 2.067 12.924 1.00 94.38 351 THR A O 1
ATOM 2557 N N . VAL A 1 352 ? 3.525 0.925 14.770 1.00 95.12 352 VAL A N 1
ATOM 2558 C CA . VAL A 1 352 ? 4.698 0.271 14.189 1.00 95.12 352 VAL A CA 1
ATOM 2559 C C . VAL A 1 352 ? 4.472 -1.229 14.214 1.00 95.12 352 VAL A C 1
ATOM 2561 O O . VAL A 1 352 ? 4.056 -1.795 15.227 1.00 95.12 352 VAL A O 1
ATOM 2564 N N . SER A 1 353 ? 4.764 -1.891 13.098 1.00 94.62 353 SER A N 1
ATOM 2565 C CA . SER A 1 353 ? 4.769 -3.347 13.047 1.00 94.62 353 SER A CA 1
ATOM 2566 C C . SER A 1 353 ? 5.965 -3.908 12.285 1.00 94.62 353 SER A C 1
ATOM 2568 O O . SER A 1 353 ? 6.520 -3.251 11.400 1.00 94.62 353 SER A O 1
ATOM 2570 N N . ALA A 1 354 ? 6.380 -5.122 12.640 1.00 95.06 354 ALA A N 1
ATOM 2571 C CA . ALA A 1 354 ? 7.479 -5.828 11.992 1.00 95.06 354 ALA A CA 1
ATOM 2572 C C . ALA A 1 354 ? 7.327 -7.355 12.086 1.00 95.06 354 ALA A C 1
ATOM 2574 O O . ALA A 1 354 ? 6.557 -7.880 12.891 1.00 95.06 354 ALA A O 1
ATOM 2575 N N . ALA A 1 355 ? 8.095 -8.079 11.268 1.00 93.00 355 ALA A N 1
ATOM 2576 C CA . ALA A 1 355 ? 8.139 -9.543 11.299 1.00 93.00 355 ALA A CA 1
ATOM 2577 C C . ALA A 1 355 ? 8.961 -10.095 12.480 1.00 93.00 355 ALA A C 1
ATOM 2579 O O . ALA A 1 355 ? 8.805 -11.254 12.856 1.00 93.00 355 ALA A O 1
ATOM 2580 N N . SER A 1 356 ? 9.821 -9.274 13.091 1.00 95.56 356 SER A N 1
ATOM 2581 C CA . SER A 1 356 ? 10.622 -9.644 14.259 1.00 95.56 356 SER A CA 1
ATOM 2582 C C . SER A 1 356 ? 10.766 -8.477 15.232 1.00 95.56 356 SER A C 1
ATOM 2584 O O . SER A 1 356 ? 10.674 -7.308 14.848 1.00 95.56 356 SER A O 1
ATOM 2586 N N . ARG A 1 357 ? 11.062 -8.791 16.498 1.00 96.50 357 ARG A N 1
ATOM 2587 C CA . ARG A 1 357 ? 11.339 -7.787 17.536 1.00 96.50 357 ARG A CA 1
ATOM 2588 C C . ARG A 1 357 ? 12.504 -6.864 17.168 1.00 96.50 357 ARG A C 1
ATOM 2590 O O . ARG A 1 357 ? 12.449 -5.674 17.445 1.00 96.50 357 ARG A O 1
ATOM 2597 N N . TYR A 1 358 ? 13.547 -7.403 16.539 1.00 96.50 358 TYR A N 1
ATOM 2598 C CA . TYR A 1 358 ? 14.690 -6.612 16.081 1.00 96.50 358 TYR A CA 1
ATOM 2599 C C . TYR A 1 358 ? 14.277 -5.590 15.010 1.00 96.50 358 TYR A C 1
ATOM 2601 O O . TYR A 1 358 ? 14.567 -4.402 15.140 1.00 96.50 358 TYR A O 1
ATOM 2609 N N . LEU A 1 359 ? 13.532 -6.040 13.993 1.00 95.88 359 LEU A N 1
ATOM 2610 C CA . LEU A 1 359 ? 13.062 -5.179 12.906 1.00 95.88 359 LEU A CA 1
ATOM 2611 C C . LEU A 1 359 ? 12.069 -4.117 13.387 1.00 95.88 359 LEU A C 1
ATOM 2613 O O . LEU A 1 359 ? 12.037 -3.027 12.825 1.00 95.88 359 LEU A O 1
ATOM 2617 N N . PHE A 1 360 ? 11.300 -4.400 14.442 1.00 97.06 360 PHE A N 1
ATOM 2618 C CA . PHE A 1 360 ? 10.443 -3.400 15.074 1.00 97.06 360 PHE A CA 1
ATOM 2619 C C . PHE A 1 360 ? 11.262 -2.195 15.548 1.00 97.06 360 PHE A C 1
ATOM 2621 O O . PHE A 1 360 ? 10.963 -1.070 15.163 1.00 97.06 360 PHE A O 1
ATOM 2628 N N . PHE A 1 361 ? 12.335 -2.423 16.314 1.00 97.31 361 PHE A N 1
ATOM 2629 C CA . PHE A 1 361 ? 13.169 -1.328 16.817 1.00 97.31 361 PHE A CA 1
ATOM 2630 C C . PHE A 1 361 ? 13.897 -0.583 15.696 1.00 97.31 361 PHE A C 1
ATOM 2632 O O . PHE A 1 361 ? 14.016 0.640 15.758 1.00 97.31 361 PHE A O 1
ATOM 2639 N N . ALA A 1 362 ? 14.356 -1.295 14.663 1.00 96.31 362 ALA A N 1
ATOM 2640 C CA . ALA A 1 362 ? 14.947 -0.661 13.487 1.00 96.31 362 ALA A CA 1
ATOM 2641 C C . ALA A 1 362 ? 13.942 0.273 12.791 1.00 96.31 362 ALA A C 1
ATOM 2643 O O . ALA A 1 362 ? 14.265 1.427 12.513 1.00 96.31 362 ALA A O 1
ATOM 2644 N N . ARG A 1 363 ? 12.701 -0.191 12.590 1.00 95.38 363 ARG A N 1
ATOM 2645 C CA . ARG A 1 363 ? 11.627 0.599 11.977 1.00 95.38 363 ARG A CA 1
ATOM 2646 C C . ARG A 1 363 ? 11.210 1.788 12.843 1.00 95.38 363 ARG A C 1
ATOM 2648 O O . ARG A 1 363 ? 11.053 2.880 12.309 1.00 95.38 363 ARG A O 1
ATOM 2655 N N . SER A 1 364 ? 11.085 1.616 14.160 1.00 96.50 364 SER A N 1
ATOM 2656 C CA . SER A 1 364 ? 10.787 2.724 15.078 1.00 96.50 364 SER A CA 1
ATOM 2657 C C . SER A 1 364 ? 11.838 3.830 14.994 1.00 96.50 364 SER A C 1
ATOM 2659 O O . SER A 1 364 ? 11.479 4.998 14.889 1.00 96.50 364 SER A O 1
ATOM 2661 N N . LYS A 1 365 ? 13.130 3.473 14.960 1.00 96.25 365 LYS A N 1
ATOM 2662 C CA . LYS A 1 365 ? 14.223 4.446 14.798 1.00 96.25 365 LYS A CA 1
ATOM 2663 C C . LYS A 1 365 ? 14.185 5.155 13.446 1.00 96.25 365 LYS A C 1
ATOM 2665 O O . LYS A 1 365 ? 14.439 6.351 13.390 1.00 96.25 365 LYS A O 1
ATOM 2670 N N . GLN A 1 366 ? 13.860 4.442 12.366 1.00 94.50 366 GLN A N 1
ATOM 2671 C CA . GLN A 1 366 ? 13.711 5.051 11.038 1.00 94.50 366 GLN A CA 1
ATOM 2672 C C . GLN A 1 366 ? 12.568 6.072 11.007 1.00 94.50 366 GLN A C 1
ATOM 2674 O O . GLN A 1 366 ? 12.748 7.167 10.483 1.00 94.50 366 GLN A O 1
ATOM 2679 N N . LEU A 1 367 ? 11.421 5.743 11.606 1.00 94.75 367 LEU A N 1
ATOM 2680 C CA . LEU A 1 367 ? 10.278 6.656 11.698 1.00 94.75 367 LEU A CA 1
ATOM 2681 C C . LEU A 1 367 ? 10.592 7.872 12.581 1.00 94.75 367 LEU A C 1
ATOM 2683 O O . LEU A 1 367 ? 10.296 8.998 12.193 1.00 94.75 367 LEU A O 1
ATOM 2687 N N . ALA A 1 368 ? 11.254 7.662 13.722 1.00 95.38 368 ALA A N 1
ATOM 2688 C CA . ALA A 1 368 ? 11.723 8.744 14.586 1.00 95.38 368 ALA A CA 1
ATOM 2689 C C . ALA A 1 368 ? 12.705 9.675 13.851 1.00 95.38 368 ALA A C 1
ATOM 2691 O O . ALA A 1 368 ? 12.568 10.894 13.907 1.00 95.38 368 ALA A O 1
ATOM 2692 N N . ALA A 1 369 ? 13.660 9.116 13.101 1.00 94.81 369 ALA A N 1
ATOM 2693 C CA . ALA A 1 369 ? 14.598 9.899 12.301 1.00 94.81 369 ALA A CA 1
ATOM 2694 C C . ALA A 1 369 ? 13.897 10.704 11.193 1.00 94.81 369 ALA A C 1
ATOM 2696 O O . ALA A 1 369 ? 14.260 11.856 10.977 1.00 94.81 369 ALA A O 1
ATOM 2697 N N . ALA A 1 370 ? 12.887 10.128 10.530 1.00 92.69 370 ALA A N 1
ATOM 2698 C CA . ALA A 1 370 ? 12.116 10.805 9.486 1.00 92.69 370 ALA A CA 1
ATOM 2699 C C . ALA A 1 370 ? 11.322 12.014 10.017 1.00 92.69 370 ALA A C 1
ATOM 2701 O O . ALA A 1 370 ? 11.264 13.051 9.350 1.00 92.69 370 ALA A O 1
ATOM 2702 N N . LEU A 1 371 ? 10.757 11.895 11.226 1.00 93.31 371 LEU A N 1
ATOM 2703 C CA . LEU A 1 371 ? 10.087 12.999 11.923 1.00 93.31 371 LEU A CA 1
ATOM 2704 C C . LEU A 1 371 ? 11.081 14.109 12.288 1.00 93.31 371 LEU A C 1
ATOM 2706 O O . LEU A 1 371 ? 10.830 15.276 12.002 1.00 93.31 371 LEU A O 1
ATOM 2710 N N . ARG A 1 372 ? 12.243 13.750 12.849 1.00 94.12 372 ARG A N 1
ATOM 2711 C CA . ARG A 1 372 ? 13.281 14.720 13.248 1.00 94.12 372 ARG A CA 1
ATOM 2712 C C . ARG A 1 372 ? 13.910 15.457 12.068 1.00 94.12 372 ARG A C 1
ATOM 2714 O O . ARG A 1 372 ? 14.284 16.617 12.197 1.00 94.12 372 ARG A O 1
ATOM 2721 N N . SER A 1 373 ? 14.036 14.801 10.915 1.00 93.38 373 SER A N 1
ATOM 2722 C CA . SER A 1 373 ? 14.549 15.426 9.691 1.00 93.38 373 SER A CA 1
ATOM 2723 C C . SER A 1 373 ? 13.500 16.252 8.939 1.00 93.38 373 SER A C 1
ATOM 2725 O O . SER A 1 373 ? 13.816 16.795 7.882 1.00 93.38 373 SER A O 1
ATOM 2727 N N . ASN A 1 374 ? 12.267 16.338 9.458 1.00 87.38 374 ASN A N 1
ATOM 2728 C CA . ASN A 1 374 ? 11.122 16.999 8.828 1.00 87.38 374 ASN A CA 1
ATOM 2729 C C . ASN A 1 374 ? 10.893 16.549 7.372 1.00 87.38 374 ASN A C 1
ATOM 2731 O O . ASN A 1 374 ? 10.507 17.329 6.504 1.00 87.38 374 ASN A O 1
ATOM 2735 N N . THR A 1 375 ? 11.175 15.272 7.096 1.00 83.81 375 THR A N 1
ATOM 2736 C CA . THR A 1 375 ? 10.966 14.675 5.765 1.00 83.81 375 THR A CA 1
ATOM 2737 C C . THR A 1 375 ? 9.508 14.305 5.512 1.00 83.81 375 THR A C 1
ATOM 2739 O O . THR A 1 375 ? 9.123 14.106 4.362 1.00 83.81 375 THR A O 1
ATOM 2742 N N . ALA A 1 376 ? 8.697 14.223 6.569 1.00 81.38 376 ALA A N 1
ATOM 2743 C CA . ALA A 1 376 ? 7.269 13.948 6.507 1.00 81.38 376 ALA A CA 1
ATOM 2744 C C . ALA A 1 376 ? 6.526 14.703 7.618 1.00 81.38 376 ALA A C 1
ATOM 2746 O O . ALA A 1 376 ? 7.031 14.827 8.734 1.00 81.38 376 ALA A O 1
ATOM 2747 N N . SER A 1 377 ? 5.304 15.148 7.319 1.00 89.56 377 SER A N 1
ATOM 2748 C CA . SER A 1 377 ? 4.366 15.643 8.330 1.00 89.56 377 SER A CA 1
ATOM 2749 C C . SER A 1 377 ? 3.987 14.519 9.301 1.00 89.56 377 SER A C 1
ATOM 2751 O O . SER A 1 377 ? 3.822 13.367 8.889 1.00 89.56 377 SER A O 1
ATOM 2753 N N . LEU A 1 378 ? 3.800 14.847 10.584 1.00 91.44 378 LEU A N 1
ATOM 2754 C CA . LEU A 1 378 ? 3.307 13.898 11.588 1.00 91.44 378 LEU A CA 1
ATOM 2755 C C . LEU A 1 378 ? 1.947 13.305 11.182 1.00 91.44 378 LEU A C 1
ATOM 2757 O O . LEU A 1 378 ? 1.726 12.107 11.362 1.00 91.44 378 LEU A O 1
ATOM 2761 N N . ASP A 1 379 ? 1.070 14.122 10.598 1.00 89.75 379 ASP A N 1
ATOM 2762 C CA . ASP A 1 379 ? -0.273 13.714 10.177 1.00 89.75 379 ASP A CA 1
ATOM 2763 C C . ASP A 1 379 ? -0.220 12.708 9.029 1.00 89.75 379 ASP A C 1
ATOM 2765 O O . ASP A 1 379 ? -0.818 11.630 9.115 1.00 89.75 379 ASP A O 1
ATOM 2769 N N . ASP A 1 380 ? 0.561 13.022 7.996 1.00 88.31 380 ASP A N 1
ATOM 2770 C CA . ASP A 1 380 ? 0.733 12.158 6.828 1.00 88.31 380 ASP A CA 1
ATOM 2771 C C . ASP A 1 380 ? 1.417 10.851 7.212 1.00 88.31 380 ASP A C 1
ATOM 2773 O O . ASP A 1 380 ? 1.020 9.776 6.752 1.00 88.31 380 ASP A O 1
ATOM 2777 N N . LEU A 1 381 ? 2.420 10.916 8.094 1.00 90.75 381 LEU A N 1
ATOM 2778 C CA . LEU A 1 381 ? 3.119 9.731 8.564 1.00 90.75 381 LEU A CA 1
ATOM 2779 C C . LEU A 1 381 ? 2.192 8.846 9.400 1.00 90.75 381 LEU A C 1
ATOM 2781 O O . LEU A 1 381 ? 2.116 7.644 9.139 1.00 90.75 381 LEU A O 1
ATOM 2785 N N . ALA A 1 382 ? 1.456 9.421 10.357 1.00 91.44 382 ALA A N 1
ATOM 2786 C CA . ALA A 1 382 ? 0.502 8.693 11.190 1.00 91.44 382 ALA A CA 1
ATOM 2787 C C . ALA A 1 382 ? -0.599 8.038 10.348 1.00 91.44 382 ALA A C 1
ATOM 2789 O O . ALA A 1 382 ? -0.899 6.856 10.548 1.00 91.44 382 ALA A O 1
ATOM 2790 N N . HIS A 1 383 ? -1.147 8.765 9.368 1.00 89.44 383 HIS A N 1
ATOM 2791 C CA . HIS A 1 383 ? -2.120 8.227 8.423 1.00 89.44 383 HIS A CA 1
ATOM 2792 C C . HIS A 1 383 ? -1.521 7.079 7.602 1.00 89.44 383 HIS A C 1
ATOM 2794 O O . HIS A 1 383 ? -2.080 5.982 7.565 1.00 89.44 383 HIS A O 1
ATOM 2800 N N . THR A 1 384 ? -0.353 7.294 6.997 1.00 90.25 384 THR A N 1
ATOM 2801 C CA . THR A 1 384 ? 0.272 6.330 6.085 1.00 90.25 384 THR A CA 1
ATOM 2802 C C . THR A 1 384 ? 0.639 5.029 6.791 1.00 90.25 384 THR A C 1
ATOM 2804 O O . THR A 1 384 ? 0.281 3.950 6.322 1.00 90.25 384 THR A O 1
ATOM 2807 N N . VAL A 1 385 ? 1.295 5.078 7.953 1.00 91.06 385 VAL A N 1
ATOM 2808 C CA . VAL A 1 385 ? 1.709 3.836 8.626 1.00 91.06 385 VAL A CA 1
ATOM 2809 C C . VAL A 1 385 ? 0.538 3.071 9.241 1.00 91.06 385 VAL A C 1
ATOM 2811 O O . VAL A 1 385 ? 0.597 1.844 9.311 1.00 91.06 385 VAL A O 1
ATOM 2814 N N . THR A 1 386 ? -0.508 3.777 9.683 1.00 89.94 386 THR A N 1
ATOM 2815 C CA . THR A 1 386 ? -1.635 3.172 10.405 1.00 89.94 386 THR A CA 1
ATOM 2816 C C . THR A 1 386 ? -2.695 2.652 9.443 1.00 89.94 386 THR A C 1
ATOM 2818 O O . THR A 1 386 ? -3.132 1.509 9.575 1.00 89.94 386 THR A O 1
ATOM 2821 N N . ALA A 1 387 ? -3.083 3.462 8.455 1.00 87.62 387 ALA A N 1
ATOM 2822 C CA . ALA A 1 387 ? -4.164 3.138 7.528 1.00 87.62 387 ALA A CA 1
ATOM 2823 C C . ALA A 1 387 ? -3.679 2.460 6.239 1.00 87.62 387 ALA A C 1
ATOM 2825 O O . ALA A 1 387 ? -4.450 1.736 5.622 1.00 87.62 387 ALA A O 1
ATOM 2826 N N . ARG A 1 388 ? -2.425 2.684 5.817 1.00 89.44 388 ARG A N 1
ATOM 2827 C CA . ARG A 1 388 ? -1.889 2.188 4.529 1.00 89.44 388 ARG A CA 1
ATOM 2828 C C . ARG A 1 388 ? -0.761 1.167 4.683 1.00 89.44 388 ARG A C 1
ATOM 2830 O O . ARG A 1 388 ? -0.261 0.633 3.696 1.00 89.44 388 ARG A O 1
ATOM 2837 N N . GLY A 1 389 ? -0.362 0.871 5.919 1.00 87.62 389 GLY A N 1
ATOM 2838 C CA . GLY A 1 389 ? 0.684 -0.093 6.238 1.00 87.62 389 GLY A CA 1
ATOM 2839 C C . GLY A 1 389 ? 0.165 -1.519 6.433 1.00 87.62 389 GLY A C 1
ATOM 2840 O O . GLY A 1 389 ? -0.905 -1.752 6.987 1.00 87.62 389 GLY A O 1
ATOM 2841 N N . SER A 1 390 ? 0.982 -2.506 6.059 1.00 90.50 390 SER A N 1
ATOM 2842 C CA . SER A 1 390 ? 0.761 -3.896 6.479 1.00 90.50 390 SER A CA 1
ATOM 2843 C C . SER A 1 390 ? 1.055 -4.072 7.974 1.00 90.50 390 SER A C 1
ATOM 2845 O O . SER A 1 390 ? 2.142 -3.720 8.438 1.00 90.50 390 SER A O 1
ATOM 2847 N N . HIS A 1 391 ? 0.118 -4.676 8.715 1.00 91.31 391 HIS A N 1
ATOM 2848 C CA . HIS A 1 391 ? 0.215 -4.903 10.165 1.00 91.31 391 HIS A CA 1
ATOM 2849 C C . HIS A 1 391 ? 0.750 -6.301 10.510 1.00 91.31 391 HIS A C 1
ATOM 2851 O O . HIS A 1 391 ? -0.004 -7.270 10.623 1.00 91.31 391 HIS A O 1
ATOM 2857 N N . LEU A 1 392 ? 2.065 -6.403 10.709 1.00 92.38 392 LEU A N 1
ATOM 2858 C CA . LEU A 1 392 ? 2.790 -7.650 10.999 1.00 92.38 392 LEU A CA 1
ATOM 2859 C C . LEU A 1 392 ? 2.671 -8.097 12.472 1.00 92.38 392 LEU A C 1
ATOM 2861 O O . LEU A 1 392 ? 1.998 -7.449 13.265 1.00 92.38 392 LEU A O 1
ATOM 2865 N N . SER A 1 393 ? 3.276 -9.228 12.846 1.00 93.44 393 SER A N 1
ATOM 2866 C CA . SER A 1 393 ? 3.051 -9.893 14.143 1.00 93.44 393 SER A CA 1
ATOM 2867 C C . SER A 1 393 ? 3.613 -9.146 15.357 1.00 93.44 393 SER A C 1
ATOM 2869 O O . SER A 1 393 ? 2.975 -9.137 16.408 1.00 93.44 393 SER A O 1
ATOM 2871 N N . TRP A 1 394 ? 4.781 -8.511 15.241 1.00 96.50 394 TRP A N 1
ATOM 2872 C CA . TRP A 1 394 ? 5.328 -7.670 16.307 1.00 96.50 394 TRP A CA 1
ATOM 2873 C C . TRP A 1 394 ? 4.775 -6.268 16.156 1.00 96.50 394 TRP A C 1
ATOM 2875 O O . TRP A 1 394 ? 5.109 -5.603 15.180 1.00 96.50 394 TRP A O 1
ATOM 2885 N N . ARG A 1 395 ? 3.940 -5.825 17.099 1.00 95.81 395 ARG A N 1
ATOM 2886 C CA . ARG A 1 395 ? 3.264 -4.524 17.042 1.00 95.81 395 ARG A CA 1
ATOM 2887 C C . ARG A 1 395 ? 3.531 -3.692 18.282 1.00 95.81 395 ARG A C 1
ATOM 2889 O O . ARG A 1 395 ? 3.665 -4.214 19.386 1.00 95.81 395 ARG A O 1
ATOM 2896 N N . GLY A 1 396 ? 3.548 -2.388 18.083 1.00 95.56 396 GLY A N 1
ATOM 2897 C CA . GLY A 1 396 ? 3.643 -1.369 19.113 1.00 95.56 396 GLY A CA 1
ATOM 2898 C C . GLY A 1 396 ? 3.068 -0.067 18.576 1.00 95.56 396 GLY A C 1
ATOM 2899 O O . GLY A 1 396 ? 2.723 0.035 17.397 1.00 95.56 396 GLY A O 1
ATOM 2900 N N . HIS A 1 397 ? 2.930 0.916 19.448 1.00 96.00 397 HIS A N 1
ATOM 2901 C CA . HIS A 1 397 ? 2.376 2.208 19.086 1.00 96.00 397 HIS A CA 1
ATOM 2902 C C . HIS A 1 397 ? 3.044 3.316 19.890 1.00 96.00 397 HIS A C 1
ATOM 2904 O O . HIS A 1 397 ? 3.622 3.063 20.948 1.00 96.00 397 HIS A O 1
ATOM 2910 N N . ALA A 1 398 ? 2.933 4.530 19.370 1.00 96.50 398 ALA A N 1
ATOM 2911 C CA . ALA A 1 398 ? 3.301 5.766 20.032 1.00 96.50 398 ALA A CA 1
ATOM 2912 C C . ALA A 1 398 ? 2.144 6.763 19.897 1.00 96.50 398 ALA A C 1
ATOM 2914 O O . ALA A 1 398 ? 1.402 6.728 18.910 1.00 96.50 398 ALA A O 1
ATOM 2915 N N . ILE A 1 399 ? 1.968 7.605 20.915 1.00 95.75 399 ILE A N 1
ATOM 2916 C CA . ILE A 1 399 ? 0.924 8.628 20.965 1.00 95.75 399 ILE A CA 1
ATOM 2917 C C . ILE A 1 399 ? 1.574 9.945 21.371 1.00 95.75 399 ILE A C 1
ATOM 2919 O O . ILE A 1 399 ? 2.182 10.016 22.436 1.00 95.75 399 ILE A O 1
ATOM 2923 N N . ALA A 1 400 ? 1.452 10.955 20.517 1.00 95.25 400 ALA A N 1
ATOM 2924 C CA . ALA A 1 400 ? 1.928 12.316 20.750 1.00 95.25 400 ALA A CA 1
ATOM 2925 C C . ALA A 1 400 ? 1.294 13.268 19.726 1.00 95.25 400 ALA A C 1
ATOM 2927 O O . ALA A 1 400 ? 0.829 12.831 18.673 1.00 95.25 400 ALA A O 1
ATOM 2928 N N . ASP A 1 401 ? 1.258 14.555 20.035 1.00 92.25 401 ASP A N 1
ATOM 2929 C CA . ASP A 1 401 ? 0.778 15.643 19.175 1.00 92.25 401 ASP A CA 1
ATOM 2930 C C . ASP A 1 401 ? 1.908 16.398 18.459 1.00 92.25 401 ASP A C 1
ATOM 2932 O O . ASP A 1 401 ? 1.654 17.003 17.423 1.00 92.25 401 ASP A O 1
ATOM 2936 N N . GLU A 1 402 ? 3.148 16.291 18.946 1.00 92.56 402 GLU A N 1
ATOM 2937 C CA . GLU A 1 402 ? 4.318 16.965 18.372 1.00 92.56 402 GLU A CA 1
ATOM 2938 C C . GLU A 1 402 ? 5.352 15.985 17.778 1.00 92.56 402 GLU A C 1
ATOM 2940 O O . GLU A 1 402 ? 5.563 14.899 18.336 1.00 92.56 402 GLU A O 1
ATOM 2945 N N . PRO A 1 403 ? 6.057 16.346 16.681 1.00 93.94 403 PRO A N 1
ATOM 2946 C CA . PRO A 1 403 ? 7.009 15.456 16.008 1.00 93.94 403 PRO A CA 1
ATOM 2947 C C . PRO A 1 403 ? 8.127 14.905 16.905 1.00 93.94 403 PRO A C 1
ATOM 2949 O O . PRO A 1 403 ? 8.418 13.710 16.840 1.00 93.94 403 PRO A O 1
ATOM 2952 N N . GLU A 1 404 ? 8.736 15.733 17.764 1.00 95.69 404 GLU A N 1
ATOM 2953 C CA . GLU A 1 404 ? 9.820 15.277 18.652 1.00 95.69 404 GLU A CA 1
ATOM 2954 C C . GLU A 1 404 ? 9.292 14.345 19.748 1.00 95.69 404 GLU A C 1
ATOM 2956 O O . GLU A 1 404 ? 9.844 13.269 19.973 1.00 95.69 404 GLU A O 1
ATOM 2961 N N . ALA A 1 405 ? 8.165 14.700 20.373 1.00 96.19 405 ALA A N 1
ATOM 2962 C CA . ALA A 1 405 ? 7.522 13.849 21.370 1.00 96.19 405 ALA A CA 1
ATOM 2963 C C . ALA A 1 405 ? 7.106 12.492 20.768 1.00 96.19 405 ALA A C 1
ATOM 2965 O O . ALA A 1 405 ? 7.269 11.449 21.407 1.00 96.19 405 ALA A O 1
ATOM 2966 N N . MET A 1 406 ? 6.636 12.482 19.514 1.00 96.62 406 MET A N 1
ATOM 2967 C CA . MET A 1 406 ? 6.348 11.252 18.775 1.00 96.62 406 MET A CA 1
ATOM 2968 C C . MET A 1 406 ? 7.618 10.431 18.524 1.00 96.62 406 MET A C 1
ATOM 2970 O O . MET A 1 406 ? 7.611 9.217 18.733 1.00 96.62 406 MET A O 1
ATOM 2974 N N . ALA A 1 407 ? 8.714 11.067 18.105 1.00 96.62 407 ALA A N 1
ATOM 2975 C CA . ALA A 1 407 ? 9.992 10.397 17.877 1.00 96.62 407 ALA A CA 1
ATOM 2976 C C . ALA A 1 407 ? 10.521 9.725 19.159 1.00 96.62 407 ALA A C 1
ATOM 2978 O O . ALA A 1 407 ? 10.874 8.543 19.137 1.00 96.62 407 ALA A O 1
ATOM 2979 N N . GLU A 1 408 ? 10.488 10.429 20.293 1.00 97.50 408 GLU A N 1
ATOM 2980 C CA . GLU A 1 408 ? 10.856 9.868 21.597 1.00 97.50 408 GLU A CA 1
ATOM 2981 C C . GLU A 1 408 ? 9.943 8.705 22.013 1.00 97.50 408 GLU A C 1
ATOM 2983 O O . GLU A 1 408 ? 10.416 7.674 22.501 1.00 97.50 408 GLU A O 1
ATOM 2988 N N . ALA A 1 409 ? 8.629 8.846 21.813 1.00 97.38 409 ALA A N 1
ATOM 2989 C CA . ALA A 1 409 ? 7.659 7.807 22.140 1.00 97.38 409 ALA A CA 1
ATOM 2990 C C . ALA A 1 409 ? 7.858 6.545 21.282 1.00 97.38 409 ALA A C 1
ATOM 2992 O O . ALA A 1 409 ? 7.766 5.431 21.802 1.00 97.38 409 ALA A O 1
ATOM 2993 N N . LEU A 1 410 ? 8.200 6.691 19.997 1.00 96.94 410 LEU A N 1
ATOM 2994 C CA . LEU A 1 410 ? 8.522 5.573 19.102 1.00 96.94 410 LEU A CA 1
ATOM 2995 C C . LEU A 1 410 ? 9.763 4.804 19.559 1.00 96.94 410 LEU A C 1
ATOM 2997 O O . LEU A 1 410 ? 9.781 3.572 19.505 1.00 96.94 410 LEU A O 1
ATOM 3001 N N . GLU A 1 411 ? 10.790 5.508 20.030 1.00 95.75 411 GLU A N 1
ATOM 3002 C CA . GLU A 1 411 ? 12.025 4.899 20.534 1.00 95.75 411 GLU A CA 1
ATOM 3003 C C . GLU A 1 411 ? 11.814 4.160 21.862 1.00 95.75 411 GLU A C 1
ATOM 3005 O O . GLU A 1 411 ? 12.474 3.149 22.116 1.00 95.75 411 GLU A O 1
ATOM 3010 N N . ARG A 1 412 ? 10.856 4.613 22.681 1.00 96.00 412 ARG A N 1
ATOM 3011 C CA . ARG A 1 412 ? 10.450 3.953 23.934 1.00 96.00 412 ARG A CA 1
ATOM 3012 C C . ARG A 1 412 ? 9.369 2.886 23.740 1.00 96.00 412 ARG A C 1
ATOM 3014 O O . ARG A 1 412 ? 9.063 2.164 24.688 1.00 96.00 412 ARG A O 1
ATOM 3021 N N . ALA A 1 413 ? 8.791 2.762 22.544 1.00 95.25 413 ALA A N 1
ATOM 3022 C CA . ALA A 1 413 ? 7.682 1.852 22.295 1.00 95.25 413 ALA A CA 1
ATOM 3023 C C . ALA A 1 413 ? 8.073 0.393 22.580 1.00 95.25 413 ALA A C 1
ATOM 3025 O O . ALA A 1 413 ? 9.091 -0.123 22.109 1.00 95.25 413 ALA A O 1
ATOM 3026 N N . HIS A 1 414 ? 7.223 -0.303 23.333 1.00 93.31 414 HIS A N 1
ATOM 3027 C CA . HIS A 1 414 ? 7.435 -1.702 23.685 1.00 93.31 414 HIS A CA 1
ATOM 3028 C C . HIS A 1 414 ? 6.629 -2.617 22.761 1.00 93.31 414 HIS A C 1
ATOM 3030 O O . HIS A 1 414 ? 5.397 -2.640 22.853 1.00 93.31 414 HIS A O 1
ATOM 3036 N N . PRO A 1 415 ? 7.286 -3.395 21.881 1.00 95.81 415 PRO A N 1
ATOM 3037 C CA . PRO A 1 415 ? 6.564 -4.272 20.982 1.00 95.81 415 PRO A CA 1
ATOM 3038 C C . PRO A 1 415 ? 6.041 -5.505 21.714 1.00 95.81 415 PRO A C 1
ATOM 3040 O O . PRO A 1 415 ? 6.718 -6.081 22.569 1.00 95.81 415 PRO A O 1
ATOM 3043 N N . ARG A 1 416 ? 4.863 -5.964 21.304 1.00 95.62 416 ARG A N 1
ATOM 3044 C CA . ARG A 1 416 ? 4.293 -7.257 21.688 1.00 95.62 416 ARG A CA 1
ATOM 3045 C C . ARG A 1 416 ? 4.084 -8.097 20.440 1.00 95.62 416 ARG A C 1
ATOM 3047 O O . ARG A 1 416 ? 3.706 -7.576 19.391 1.00 95.62 416 ARG A O 1
ATOM 3054 N N . GLN A 1 417 ? 4.324 -9.397 20.556 1.00 95.12 417 GLN A N 1
ATOM 3055 C CA . GLN A 1 417 ? 3.937 -10.335 19.514 1.00 95.12 417 GLN A CA 1
ATOM 3056 C C . GLN A 1 417 ? 2.448 -10.637 19.677 1.00 95.12 417 GLN A C 1
ATOM 3058 O O . GLN A 1 417 ? 2.030 -11.152 20.712 1.00 95.12 417 GLN A O 1
ATOM 3063 N N . LEU A 1 418 ? 1.651 -10.283 18.675 1.00 89.62 418 LEU A N 1
ATOM 3064 C CA . LEU A 1 418 ? 0.216 -10.534 18.670 1.00 89.62 418 LEU A CA 1
ATOM 3065 C C . LEU A 1 418 ? -0.113 -11.779 17.835 1.00 89.62 418 LEU A C 1
ATOM 3067 O O . LEU A 1 418 ? 0.574 -12.048 16.841 1.00 89.62 418 LEU A O 1
ATOM 3071 N N . PRO A 1 419 ? -1.151 -12.545 18.221 1.00 85.38 419 PRO A N 1
ATOM 3072 C CA . PRO A 1 419 ? -1.652 -13.643 17.406 1.00 85.38 419 PRO A CA 1
ATOM 3073 C C . PRO A 1 419 ? -2.251 -13.116 16.095 1.00 85.38 419 PRO A C 1
ATOM 3075 O O . PRO A 1 419 ? -2.642 -11.954 15.988 1.00 85.38 419 PRO A O 1
ATOM 3078 N N . ALA A 1 420 ? -2.342 -13.990 15.091 1.00 77.69 420 ALA A N 1
ATOM 3079 C CA . ALA A 1 420 ? -2.944 -13.647 13.803 1.00 77.69 420 ALA A CA 1
ATOM 3080 C C . ALA A 1 420 ? -4.471 -13.459 13.891 1.00 77.69 420 ALA A C 1
ATOM 3082 O O . ALA A 1 420 ? -5.034 -12.676 13.131 1.00 77.69 420 ALA A O 1
ATOM 3083 N N . ALA A 1 421 ? -5.135 -14.172 14.808 1.00 82.06 421 ALA A N 1
ATOM 3084 C CA . ALA A 1 421 ? -6.577 -14.079 15.010 1.00 82.06 421 ALA A CA 1
ATOM 3085 C C . ALA A 1 421 ? -6.952 -12.814 15.795 1.00 82.06 421 ALA A C 1
ATOM 3087 O O . ALA A 1 421 ? -6.317 -12.487 16.801 1.00 82.06 421 ALA A O 1
ATOM 3088 N N . ALA A 1 422 ? -8.012 -12.136 15.353 1.00 83.81 422 ALA A N 1
ATOM 3089 C CA . ALA A 1 422 ? -8.583 -11.015 16.086 1.00 83.81 422 ALA A CA 1
ATOM 3090 C C . ALA A 1 422 ? -9.171 -11.492 17.431 1.00 83.81 422 ALA A C 1
ATOM 3092 O O . ALA A 1 422 ? -9.778 -12.567 17.488 1.00 83.81 422 ALA A O 1
ATOM 3093 N N . PRO A 1 423 ? -9.002 -10.725 18.522 1.00 89.19 423 PRO A N 1
ATOM 3094 C CA . PRO A 1 423 ? -9.586 -11.077 19.808 1.00 89.19 423 PRO A CA 1
ATOM 3095 C C . PRO A 1 423 ? -11.112 -10.936 19.774 1.00 89.19 423 PRO A C 1
ATOM 3097 O O . PRO A 1 423 ? -11.655 -10.067 19.094 1.00 89.19 423 PRO A O 1
ATOM 3100 N N . ARG A 1 424 ? -11.811 -11.754 20.568 1.00 93.94 424 ARG A N 1
ATOM 3101 C CA . ARG A 1 424 ? -13.230 -11.524 20.864 1.00 93.94 424 ARG A CA 1
ATOM 3102 C C . ARG A 1 424 ? -13.348 -10.372 21.856 1.00 93.94 424 ARG A C 1
ATOM 3104 O O . ARG A 1 424 ? -12.761 -10.434 22.934 1.00 93.94 424 ARG A O 1
ATOM 3111 N N . VAL A 1 425 ? -14.110 -9.346 21.493 1.00 96.56 425 VAL A N 1
ATOM 3112 C CA . VAL A 1 425 ? -14.291 -8.136 22.304 1.00 96.56 425 VAL A CA 1
ATOM 3113 C C . VAL A 1 425 ? -15.608 -8.207 23.073 1.00 96.56 425 VAL A C 1
ATOM 3115 O O . VAL A 1 425 ? -16.617 -8.671 22.542 1.00 96.56 425 VAL A O 1
ATOM 3118 N N . VAL A 1 426 ? -15.598 -7.741 24.322 1.00 97.88 426 VAL A N 1
ATOM 3119 C CA . VAL A 1 426 ? -16.798 -7.549 25.145 1.00 97.88 426 VAL A CA 1
ATOM 3120 C C . VAL A 1 426 ? -16.934 -6.063 25.445 1.00 97.88 426 VAL A C 1
ATOM 3122 O O . VAL A 1 426 ? -15.978 -5.454 25.924 1.00 97.88 426 VAL A O 1
ATOM 3125 N N . PHE A 1 427 ? -18.102 -5.479 25.180 1.00 98.25 427 PHE A N 1
ATOM 3126 C CA . PHE A 1 427 ? -18.418 -4.134 25.665 1.00 98.25 427 PHE A CA 1
ATOM 3127 C C . PHE A 1 427 ? -19.147 -4.234 27.001 1.00 98.25 427 PHE A C 1
ATOM 3129 O O . PHE A 1 427 ? -20.184 -4.888 27.100 1.00 98.25 427 PHE A O 1
ATOM 3136 N N . LEU A 1 428 ? -18.588 -3.590 28.025 1.00 97.62 428 LEU A N 1
ATOM 3137 C CA . LEU A 1 428 ? -19.157 -3.521 29.366 1.00 97.62 428 LEU A CA 1
ATOM 3138 C C . LEU A 1 428 ? -19.675 -2.104 29.628 1.00 97.62 428 LEU A C 1
ATOM 3140 O O . LEU A 1 428 ? -18.909 -1.142 29.623 1.00 97.62 428 LEU A O 1
ATOM 3144 N N . PHE A 1 429 ? -20.973 -1.993 29.877 1.00 97.50 429 PHE A N 1
ATOM 3145 C CA . PHE A 1 429 ? -21.686 -0.747 30.119 1.00 97.50 429 PHE A CA 1
ATOM 3146 C C . PHE A 1 429 ? -21.854 -0.542 31.626 1.00 97.50 429 PHE A C 1
ATOM 3148 O O . PHE A 1 429 ? -22.557 -1.297 32.299 1.00 97.50 429 PHE A O 1
ATOM 3155 N N . SER A 1 430 ? -21.177 0.469 32.170 1.00 94.50 430 SER A N 1
ATOM 3156 C CA . SER A 1 430 ? -21.172 0.767 33.605 1.00 94.50 430 SER A CA 1
ATOM 3157 C C . SER A 1 430 ? -22.548 1.179 34.145 1.00 94.50 430 SER A C 1
ATOM 3159 O O . SER A 1 430 ? -23.409 1.670 33.415 1.00 94.50 430 SER A O 1
ATOM 3161 N N . GLY A 1 431 ? -22.735 1.032 35.4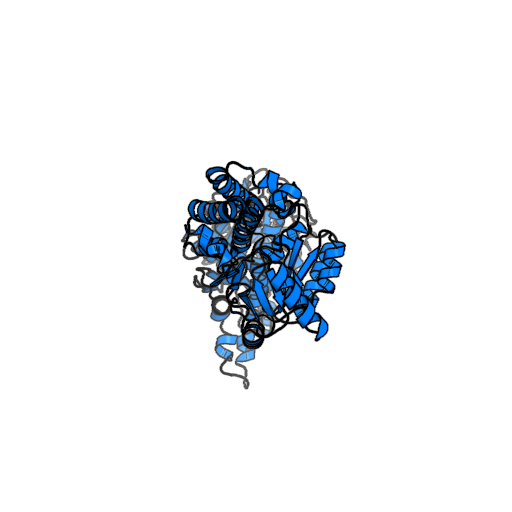57 1.00 91.94 431 GLY A N 1
ATOM 3162 C CA . GLY A 1 431 ? -23.853 1.645 36.173 1.00 91.94 431 GLY A CA 1
ATOM 3163 C C . GLY A 1 431 ? -23.633 3.138 36.457 1.00 91.94 431 GLY A C 1
ATOM 3164 O O . GLY A 1 431 ? -22.726 3.771 35.913 1.00 91.94 431 GLY A O 1
ATOM 3165 N N . GLN A 1 432 ? -24.446 3.684 37.364 1.00 90.56 432 GLN A N 1
ATOM 3166 C CA . GLN A 1 432 ? -24.260 5.028 37.919 1.00 90.56 432 GLN A CA 1
ATOM 3167 C C . GLN A 1 432 ? -23.024 5.078 38.836 1.00 90.56 432 GLN A C 1
ATOM 3169 O O . GLN A 1 432 ? -22.743 4.116 39.550 1.00 90.56 432 GLN A O 1
ATOM 3174 N N . GLY A 1 433 ? -22.300 6.200 38.836 1.00 86.94 433 GLY A N 1
ATOM 3175 C CA . GLY A 1 433 ? -21.140 6.451 39.704 1.00 86.94 433 GLY A CA 1
ATOM 3176 C C . GLY A 1 433 ? -19.863 6.861 38.963 1.00 86.94 433 GLY A C 1
ATOM 3177 O O . GLY A 1 433 ? -18.930 7.336 39.601 1.00 86.94 433 GLY A O 1
ATOM 3178 N N . GLY A 1 434 ? -19.817 6.692 37.637 1.00 85.19 434 GLY A N 1
ATOM 3179 C CA . GLY A 1 434 ? -18.678 7.080 36.792 1.00 85.19 434 GLY A CA 1
ATOM 3180 C C . GLY A 1 434 ? -18.804 8.452 36.121 1.00 85.19 434 GLY A C 1
ATOM 3181 O O . GLY A 1 434 ? -17.944 8.811 35.321 1.00 85.19 434 GLY A O 1
ATOM 3182 N N . GLN A 1 435 ? -19.881 9.192 36.388 1.00 92.69 435 GLN A N 1
ATOM 3183 C CA . GLN A 1 435 ? -20.131 10.507 35.802 1.00 92.69 435 GLN A CA 1
ATOM 3184 C C . GLN A 1 435 ? -19.182 11.582 36.346 1.00 92.69 435 GLN A C 1
ATOM 3186 O O . GLN A 1 435 ? -18.738 11.520 37.491 1.00 92.69 435 GLN A O 1
ATOM 3191 N N . TRP A 1 436 ? -18.934 12.604 35.534 1.00 95.25 436 TRP A N 1
ATOM 3192 C CA . TRP A 1 436 ? -18.211 13.817 35.907 1.00 95.25 436 TRP A CA 1
ATOM 3193 C C . TRP A 1 436 ? -18.695 14.982 35.031 1.00 95.25 436 TRP A C 1
ATOM 3195 O O . TRP A 1 436 ? -19.245 14.761 33.949 1.00 95.25 436 TRP A O 1
ATOM 3205 N N . LEU A 1 437 ? -18.534 16.214 35.521 1.00 96.50 437 LEU A N 1
ATOM 3206 C CA . LEU A 1 437 ? -18.962 17.433 34.827 1.00 96.50 437 LEU A CA 1
ATOM 3207 C C . LEU A 1 437 ? -18.286 17.551 33.453 1.00 96.50 437 LEU A C 1
ATOM 3209 O O . LEU A 1 437 ? -17.090 17.313 33.355 1.00 96.50 437 LEU A O 1
ATOM 3213 N N . ASP A 1 438 ? -19.013 17.954 32.409 1.00 96.12 438 ASP A N 1
ATOM 3214 C CA . ASP A 1 438 ? -18.502 18.062 31.030 1.00 96.12 438 ASP A CA 1
ATOM 3215 C C . ASP A 1 438 ? -18.052 16.721 30.388 1.00 96.12 438 ASP A C 1
ATOM 3217 O O . ASP A 1 438 ? -17.360 16.718 29.358 1.00 96.12 438 ASP A O 1
ATOM 3221 N N . MET A 1 439 ? -18.459 15.558 30.926 1.00 96.69 439 MET A N 1
ATOM 3222 C CA . MET A 1 439 ? -18.122 14.266 30.313 1.00 96.69 439 MET A CA 1
ATOM 3223 C C . MET A 1 439 ? -18.563 14.186 28.841 1.00 96.69 439 MET A C 1
ATOM 3225 O O . MET A 1 439 ? -19.688 14.519 28.484 1.00 96.69 439 MET A O 1
ATOM 3229 N N . GLY A 1 440 ? -17.653 13.757 27.959 1.00 95.12 440 GLY A N 1
ATOM 3230 C CA . GLY A 1 440 ? -17.904 13.635 26.515 1.00 95.12 440 GLY A CA 1
ATOM 3231 C C . GLY A 1 440 ? -17.739 14.919 25.691 1.00 95.12 440 GLY A C 1
ATOM 3232 O O . GLY A 1 440 ? -17.626 14.827 24.470 1.00 95.12 440 GLY A O 1
ATOM 3233 N N . LYS A 1 441 ? -17.621 16.101 26.309 1.00 94.94 441 LYS A N 1
ATOM 3234 C CA . LYS A 1 441 ? -17.510 17.396 25.604 1.00 94.94 441 LYS A CA 1
ATOM 3235 C C . LYS A 1 441 ? -16.331 17.466 24.633 1.00 94.94 441 LYS A C 1
ATOM 3237 O O . LYS A 1 441 ? -16.500 17.822 23.468 1.00 94.94 441 LYS A O 1
ATOM 3242 N N . ALA A 1 442 ? -15.143 17.065 25.087 1.00 92.06 442 ALA A N 1
ATOM 3243 C CA . ALA A 1 442 ? -13.949 17.034 24.240 1.00 92.06 442 ALA A CA 1
ATOM 3244 C C . ALA A 1 442 ? -14.098 16.050 23.063 1.00 92.06 442 ALA A C 1
ATOM 3246 O O . ALA A 1 442 ? -13.676 16.348 21.947 1.00 92.06 442 ALA A O 1
ATOM 3247 N N . LEU A 1 443 ? -14.749 14.902 23.288 1.00 93.12 443 LEU A N 1
ATOM 3248 C CA . LEU A 1 443 ? -15.003 13.915 22.236 1.00 93.12 443 LEU A CA 1
ATOM 3249 C C . LEU A 1 443 ? -16.034 14.403 21.215 1.00 93.12 443 LEU A C 1
ATOM 3251 O O . LEU A 1 443 ? -15.846 14.152 20.031 1.00 93.12 443 LEU A O 1
ATOM 3255 N N . ALA A 1 444 ? -17.070 15.131 21.634 1.00 94.44 444 ALA A N 1
ATOM 3256 C CA . ALA A 1 444 ? -18.047 15.732 20.722 1.00 94.44 444 ALA A CA 1
ATOM 3257 C C . ALA A 1 444 ? -17.436 16.855 19.863 1.00 94.44 444 ALA A C 1
ATOM 3259 O O . ALA A 1 444 ? -17.811 17.037 18.701 1.00 94.44 444 ALA A O 1
ATOM 3260 N N . ALA A 1 445 ? -16.455 17.586 20.399 1.00 91.69 445 ALA A N 1
ATOM 3261 C CA . ALA A 1 445 ? -15.686 18.551 19.617 1.00 91.69 445 ALA A CA 1
ATOM 3262 C C . ALA A 1 445 ? -14.778 17.855 18.585 1.00 91.69 445 ALA A C 1
ATOM 3264 O O . ALA A 1 445 ? -14.677 18.307 17.445 1.00 91.69 445 ALA A O 1
ATOM 3265 N N . TRP A 1 446 ? -14.145 16.742 18.968 1.00 89.25 446 TRP A N 1
ATOM 3266 C CA . TRP A 1 446 ? -13.158 16.039 18.145 1.00 89.25 446 TRP A CA 1
ATOM 3267 C C . TRP A 1 446 ? -13.759 15.085 17.096 1.00 89.25 446 TRP A C 1
ATOM 3269 O O . TRP A 1 446 ? -13.285 15.043 15.961 1.00 89.25 446 TRP A O 1
ATOM 3279 N N . SER A 1 447 ? -14.793 14.317 17.450 1.00 92.25 447 SER A N 1
ATOM 3280 C CA . SER A 1 447 ? -15.379 13.273 16.603 1.00 92.25 447 SER A CA 1
ATOM 3281 C C . SER A 1 447 ? -16.812 13.613 16.190 1.00 92.25 447 SER A C 1
ATOM 3283 O O . SER A 1 447 ? -17.708 13.609 17.040 1.00 92.25 447 SER A O 1
ATOM 3285 N N . PRO A 1 448 ? -17.067 13.813 14.882 1.00 94.44 448 PRO A N 1
ATOM 3286 C CA . PRO A 1 448 ? -18.423 13.932 14.354 1.00 94.44 448 PRO A CA 1
ATOM 3287 C C . PRO A 1 448 ? -19.305 12.729 14.703 1.00 94.44 448 PRO A C 1
ATOM 3289 O O . PRO A 1 448 ? -20.439 12.918 15.108 1.00 94.44 448 PRO A O 1
ATOM 3292 N N . ILE A 1 449 ? -18.760 11.508 14.661 1.00 96.50 449 ILE A N 1
ATOM 3293 C CA . ILE A 1 449 ? -19.502 10.272 14.967 1.00 96.50 449 ILE A CA 1
ATOM 3294 C C . ILE A 1 449 ? -19.983 10.252 16.420 1.00 96.50 449 ILE A C 1
ATOM 3296 O O . ILE A 1 449 ? -21.124 9.890 16.702 1.00 96.50 449 ILE A O 1
ATOM 3300 N N . PHE A 1 450 ? -19.112 10.643 17.354 1.00 97.62 450 PHE A N 1
ATOM 3301 C CA . PHE A 1 450 ? -19.491 10.726 18.762 1.00 97.62 450 PHE A CA 1
ATOM 3302 C C . PHE A 1 450 ? -20.543 11.815 18.982 1.00 97.62 450 PHE A C 1
ATOM 3304 O O . PHE A 1 450 ? -21.531 11.582 19.674 1.00 97.62 450 PHE A O 1
ATOM 3311 N N . ARG A 1 451 ? -20.343 12.988 18.368 1.00 97.31 451 ARG A N 1
ATOM 3312 C CA . ARG A 1 451 ? -21.272 14.118 18.447 1.00 97.31 451 ARG A CA 1
ATOM 3313 C C . ARG A 1 451 ? -22.657 13.756 17.916 1.00 97.31 451 ARG A C 1
ATOM 3315 O O . ARG A 1 451 ? -23.626 13.928 18.640 1.00 97.31 451 ARG A O 1
ATOM 3322 N N . GLU A 1 452 ? -22.741 13.181 16.721 1.00 97.81 452 GLU A N 1
ATOM 3323 C CA . GLU A 1 452 ? -24.001 12.728 16.120 1.00 97.81 452 GLU A CA 1
ATOM 3324 C C . GLU A 1 452 ? -24.695 11.672 16.994 1.00 97.81 452 GLU A C 1
ATOM 3326 O O . GLU A 1 452 ? -25.910 11.707 17.183 1.00 97.81 452 GLU A O 1
ATOM 3331 N N . GLY A 1 453 ? -23.931 10.738 17.574 1.00 97.94 453 GLY A N 1
ATOM 3332 C CA . GLY A 1 453 ? -24.462 9.762 18.527 1.00 97.94 453 GLY A CA 1
ATOM 3333 C C . GLY A 1 453 ? -25.068 10.420 19.771 1.00 97.94 453 GLY A C 1
ATOM 3334 O O . GLY A 1 453 ? -26.160 10.039 20.198 1.00 97.94 453 GLY A O 1
ATOM 3335 N N . LEU A 1 454 ? -24.388 11.428 20.321 1.00 98.12 454 LEU A N 1
ATOM 3336 C CA . LEU A 1 454 ? -24.846 12.186 21.484 1.00 98.12 454 LEU A CA 1
ATOM 3337 C C . LEU A 1 454 ? -26.090 13.029 21.162 1.00 98.12 454 LEU A C 1
ATOM 3339 O O . LEU A 1 454 ? -27.054 12.987 21.920 1.00 98.12 454 LEU A O 1
ATOM 3343 N N . GLU A 1 455 ? -26.106 13.719 20.020 1.00 98.25 455 GLU A N 1
ATOM 3344 C CA . GLU A 1 455 ? -27.234 14.530 19.534 1.00 98.25 455 GLU A CA 1
ATOM 3345 C C . GLU A 1 455 ? -28.492 13.679 19.312 1.00 98.25 455 GLU A C 1
ATOM 3347 O O . GLU A 1 455 ? -29.593 14.062 19.711 1.00 98.25 455 GLU A O 1
ATOM 3352 N N . ARG A 1 456 ? -28.341 12.475 18.745 1.00 98.19 456 ARG A N 1
ATOM 3353 C CA . ARG A 1 456 ? -29.453 11.522 18.599 1.00 98.19 456 ARG A CA 1
ATOM 3354 C C . ARG A 1 456 ? -30.010 11.082 19.951 1.00 98.19 456 ARG A C 1
ATOM 3356 O O . ARG A 1 456 ? -31.228 10.990 20.106 1.00 98.19 456 ARG A O 1
ATOM 3363 N N . CYS A 1 457 ? -29.139 10.814 20.925 1.00 98.44 457 CYS A N 1
ATOM 3364 C CA . CYS A 1 457 ? -29.572 10.480 22.281 1.00 98.44 457 CYS A CA 1
ATOM 3365 C C . CYS A 1 457 ? -30.267 11.669 22.952 1.00 98.44 457 CYS A C 1
ATOM 3367 O O . CYS A 1 457 ? -31.305 11.480 23.581 1.00 98.44 457 CYS A O 1
ATOM 3369 N N . GLU A 1 458 ? -29.740 12.886 22.791 1.00 98.25 458 GLU A N 1
ATOM 3370 C CA . GLU A 1 458 ? -30.351 14.112 23.308 1.00 98.25 458 GLU A CA 1
ATOM 3371 C C . GLU A 1 458 ? -31.763 14.303 22.756 1.00 98.25 458 GLU A C 1
ATOM 3373 O O . GLU A 1 458 ? -32.691 14.498 23.537 1.00 98.25 458 GLU A O 1
ATOM 3378 N N . GLN A 1 459 ? -31.958 14.159 21.444 1.00 98.19 459 GLN A N 1
ATOM 3379 C CA . GLN A 1 459 ? -33.279 14.272 20.827 1.00 98.19 459 GLN A CA 1
ATOM 3380 C C . GLN A 1 459 ? -34.267 13.232 21.383 1.00 98.19 459 GLN A C 1
ATOM 3382 O O . GLN A 1 459 ? -35.418 13.560 21.697 1.00 98.19 459 GLN A O 1
ATOM 3387 N N . ALA A 1 460 ? -33.826 11.979 21.531 1.00 98.06 460 ALA A N 1
ATOM 3388 C CA . ALA A 1 460 ? -34.653 10.902 22.071 1.00 98.06 460 ALA A CA 1
ATOM 3389 C C . ALA A 1 460 ? -35.016 11.139 23.550 1.00 98.06 460 ALA A C 1
ATOM 3391 O O . ALA A 1 460 ? -36.168 10.953 23.943 1.00 98.06 460 ALA A O 1
ATOM 3392 N N . ILE A 1 461 ? -34.065 11.611 24.362 1.00 98.06 461 ILE A N 1
ATOM 3393 C CA . ILE A 1 461 ? -34.285 11.952 25.774 1.00 98.06 461 ILE A CA 1
ATOM 3394 C C . ILE A 1 461 ? -35.219 13.158 25.895 1.00 98.06 461 ILE A C 1
ATOM 3396 O O . ILE A 1 461 ? -36.207 13.081 26.623 1.00 98.06 461 ILE A O 1
ATOM 3400 N N . ALA A 1 462 ? -34.969 14.239 25.153 1.00 97.12 462 ALA A N 1
ATOM 3401 C CA . ALA A 1 462 ? -35.775 15.457 25.187 1.00 97.12 462 ALA A CA 1
ATOM 3402 C C . ALA A 1 462 ? -37.245 15.183 24.835 1.00 97.12 462 ALA A C 1
ATOM 3404 O O . ALA A 1 462 ? -38.142 15.733 25.471 1.00 97.12 462 ALA A O 1
ATOM 3405 N N . THR A 1 463 ? -37.499 14.267 23.893 1.00 96.12 463 THR A N 1
ATOM 3406 C CA . THR A 1 463 ? -38.856 13.840 23.507 1.00 96.12 463 THR A CA 1
ATOM 3407 C C . THR A 1 463 ? -39.631 13.207 24.670 1.00 96.12 463 THR A C 1
ATOM 3409 O O . THR A 1 463 ? -40.845 13.372 24.767 1.00 96.12 463 THR A O 1
ATOM 3412 N N . VAL A 1 464 ? -38.948 12.485 25.563 1.00 94.44 464 VAL A N 1
ATOM 3413 C CA . VAL A 1 464 ? -39.577 11.799 26.706 1.00 94.44 464 VAL A CA 1
ATOM 3414 C C . VAL A 1 464 ? -39.590 12.678 27.959 1.00 94.44 464 VAL A C 1
ATOM 3416 O O . VAL A 1 464 ? -40.530 12.618 28.746 1.00 94.44 464 VAL A O 1
ATOM 3419 N N . ALA A 1 465 ? -38.538 13.469 28.160 1.00 93.38 465 ALA A N 1
ATOM 3420 C CA . ALA A 1 465 ? -38.220 14.090 29.439 1.00 93.38 465 ALA A CA 1
ATOM 3421 C C . ALA A 1 465 ? -38.399 15.616 29.470 1.00 93.38 465 ALA A C 1
ATOM 3423 O O . ALA A 1 465 ? -38.516 16.193 30.550 1.00 93.38 465 ALA A O 1
ATOM 3424 N N . GLY A 1 466 ? -38.381 16.276 28.308 1.00 93.31 466 GLY A N 1
ATOM 3425 C CA . GLY A 1 466 ? -38.556 17.725 28.178 1.00 93.31 466 GLY A CA 1
ATOM 3426 C C . GLY A 1 466 ? -37.361 18.590 28.604 1.00 93.31 466 GLY A C 1
ATOM 3427 O O . GLY A 1 466 ? -37.541 19.787 28.808 1.00 93.31 466 GLY A O 1
ATOM 3428 N N . TRP A 1 467 ? -36.155 18.030 28.750 1.00 95.88 467 TRP A N 1
ATOM 3429 C CA . TRP A 1 467 ? -34.933 18.768 29.115 1.00 95.88 467 TRP A CA 1
ATOM 3430 C C . TRP A 1 467 ? -33.770 18.480 28.152 1.00 95.88 467 TRP A C 1
ATOM 3432 O O . TRP A 1 467 ? -33.789 17.484 27.430 1.00 95.88 467 TRP A O 1
ATOM 3442 N N . SER A 1 468 ? -32.764 19.365 28.137 1.00 96.62 468 SER A N 1
ATOM 3443 C CA . SER A 1 468 ? -31.576 19.253 27.272 1.00 96.62 468 SER A CA 1
ATOM 3444 C C . SER A 1 468 ? -30.457 18.463 27.945 1.00 96.62 468 SER A C 1
ATOM 3446 O O . SER A 1 468 ? -29.980 18.834 29.022 1.00 96.62 468 SER A O 1
ATOM 3448 N N . LEU A 1 469 ? -30.001 17.406 27.269 1.00 96.69 469 LEU A N 1
ATOM 3449 C CA . LEU A 1 469 ? -28.882 16.584 27.720 1.00 96.69 469 LEU A CA 1
ATOM 3450 C C . LEU A 1 469 ? -27.596 17.395 27.853 1.00 96.69 469 LEU A C 1
ATOM 3452 O O . LEU A 1 469 ? -26.931 17.333 28.887 1.00 96.69 469 LEU A O 1
ATOM 3456 N N . THR A 1 470 ? -27.261 18.171 26.825 1.00 95.31 470 THR A N 1
ATOM 3457 C CA . THR A 1 470 ? -26.039 18.977 26.816 1.00 95.31 470 THR A CA 1
ATOM 3458 C C . THR A 1 470 ? -26.041 20.025 27.931 1.00 95.31 470 THR A C 1
ATOM 3460 O O . THR A 1 470 ? -25.010 20.229 28.571 1.00 95.31 470 THR A O 1
ATOM 3463 N N . ALA A 1 471 ? -27.193 20.639 28.230 1.00 95.12 471 ALA A N 1
ATOM 3464 C CA . ALA A 1 471 ? -27.309 21.565 29.356 1.00 95.12 471 ALA A CA 1
ATOM 3465 C C . ALA A 1 471 ? -27.080 20.864 30.706 1.00 95.12 471 ALA A C 1
ATOM 3467 O O . ALA A 1 471 ? -26.341 21.379 31.540 1.00 95.12 471 ALA A O 1
ATOM 3468 N N . ALA A 1 472 ? -27.649 19.668 30.902 1.00 95.50 472 ALA A N 1
ATOM 3469 C CA . ALA A 1 472 ? -27.463 18.902 32.136 1.00 95.50 472 ALA A CA 1
ATOM 3470 C C . ALA A 1 472 ? -26.011 18.438 32.337 1.00 95.50 472 ALA A C 1
ATOM 3472 O O . ALA A 1 472 ? -25.525 18.430 33.460 1.00 95.50 472 ALA A O 1
ATOM 3473 N N . LEU A 1 473 ? -25.291 18.080 31.266 1.00 96.25 473 LEU A N 1
ATOM 3474 C CA . LEU A 1 473 ? -23.871 17.701 31.339 1.00 96.25 473 LEU A CA 1
ATOM 3475 C C . LEU A 1 473 ? -22.953 18.856 31.776 1.00 96.25 473 LEU A C 1
ATOM 3477 O O . LEU A 1 473 ? -21.863 18.596 32.289 1.00 96.25 473 LEU A O 1
ATOM 3481 N N . ALA A 1 474 ? -23.382 20.103 31.564 1.00 95.81 474 ALA A N 1
ATOM 3482 C CA . ALA A 1 474 ? -22.625 21.316 31.868 1.00 95.81 474 ALA A CA 1
ATOM 3483 C C . ALA A 1 474 ? -22.975 21.943 33.234 1.00 95.81 474 ALA A C 1
ATOM 3485 O O . ALA A 1 474 ? -22.343 22.925 33.625 1.00 95.81 474 ALA A O 1
ATOM 3486 N N . ASP A 1 475 ? -23.950 21.393 33.965 1.00 96.56 475 ASP A N 1
ATOM 3487 C CA . ASP A 1 475 ? -24.367 21.872 35.286 1.00 96.56 475 ASP A CA 1
ATOM 3488 C C . ASP A 1 475 ? -24.266 20.739 36.316 1.00 96.56 475 ASP A C 1
ATOM 3490 O O . ASP A 1 475 ? -24.974 19.735 36.251 1.00 96.56 475 ASP A O 1
ATOM 3494 N N . GLU A 1 476 ? -23.381 20.911 37.299 1.00 94.19 476 GLU A N 1
ATOM 3495 C CA . GLU A 1 476 ? -23.123 19.915 38.342 1.00 94.19 476 GLU A CA 1
ATOM 3496 C C . GLU A 1 476 ? -24.372 19.583 39.172 1.00 94.19 476 GLU A C 1
ATOM 3498 O O . GLU A 1 476 ? -24.565 18.432 39.566 1.00 94.19 476 GLU A O 1
ATOM 3503 N N . ARG A 1 477 ? -25.251 20.564 39.413 1.00 93.56 477 ARG A N 1
ATOM 3504 C CA . ARG A 1 477 ? -26.475 20.367 40.200 1.00 93.56 477 ARG A CA 1
ATOM 3505 C C . ARG A 1 477 ? -27.511 19.582 39.417 1.00 93.56 477 ARG A C 1
ATOM 3507 O O . ARG A 1 477 ? -28.153 18.706 39.989 1.00 93.56 477 ARG A O 1
ATOM 3514 N N . GLU A 1 478 ? -27.660 19.867 38.126 1.00 94.19 478 GLU A N 1
ATOM 3515 C CA . GLU A 1 478 ? -28.544 19.077 37.268 1.00 94.19 478 GLU A CA 1
ATOM 3516 C C . GLU A 1 478 ? -28.001 17.658 37.100 1.00 94.19 478 GLU A C 1
ATOM 3518 O O . GLU A 1 478 ? -28.747 16.701 37.297 1.00 94.19 478 GLU A O 1
ATOM 3523 N N . LEU A 1 479 ? -26.700 17.496 36.833 1.00 94.00 479 LEU A N 1
ATOM 3524 C CA . LEU A 1 479 ? -26.074 16.183 36.668 1.00 94.00 479 LEU A CA 1
ATOM 3525 C C . LEU A 1 479 ? -26.109 15.333 37.946 1.00 94.00 479 LEU A C 1
ATOM 3527 O O . LEU A 1 479 ? -26.052 14.110 37.854 1.00 94.00 479 LEU A O 1
ATOM 3531 N N . ALA A 1 480 ? -26.212 15.940 39.131 1.00 91.12 480 ALA A N 1
ATOM 3532 C CA . ALA A 1 480 ? -26.355 15.208 40.388 1.00 91.12 480 ALA A CA 1
ATOM 3533 C C . ALA A 1 480 ? -27.723 14.516 40.534 1.00 91.12 480 ALA A C 1
ATOM 3535 O O . ALA A 1 480 ? -27.837 13.537 41.274 1.00 91.12 480 ALA A O 1
ATOM 3536 N N . ARG A 1 481 ? -28.761 14.983 39.830 1.00 92.56 481 ARG A N 1
ATOM 3537 C CA . ARG A 1 481 ? -30.109 14.415 39.937 1.00 92.56 481 ARG A CA 1
ATOM 3538 C C . ARG A 1 481 ? -30.199 13.074 39.218 1.00 92.56 481 ARG A C 1
ATOM 3540 O O . ARG A 1 481 ? -29.775 12.940 38.069 1.00 92.56 481 ARG A O 1
ATOM 3547 N N . VAL A 1 482 ? -30.826 12.080 39.848 1.00 92.81 482 VAL A N 1
ATOM 3548 C CA . VAL A 1 482 ? -30.931 10.731 39.265 1.00 92.81 482 VAL A CA 1
ATOM 3549 C C . VAL A 1 482 ? -31.669 10.718 37.919 1.00 92.81 482 VAL A C 1
ATOM 3551 O O . VAL A 1 482 ? -31.250 10.017 36.993 1.00 92.81 482 VAL A O 1
ATOM 3554 N N . ASP A 1 483 ? -32.702 11.555 37.775 1.00 94.69 483 ASP A N 1
ATOM 3555 C CA . ASP A 1 483 ? -33.502 11.718 36.556 1.00 94.69 483 ASP A CA 1
ATOM 3556 C C . ASP A 1 483 ? -32.746 12.403 35.403 1.00 94.69 483 ASP A C 1
ATOM 3558 O O . ASP A 1 483 ? -33.243 12.443 34.276 1.00 94.69 483 ASP A O 1
ATOM 3562 N N . ARG A 1 484 ? -31.531 12.898 35.661 1.00 95.94 484 ARG A N 1
ATOM 3563 C CA . ARG A 1 484 ? -30.610 13.475 34.671 1.00 95.94 484 ARG A CA 1
ATOM 3564 C C . ARG A 1 484 ? -29.388 12.589 34.452 1.00 95.94 484 ARG A C 1
ATOM 3566 O O . ARG A 1 484 ? -29.046 12.283 33.311 1.00 95.94 484 ARG A O 1
ATOM 3573 N N . VAL A 1 485 ? -28.766 12.118 35.533 1.00 95.62 485 VAL A N 1
ATOM 3574 C CA . VAL A 1 485 ? -27.499 11.378 35.489 1.00 95.62 485 VAL A CA 1
ATOM 3575 C C . VAL A 1 485 ? -27.611 10.046 34.753 1.00 95.62 485 VAL A C 1
ATOM 3577 O O . VAL A 1 485 ? -26.719 9.697 33.985 1.00 95.62 485 VAL A O 1
ATOM 3580 N N . GLN A 1 486 ? -28.706 9.302 34.941 1.00 96.62 486 GLN A N 1
ATOM 3581 C CA . GLN A 1 486 ? -28.872 7.992 34.309 1.00 96.62 486 GLN A CA 1
ATOM 3582 C C . GLN A 1 486 ? -29.056 8.112 32.786 1.00 96.62 486 GLN A C 1
ATOM 3584 O O . GLN A 1 486 ? -28.302 7.459 32.058 1.00 96.62 486 GLN A O 1
ATOM 3589 N N . PRO A 1 487 ? -29.966 8.971 32.269 1.00 97.88 487 PRO A N 1
ATOM 3590 C CA . PRO A 1 487 ? -30.038 9.242 30.833 1.00 97.88 487 PRO A CA 1
ATOM 3591 C C . PRO A 1 487 ? -28.735 9.816 30.260 1.00 97.88 487 PRO A C 1
ATOM 3593 O O . PRO A 1 487 ? -28.355 9.458 29.146 1.00 97.88 487 PRO A O 1
ATOM 3596 N N . ALA A 1 488 ? -28.010 10.644 31.023 1.00 97.75 488 ALA A N 1
ATOM 3597 C CA . ALA A 1 488 ? -26.729 11.192 30.584 1.00 97.75 488 ALA A CA 1
ATOM 3598 C C . ALA A 1 488 ? -25.641 10.119 30.424 1.00 97.75 488 ALA A C 1
ATOM 3600 O O . ALA A 1 488 ? -24.970 10.072 29.392 1.00 97.75 488 ALA A O 1
ATOM 3601 N N . ILE A 1 489 ? -25.493 9.214 31.397 1.00 97.81 489 ILE A N 1
ATOM 3602 C CA . ILE A 1 489 ? -24.563 8.077 31.301 1.00 97.81 489 ILE A CA 1
ATOM 3603 C C . ILE A 1 489 ? -24.937 7.179 30.118 1.00 97.81 489 ILE A C 1
ATOM 3605 O O . ILE A 1 489 ? -24.055 6.803 29.346 1.00 97.81 489 ILE A O 1
ATOM 3609 N N . PHE A 1 490 ? -26.228 6.875 29.943 1.00 98.44 490 PHE A N 1
ATOM 3610 C CA . PHE A 1 490 ? -26.726 6.106 28.799 1.00 98.44 490 PHE A CA 1
ATOM 3611 C C . PHE A 1 490 ? -26.309 6.742 27.466 1.00 98.44 490 PHE A C 1
ATOM 3613 O O . PHE A 1 490 ? -25.736 6.064 26.614 1.00 98.44 490 PHE A O 1
ATOM 3620 N N . ALA A 1 491 ? -26.527 8.047 27.300 1.00 98.31 491 ALA A N 1
ATOM 3621 C CA . ALA A 1 491 ? -26.194 8.749 26.067 1.00 98.31 491 ALA A CA 1
ATOM 3622 C C . ALA A 1 491 ? -24.686 8.715 25.762 1.00 98.31 491 ALA A C 1
ATOM 3624 O O . ALA A 1 491 ? -24.287 8.406 24.638 1.00 98.31 491 ALA A O 1
ATOM 3625 N N . ILE A 1 492 ? -23.839 8.947 26.773 1.00 98.25 492 ILE A N 1
ATOM 3626 C CA . ILE A 1 492 ? -22.376 8.850 26.635 1.00 98.25 492 ILE A CA 1
ATOM 3627 C C . ILE A 1 492 ? -21.955 7.432 26.248 1.00 98.25 492 ILE A C 1
ATOM 3629 O O . ILE A 1 492 ? -21.135 7.250 25.350 1.00 98.25 492 ILE A O 1
ATOM 3633 N N . GLN A 1 493 ? -22.522 6.419 26.897 1.00 98.38 493 GLN A N 1
ATOM 3634 C CA . GLN A 1 493 ? -22.232 5.016 26.621 1.00 98.38 493 GLN A CA 1
ATOM 3635 C C . GLN A 1 493 ? -22.602 4.604 25.192 1.00 98.38 493 GLN A C 1
ATOM 3637 O O . GLN A 1 493 ? -21.811 3.935 24.523 1.00 98.38 493 GLN A O 1
ATOM 3642 N N . VAL A 1 494 ? -23.772 5.025 24.707 1.00 98.44 494 VAL A N 1
ATOM 3643 C CA . VAL A 1 494 ? -24.223 4.764 23.334 1.00 98.44 494 VAL A CA 1
ATOM 3644 C C . VAL A 1 494 ? -23.327 5.480 22.320 1.00 98.44 494 VAL A C 1
ATOM 3646 O O . VAL A 1 494 ? -22.873 4.857 21.357 1.00 98.44 494 VAL A O 1
ATOM 3649 N N . ALA A 1 495 ? -22.992 6.750 22.561 1.00 98.38 495 ALA A N 1
ATOM 3650 C CA . ALA A 1 495 ? -22.095 7.515 21.697 1.00 98.38 495 ALA A CA 1
ATOM 3651 C C . ALA A 1 495 ? -20.671 6.921 21.656 1.00 98.38 495 ALA A C 1
ATOM 3653 O O . ALA A 1 495 ? -20.077 6.805 20.581 1.00 98.38 495 ALA A O 1
ATOM 3654 N N . LEU A 1 496 ? -20.132 6.468 22.797 1.00 98.38 496 LEU A N 1
ATOM 3655 C CA . LEU A 1 496 ? -18.844 5.766 22.867 1.00 98.38 496 LEU A CA 1
ATOM 3656 C C . LEU A 1 496 ? -18.874 4.432 22.114 1.00 98.38 496 LEU A C 1
ATOM 3658 O O . LEU A 1 496 ? -17.915 4.114 21.413 1.00 98.38 496 LEU A O 1
ATOM 3662 N N . ALA A 1 497 ? -19.954 3.656 22.235 1.00 98.25 497 ALA A N 1
ATOM 3663 C CA . ALA A 1 497 ? -20.096 2.399 21.504 1.00 98.25 497 ALA A CA 1
ATOM 3664 C C . ALA A 1 497 ? -20.104 2.632 19.984 1.00 98.25 497 ALA A C 1
ATOM 3666 O O . ALA A 1 497 ? -19.421 1.915 19.253 1.00 98.25 497 ALA A O 1
ATOM 3667 N N . GLY A 1 498 ? -20.807 3.671 19.516 1.00 97.81 498 GLY A N 1
ATOM 3668 C CA . GLY A 1 498 ? -20.771 4.098 18.114 1.00 97.81 498 GLY A CA 1
ATOM 3669 C C . GLY A 1 498 ? -19.367 4.506 17.659 1.00 97.81 498 GLY A C 1
ATOM 3670 O O . GLY A 1 498 ? -18.908 4.079 16.599 1.00 97.81 498 GLY A O 1
ATOM 3671 N N . LEU A 1 499 ? -18.641 5.258 18.493 1.00 97.50 499 LEU A N 1
ATOM 3672 C CA . LEU A 1 499 ? -17.263 5.654 18.207 1.00 97.50 499 LEU A CA 1
ATOM 3673 C C . LEU A 1 499 ? -16.320 4.446 18.098 1.00 97.50 499 LEU A C 1
ATOM 3675 O O . LEU A 1 499 ? -15.561 4.354 17.136 1.00 97.50 499 LEU A O 1
ATOM 3679 N N . TRP A 1 500 ? -16.381 3.492 19.028 1.00 97.69 500 TRP A N 1
ATOM 3680 C CA . TRP A 1 500 ? -15.556 2.279 18.966 1.00 97.69 500 TRP A CA 1
ATOM 3681 C C . TRP A 1 500 ? -15.842 1.434 17.723 1.00 97.69 500 TRP A C 1
ATOM 3683 O O . TRP A 1 500 ? -14.905 1.009 17.042 1.00 97.69 500 TRP A O 1
ATOM 3693 N N . ARG A 1 501 ? -17.120 1.254 17.377 1.00 96.81 501 ARG A N 1
ATOM 3694 C CA . ARG A 1 501 ? -17.528 0.562 16.147 1.00 96.81 501 ARG A CA 1
ATOM 3695 C C . ARG A 1 501 ? -17.001 1.248 14.892 1.00 96.81 501 ARG A C 1
ATOM 3697 O O . ARG A 1 501 ? -16.569 0.572 13.966 1.00 96.81 501 ARG A O 1
ATOM 3704 N N . SER A 1 502 ? -16.929 2.581 14.882 1.00 95.50 502 SER A N 1
ATOM 3705 C CA . SER A 1 502 ? -16.355 3.319 13.748 1.00 95.50 502 SER A CA 1
ATOM 3706 C C . SER A 1 502 ? -14.864 3.045 13.509 1.00 95.50 502 SER A C 1
ATOM 3708 O O . SER A 1 502 ? -14.383 3.206 12.391 1.00 95.50 502 SER A O 1
ATOM 3710 N N . PHE A 1 503 ? -14.141 2.565 14.528 1.00 92.94 503 PHE A N 1
ATOM 3711 C CA . PHE A 1 503 ? -12.764 2.077 14.399 1.00 92.94 503 PHE A CA 1
ATOM 3712 C C . PHE A 1 503 ? -12.679 0.578 14.061 1.00 92.94 503 PHE A C 1
ATOM 3714 O O . PHE A 1 503 ? -11.594 -0.001 14.100 1.00 92.94 503 PHE A O 1
ATOM 3721 N N . GLY A 1 504 ? -13.806 -0.067 13.747 1.00 93.25 504 GLY A N 1
ATOM 3722 C CA . GLY A 1 504 ? -13.892 -1.498 13.453 1.00 93.25 504 GLY A CA 1
ATOM 3723 C C . GLY A 1 504 ? -13.881 -2.399 14.691 1.00 93.25 504 GLY A C 1
ATOM 3724 O O . GLY A 1 504 ? -13.687 -3.608 14.560 1.00 93.25 504 GLY A O 1
ATOM 3725 N N . VAL A 1 505 ? -14.061 -1.844 15.897 1.00 95.81 505 VAL A N 1
ATOM 3726 C CA . VAL A 1 505 ? -14.147 -2.633 17.133 1.00 95.81 505 VAL A CA 1
ATOM 3727 C C . VAL A 1 505 ? -15.591 -3.070 17.351 1.00 95.81 505 VAL A C 1
ATOM 3729 O O . VAL A 1 505 ? -16.399 -2.334 17.913 1.00 95.81 505 VAL A O 1
ATOM 3732 N N . GLU A 1 506 ? -15.902 -4.289 16.918 1.00 95.62 506 GLU A N 1
ATOM 3733 C CA . GLU A 1 506 ? -17.227 -4.886 17.088 1.00 95.62 506 GLU A CA 1
ATOM 3734 C C . GLU A 1 506 ? -17.298 -5.790 18.331 1.00 95.62 506 GLU A C 1
ATOM 3736 O O . GLU A 1 506 ? -16.470 -6.699 18.483 1.00 95.62 506 GLU A O 1
ATOM 3741 N N . PRO A 1 507 ? -18.280 -5.589 19.232 1.00 96.69 507 PRO A N 1
ATOM 3742 C CA . PRO A 1 507 ? -18.463 -6.459 20.385 1.00 96.69 507 PRO A CA 1
ATOM 3743 C C . PRO A 1 507 ? -19.065 -7.805 19.966 1.00 96.69 507 PRO A C 1
ATOM 3745 O O . PRO A 1 507 ? -20.108 -7.868 19.322 1.00 96.69 507 PRO A O 1
ATOM 3748 N N . ALA A 1 508 ? -18.448 -8.900 20.409 1.00 96.75 508 ALA A N 1
ATOM 3749 C CA . ALA A 1 508 ? -19.028 -10.241 20.314 1.00 96.75 508 ALA A CA 1
ATOM 3750 C C . ALA A 1 508 ? -20.055 -10.507 21.428 1.00 96.75 508 ALA A C 1
ATOM 3752 O O . ALA A 1 508 ? -20.893 -11.396 21.301 1.00 96.75 508 ALA A O 1
ATOM 3753 N N . VAL A 1 509 ? -19.941 -9.781 22.543 1.00 97.00 509 VAL A N 1
ATOM 3754 C CA . VAL A 1 509 ? -20.848 -9.825 23.694 1.00 97.00 509 VAL A CA 1
ATOM 3755 C C . VAL A 1 509 ? -20.973 -8.409 24.247 1.00 97.00 509 VAL A C 1
ATOM 3757 O O . VAL A 1 509 ? -19.995 -7.656 24.265 1.00 97.00 509 VAL A O 1
ATOM 3760 N N . VAL A 1 510 ? -22.158 -8.060 24.732 1.00 98.00 510 VAL A N 1
ATOM 3761 C CA . VAL A 1 510 ? -22.376 -6.861 25.542 1.00 98.00 510 VAL A CA 1
ATOM 3762 C C . VAL A 1 510 ? -22.840 -7.268 26.936 1.00 98.00 510 VAL A C 1
ATOM 3764 O O . VAL A 1 510 ? -23.557 -8.254 27.087 1.00 98.00 510 VAL A O 1
ATOM 3767 N N . LEU A 1 511 ? -22.420 -6.521 27.949 1.00 97.31 511 LEU A N 1
ATOM 3768 C CA . LEU A 1 511 ? -22.832 -6.694 29.340 1.00 97.31 511 LEU A CA 1
ATOM 3769 C C . LEU A 1 511 ? -23.132 -5.321 29.926 1.00 97.31 511 LEU A C 1
ATOM 3771 O O . LEU A 1 511 ? -22.395 -4.377 29.661 1.00 97.31 511 LEU A O 1
ATOM 3775 N N . GLY A 1 512 ? -24.177 -5.202 30.733 1.00 95.81 512 GLY A N 1
ATOM 3776 C CA . GLY A 1 512 ? -24.490 -3.971 31.448 1.00 95.81 512 GLY A CA 1
ATOM 3777 C C . GLY A 1 512 ? -24.538 -4.202 32.948 1.00 95.81 512 GLY A C 1
ATOM 3778 O O . GLY A 1 512 ? -24.853 -5.294 33.405 1.00 95.81 512 GLY A O 1
ATOM 3779 N N . THR A 1 513 ? -24.225 -3.173 33.726 1.00 94.00 513 THR A N 1
ATOM 3780 C CA . THR A 1 513 ? -24.433 -3.189 35.176 1.00 94.00 513 THR A CA 1
ATOM 3781 C C . THR A 1 513 ? -25.625 -2.305 35.516 1.00 94.00 513 THR A C 1
ATOM 3783 O O . THR A 1 513 ? -25.555 -1.082 35.363 1.00 94.00 513 THR A O 1
ATOM 3786 N N . SER A 1 514 ? -26.712 -2.894 36.029 1.00 94.56 514 SER A N 1
ATOM 3787 C CA . SER A 1 514 ? -27.920 -2.151 36.421 1.00 94.56 514 SER A CA 1
ATOM 3788 C C . SER A 1 514 ? -28.449 -1.310 35.245 1.00 94.56 514 SER A C 1
ATOM 3790 O O . SER A 1 514 ? -28.779 -1.846 34.196 1.00 94.56 514 SER A O 1
ATOM 3792 N N . MET A 1 515 ? -28.488 0.022 35.371 1.00 94.94 515 MET A N 1
ATOM 3793 C CA . MET A 1 515 ? -28.909 0.929 34.297 1.00 94.94 515 MET A CA 1
ATOM 3794 C C . MET A 1 515 ? -28.106 0.780 32.996 1.00 94.94 515 MET A C 1
ATOM 3796 O O . MET A 1 515 ? -28.655 1.034 31.926 1.00 94.94 515 MET A O 1
ATOM 3800 N N . GLY A 1 516 ? -26.847 0.329 33.069 1.00 97.06 516 GLY A N 1
ATOM 3801 C CA . GLY A 1 516 ? -26.006 0.101 31.893 1.00 97.06 516 GLY A CA 1
ATOM 3802 C C . GLY A 1 516 ? -26.561 -0.969 30.950 1.00 97.06 516 GLY A C 1
ATOM 3803 O O . GLY A 1 516 ? -26.240 -0.961 29.764 1.00 97.06 516 GLY A O 1
ATOM 3804 N N . GLU A 1 517 ? -27.443 -1.855 31.428 1.00 97.88 517 GLU A N 1
ATOM 3805 C CA . GLU A 1 517 ? -28.113 -2.841 30.573 1.00 97.88 517 GLU A CA 1
ATOM 3806 C C . GLU A 1 517 ? -28.999 -2.196 29.509 1.00 97.88 517 GLU A C 1
ATOM 3808 O O . GLU A 1 517 ? -29.159 -2.770 28.438 1.00 97.88 517 GLU A O 1
ATOM 3813 N N . VAL A 1 518 ? -29.511 -0.983 29.738 1.00 98.31 518 VAL A N 1
ATOM 3814 C CA . VAL A 1 518 ? -30.308 -0.270 28.729 1.00 98.31 518 VAL A CA 1
ATOM 3815 C C . VAL A 1 518 ? -29.436 0.122 27.530 1.00 98.31 518 VAL A C 1
ATOM 3817 O O . VAL A 1 518 ? -29.825 -0.095 26.382 1.00 98.31 518 VAL A O 1
ATOM 3820 N N . ALA A 1 519 ? -28.223 0.630 27.781 1.00 98.31 519 ALA A N 1
ATOM 3821 C CA . ALA A 1 519 ? -27.252 0.922 26.724 1.00 98.31 519 ALA A CA 1
ATOM 3822 C C . ALA A 1 519 ? -26.763 -0.366 26.043 1.00 98.31 519 ALA A C 1
ATOM 3824 O O . ALA A 1 519 ? -26.689 -0.422 24.816 1.00 98.31 519 ALA A O 1
ATOM 3825 N N . ALA A 1 520 ? -26.497 -1.423 26.819 1.00 98.44 520 ALA A N 1
ATOM 3826 C CA . ALA A 1 520 ? -26.113 -2.726 26.282 1.00 98.44 520 ALA A CA 1
ATOM 3827 C C . ALA A 1 520 ? -27.200 -3.306 25.357 1.00 98.44 520 ALA A C 1
ATOM 3829 O O . ALA A 1 520 ? -26.899 -3.708 24.234 1.00 98.44 520 ALA A O 1
ATOM 3830 N N . ALA A 1 521 ? -28.465 -3.288 25.787 1.00 98.44 521 ALA A N 1
ATOM 3831 C CA . ALA A 1 521 ? -29.607 -3.760 25.010 1.00 98.44 521 ALA A CA 1
ATOM 3832 C C . ALA A 1 521 ? -29.777 -2.966 23.709 1.00 98.44 521 ALA A C 1
ATOM 3834 O O . ALA A 1 521 ? -30.019 -3.563 22.659 1.00 98.44 521 ALA A O 1
ATOM 3835 N N . HIS A 1 522 ? -29.577 -1.645 23.746 1.00 98.44 522 HIS A N 1
ATOM 3836 C CA . HIS A 1 522 ? -29.561 -0.827 22.535 1.00 98.44 522 HIS A CA 1
ATOM 3837 C C . HIS A 1 522 ? -28.425 -1.224 21.580 1.00 98.44 522 HIS A C 1
ATOM 3839 O O . HIS A 1 522 ? -28.656 -1.474 20.399 1.00 98.44 522 HIS A O 1
ATOM 3845 N N . VAL A 1 523 ? -27.193 -1.346 22.084 1.00 98.12 523 VAL A N 1
ATOM 3846 C CA . VAL A 1 523 ? -26.011 -1.669 21.263 1.00 98.12 523 VAL A CA 1
ATOM 3847 C C . VAL A 1 523 ? -26.075 -3.086 20.676 1.00 98.12 523 VAL A C 1
ATOM 3849 O O . VAL A 1 523 ? -25.567 -3.308 19.569 1.00 98.12 523 VAL A O 1
ATOM 3852 N N . ALA A 1 524 ? -26.733 -4.017 21.373 1.00 97.56 524 ALA A N 1
ATOM 3853 C CA . ALA A 1 524 ? -27.072 -5.353 20.878 1.00 97.56 524 ALA A CA 1
ATOM 3854 C C . ALA A 1 524 ? -28.227 -5.373 19.861 1.00 97.56 524 ALA A C 1
ATOM 3856 O O . ALA A 1 524 ? -28.474 -6.415 19.260 1.00 97.56 524 ALA A O 1
ATOM 3857 N N . GLY A 1 525 ? -28.937 -4.257 19.665 1.00 97.19 525 GLY A N 1
ATOM 3858 C CA . GLY A 1 525 ? -30.091 -4.168 18.767 1.00 97.19 525 GLY A CA 1
ATOM 3859 C C . GLY A 1 525 ? -31.389 -4.748 19.338 1.00 97.19 525 GLY A C 1
ATOM 3860 O O . GLY A 1 525 ? -32.335 -4.952 18.585 1.00 97.19 525 GLY A O 1
ATOM 3861 N N . LEU A 1 526 ? -31.454 -5.014 20.648 1.00 97.88 526 LEU A N 1
ATOM 3862 C CA . LEU A 1 526 ? -32.675 -5.476 21.323 1.00 97.88 526 LEU A CA 1
ATOM 3863 C C . LEU A 1 526 ? -33.677 -4.338 21.545 1.00 97.88 526 LEU A C 1
ATOM 3865 O O . LEU A 1 526 ? -34.878 -4.584 21.584 1.00 97.88 526 LEU A O 1
ATOM 3869 N N . LEU A 1 527 ? -33.182 -3.105 21.693 1.00 97.94 527 LEU A N 1
ATOM 3870 C CA . LEU A 1 527 ? -33.995 -1.898 21.832 1.00 97.94 527 LEU A CA 1
ATOM 3871 C C . LEU A 1 527 ? -33.604 -0.856 20.779 1.00 97.94 527 LEU A C 1
ATOM 3873 O O . LEU A 1 527 ? -32.422 -0.539 20.605 1.00 97.94 527 LEU A O 1
ATOM 3877 N N . GLY A 1 528 ? -34.609 -0.268 20.124 1.00 98.12 528 GLY A N 1
ATOM 3878 C CA . GLY A 1 528 ? -34.434 0.972 19.367 1.00 98.12 528 GLY A CA 1
ATOM 3879 C C . GLY A 1 528 ? -33.949 2.108 20.275 1.00 98.12 528 GLY A C 1
ATOM 3880 O O . GLY A 1 528 ? -34.078 2.032 21.499 1.00 98.12 528 GLY A O 1
ATOM 3881 N N . LEU A 1 529 ? -33.366 3.161 19.695 1.00 98.31 529 LEU A N 1
ATOM 3882 C CA . LEU A 1 529 ? -32.821 4.270 20.488 1.00 98.31 529 LEU A CA 1
ATOM 3883 C C . LEU A 1 529 ? -33.924 4.985 21.281 1.00 98.31 529 LEU A C 1
ATOM 3885 O O . LEU A 1 529 ? -33.735 5.309 22.450 1.00 98.31 529 LEU A O 1
ATOM 3889 N N . GLU A 1 530 ? -35.078 5.193 20.656 1.00 98.06 530 GLU A N 1
ATOM 3890 C CA . GLU A 1 530 ? -36.241 5.856 21.240 1.00 98.06 530 GLU A CA 1
ATOM 3891 C C . GLU A 1 530 ? -36.808 5.053 22.417 1.00 98.06 530 GLU A C 1
ATOM 3893 O O . GLU A 1 530 ? -37.100 5.621 23.470 1.00 98.06 530 GLU A O 1
ATOM 3898 N N . ASP A 1 531 ? -36.897 3.728 22.276 1.00 98.31 531 ASP A N 1
ATOM 3899 C CA . ASP A 1 531 ? -37.358 2.838 23.344 1.00 98.31 531 ASP A CA 1
ATOM 3900 C C . ASP A 1 531 ? -36.351 2.769 24.491 1.00 98.31 531 ASP A C 1
ATOM 3902 O O . ASP A 1 531 ? -36.732 2.865 25.657 1.00 98.31 531 ASP A O 1
ATOM 3906 N N . ALA A 1 532 ? -35.056 2.671 24.185 1.00 98.38 532 ALA A N 1
ATOM 3907 C CA . ALA A 1 532 ? -34.005 2.688 25.195 1.00 98.38 532 ALA A CA 1
ATOM 3908 C C . ALA A 1 532 ? -33.996 4.018 25.974 1.00 98.38 532 ALA A C 1
ATOM 3910 O O . ALA A 1 532 ? -33.960 4.009 27.208 1.00 98.38 532 ALA A O 1
ATOM 3911 N N . ALA A 1 533 ? -34.127 5.154 25.277 1.00 98.19 533 ALA A N 1
ATOM 3912 C CA . ALA A 1 533 ? -34.267 6.476 25.885 1.00 98.19 533 ALA A CA 1
ATOM 3913 C C . ALA A 1 533 ? -35.539 6.578 26.742 1.00 98.19 533 ALA A C 1
ATOM 3915 O O . ALA A 1 533 ? -35.501 7.118 27.849 1.00 98.19 533 ALA A O 1
ATOM 3916 N N . ARG A 1 534 ? -36.662 6.015 26.278 1.00 98.19 534 ARG A N 1
ATOM 3917 C CA . ARG A 1 534 ? -37.904 5.944 27.056 1.00 98.19 534 ARG A CA 1
ATOM 3918 C C . ARG A 1 534 ? -37.720 5.124 28.328 1.00 98.19 534 ARG A C 1
ATOM 3920 O O . ARG A 1 534 ? -38.147 5.590 29.383 1.00 98.19 534 ARG A O 1
ATOM 3927 N N . VAL A 1 535 ? -37.077 3.959 28.260 1.00 98.06 535 VAL A N 1
ATOM 3928 C CA . VAL A 1 535 ? -36.815 3.103 29.427 1.00 98.06 535 VAL A CA 1
ATOM 3929 C C . VAL A 1 535 ? -35.946 3.828 30.450 1.00 98.06 535 VAL A C 1
ATOM 3931 O O . VAL A 1 535 ? -36.350 3.940 31.610 1.00 98.06 535 VAL A O 1
ATOM 3934 N N . ILE A 1 536 ? -34.785 4.356 30.040 1.00 98.00 536 ILE A N 1
ATOM 3935 C CA . ILE A 1 536 ? -33.843 4.972 30.985 1.00 98.00 536 ILE A CA 1
ATOM 3936 C C . ILE A 1 536 ? -34.417 6.241 31.617 1.00 98.00 536 ILE A C 1
ATOM 3938 O O . ILE A 1 536 ? -34.333 6.396 32.832 1.00 98.00 536 ILE A O 1
ATOM 3942 N N . THR A 1 537 ? -35.064 7.098 30.823 1.00 97.69 537 THR A N 1
ATOM 3943 C CA . THR A 1 537 ? -35.680 8.341 31.303 1.00 97.69 537 THR A CA 1
ATOM 3944 C C . THR A 1 537 ? -36.884 8.068 32.195 1.00 97.69 537 THR A C 1
ATOM 3946 O O . THR A 1 537 ? -37.048 8.711 33.228 1.00 97.69 537 THR A O 1
ATOM 3949 N N . THR A 1 538 ? -37.751 7.120 31.824 1.00 96.25 538 THR A N 1
ATOM 3950 C CA . THR A 1 538 ? -38.945 6.824 32.630 1.00 96.25 538 THR A CA 1
ATOM 3951 C C . THR A 1 538 ? -38.544 6.234 33.970 1.00 96.25 538 THR A C 1
ATOM 3953 O O . THR A 1 538 ? -39.022 6.699 35.001 1.00 96.25 538 THR A O 1
ATOM 3956 N N . ARG A 1 539 ? -37.623 5.262 33.977 1.00 94.44 539 ARG A N 1
ATOM 3957 C CA . ARG A 1 539 ? -37.110 4.672 35.215 1.00 94.44 539 ARG A CA 1
ATOM 3958 C C . ARG A 1 539 ? -36.503 5.738 36.123 1.00 94.44 539 ARG A C 1
ATOM 3960 O O . ARG A 1 539 ? -36.856 5.799 37.295 1.00 94.44 539 ARG A O 1
ATOM 3967 N N . SER A 1 540 ? -35.590 6.553 35.601 1.00 94.94 540 SER A N 1
ATOM 3968 C CA . SER A 1 540 ? -34.873 7.538 36.410 1.00 94.94 540 SER A CA 1
ATOM 3969 C C . SER A 1 540 ? -35.800 8.624 36.962 1.00 94.94 540 SER A C 1
ATOM 3971 O O . SER A 1 540 ? -35.655 9.021 38.116 1.00 94.94 540 SER A O 1
ATOM 3973 N N . ARG A 1 541 ? -36.811 9.038 36.187 1.00 94.50 541 ARG A N 1
ATOM 3974 C CA . ARG A 1 541 ? -37.869 9.948 36.637 1.00 94.50 541 ARG A CA 1
ATOM 3975 C C . ARG A 1 541 ? -38.731 9.337 37.740 1.00 94.50 541 ARG A C 1
ATOM 3977 O O . ARG A 1 541 ? -38.974 9.997 38.739 1.00 94.50 541 ARG A O 1
ATOM 3984 N N . LEU A 1 542 ? -39.153 8.078 37.595 1.00 93.62 542 LEU A N 1
ATOM 3985 C CA . LEU A 1 542 ? -39.930 7.384 38.628 1.00 93.62 542 LEU A CA 1
ATOM 3986 C C . LEU A 1 542 ? -39.145 7.257 39.939 1.00 93.62 542 LEU A C 1
ATOM 3988 O O . LEU A 1 542 ? -39.720 7.466 41.001 1.00 93.62 542 LEU A O 1
ATOM 3992 N N . ILE A 1 543 ? -37.837 6.980 39.868 1.00 92.50 543 ILE A N 1
ATOM 3993 C CA . ILE A 1 543 ? -36.953 6.983 41.045 1.00 92.50 543 ILE A CA 1
ATOM 3994 C C . ILE A 1 543 ? -36.976 8.360 41.723 1.00 92.50 543 ILE A C 1
ATOM 3996 O O . ILE A 1 543 ? -37.155 8.426 42.933 1.00 92.50 543 ILE A O 1
ATOM 4000 N N . ALA A 1 544 ? -36.834 9.444 40.955 1.00 90.50 544 ALA A N 1
ATOM 4001 C CA . ALA A 1 544 ? -36.824 10.804 41.498 1.00 90.50 544 ALA A CA 1
ATOM 4002 C C . ALA A 1 544 ? -38.183 11.259 42.066 1.00 90.50 544 ALA A C 1
ATOM 4004 O O . ALA A 1 544 ? -38.212 12.045 43.006 1.00 90.50 544 ALA A O 1
ATOM 4005 N N . GLU A 1 545 ? -39.297 10.810 41.478 1.00 89.62 545 GLU A N 1
ATOM 4006 C CA . GLU A 1 545 ? -40.648 11.273 41.827 1.00 89.62 545 GLU A CA 1
ATOM 4007 C C . GLU A 1 545 ? -41.347 10.432 42.901 1.00 89.62 545 GLU A C 1
ATOM 4009 O O . GLU A 1 545 ? -42.209 10.969 43.588 1.00 89.62 545 GLU A O 1
ATOM 4014 N N . ARG A 1 546 ? -41.062 9.123 42.988 1.00 86.88 546 ARG A N 1
ATOM 4015 C CA . ARG A 1 546 ? -41.868 8.169 43.779 1.00 86.88 546 ARG A CA 1
ATOM 4016 C C . ARG A 1 546 ? -41.115 7.454 44.896 1.00 86.88 546 ARG A C 1
ATOM 4018 O O . ARG A 1 546 ? -41.741 6.757 45.695 1.00 86.88 546 ARG A O 1
ATOM 4025 N N . LEU A 1 547 ? -39.784 7.546 44.946 1.00 85.38 547 LEU A N 1
ATOM 4026 C CA . LEU A 1 547 ? -39.035 7.037 46.097 1.00 85.38 547 LEU A CA 1
ATOM 4027 C C . LEU A 1 547 ? -39.039 8.088 47.207 1.00 85.38 547 LEU A C 1
ATOM 4029 O O . LEU A 1 547 ? -38.057 8.782 47.442 1.00 85.38 547 LEU A O 1
ATOM 4033 N N . ASP A 1 548 ? -40.166 8.168 47.908 1.00 65.06 548 ASP A N 1
ATOM 4034 C CA . ASP A 1 548 ? -40.395 9.138 48.985 1.00 65.06 548 ASP A CA 1
ATOM 4035 C C . ASP A 1 548 ? -39.612 8.789 50.264 1.00 65.06 548 ASP A C 1
ATOM 4037 O O . ASP A 1 548 ? -39.430 9.623 51.154 1.00 65.06 548 ASP A O 1
ATOM 4041 N N . ARG A 1 549 ? -39.156 7.532 50.386 1.00 68.62 549 ARG A N 1
ATOM 4042 C CA . ARG A 1 549 ? -38.361 7.053 51.524 1.00 68.62 549 ARG A CA 1
ATOM 4043 C C . ARG A 1 549 ? -36.871 7.165 51.188 1.00 68.62 549 ARG A C 1
ATOM 4045 O O . ARG A 1 549 ? -36.453 6.604 50.172 1.00 68.62 549 ARG A O 1
ATOM 4052 N N . PRO A 1 550 ? -36.050 7.805 52.042 1.00 78.44 550 PRO A N 1
ATOM 4053 C CA . PRO A 1 550 ? -34.615 7.874 51.814 1.00 78.44 550 PRO A CA 1
ATOM 4054 C C . PRO A 1 550 ? -34.040 6.456 51.805 1.00 78.44 550 PRO A C 1
ATOM 4056 O O . PRO A 1 550 ? -34.313 5.662 52.705 1.00 78.44 550 PRO A O 1
ATOM 4059 N N . GLY A 1 551 ? -33.265 6.134 50.774 1.00 89.56 551 GLY A N 1
ATOM 4060 C CA . GLY A 1 551 ? -32.562 4.863 50.642 1.00 89.56 551 GLY A CA 1
ATOM 4061 C C . GLY A 1 551 ? -31.057 5.081 50.641 1.00 89.56 551 GLY A C 1
ATOM 4062 O O . GLY A 1 551 ? -30.564 6.194 50.461 1.00 89.56 551 GLY A O 1
ATOM 4063 N N . ALA A 1 552 ? -30.301 4.018 50.865 1.00 92.62 552 ALA A N 1
ATOM 4064 C CA . ALA A 1 552 ? -28.854 4.072 50.777 1.00 92.62 552 ALA A CA 1
ATOM 4065 C C . ALA A 1 552 ? -28.289 2.767 50.227 1.00 92.62 552 ALA A C 1
ATOM 4067 O O . ALA A 1 552 ? -28.886 1.699 50.366 1.00 92.62 552 ALA A O 1
ATOM 4068 N N . MET A 1 553 ? -27.105 2.864 49.627 1.00 95.25 553 MET A N 1
ATOM 4069 C CA . MET A 1 553 ? -26.341 1.715 49.154 1.00 95.25 553 MET A CA 1
ATOM 4070 C C . MET A 1 553 ? -24.891 1.827 49.625 1.00 95.25 553 MET A C 1
ATOM 4072 O O . MET A 1 553 ? -24.333 2.926 49.678 1.00 95.25 553 MET A O 1
ATOM 4076 N N . ALA A 1 554 ? -24.260 0.703 49.951 1.00 95.44 554 ALA A N 1
ATOM 4077 C CA . ALA A 1 554 ? -22.851 0.650 50.329 1.00 95.44 554 ALA A CA 1
ATOM 4078 C C . ALA A 1 554 ? -22.173 -0.580 49.737 1.00 95.44 554 ALA A C 1
ATOM 4080 O O . ALA A 1 554 ? -22.743 -1.669 49.708 1.00 95.44 554 ALA A O 1
ATOM 4081 N N . THR A 1 555 ? -20.938 -0.406 49.274 1.00 95.69 555 THR A N 1
ATOM 4082 C CA . THR A 1 555 ? -20.075 -1.533 48.927 1.00 95.69 555 THR A CA 1
ATOM 4083 C C . THR A 1 555 ? -19.406 -2.076 50.184 1.00 95.69 555 THR A C 1
ATOM 4085 O O . THR A 1 555 ? -18.976 -1.303 51.041 1.00 95.69 555 THR A O 1
ATOM 4088 N N . VAL A 1 556 ? -19.326 -3.400 50.282 1.00 96.88 556 VAL A N 1
ATOM 4089 C CA . VAL A 1 556 ? -18.698 -4.140 51.378 1.00 96.88 556 VAL A CA 1
ATOM 4090 C C . VAL A 1 556 ? -17.700 -5.145 50.803 1.00 96.88 556 VAL A C 1
ATOM 4092 O O . VAL A 1 556 ? -17.990 -5.845 49.826 1.00 96.88 556 VAL A O 1
ATOM 4095 N N . ALA A 1 557 ? -16.503 -5.201 51.388 1.00 97.06 557 ALA A N 1
ATOM 4096 C CA . ALA A 1 557 ? -15.418 -6.082 50.958 1.00 97.06 557 ALA A CA 1
ATOM 4097 C C . ALA A 1 557 ? -15.555 -7.501 51.545 1.00 97.06 557 ALA A C 1
ATOM 4099 O O . ALA A 1 557 ? -14.678 -7.974 52.264 1.00 97.06 557 ALA A O 1
ATOM 4100 N N . LEU A 1 558 ? -16.686 -8.152 51.268 1.00 96.94 558 LEU A N 1
ATOM 4101 C CA . LEU A 1 558 ? -17.026 -9.503 51.722 1.00 96.94 558 LEU A CA 1
ATOM 4102 C C . LEU A 1 558 ? -17.591 -10.338 50.570 1.00 96.94 558 LEU A C 1
ATOM 4104 O O . LEU A 1 558 ? -18.051 -9.796 49.563 1.00 96.94 558 LEU A O 1
ATOM 4108 N N . SER A 1 559 ? -17.587 -11.662 50.731 1.00 97.44 559 SER A N 1
ATOM 4109 C CA . SER A 1 559 ? -18.288 -12.564 49.814 1.00 97.44 559 SER A CA 1
ATOM 4110 C C . SER A 1 559 ? -19.806 -12.483 49.979 1.00 97.44 559 SER A C 1
ATOM 4112 O O . SER A 1 559 ? -20.320 -12.156 51.050 1.00 97.44 559 SER A O 1
ATOM 4114 N N . GLU A 1 560 ? -20.551 -12.859 48.937 1.00 97.06 560 GLU A N 1
ATOM 4115 C CA . GLU A 1 560 ? -22.019 -12.919 48.986 1.00 97.06 560 GLU A CA 1
ATOM 4116 C C . GLU A 1 560 ? -22.519 -13.763 50.170 1.00 97.06 560 GLU A C 1
ATOM 4118 O O . GLU A 1 560 ? -23.420 -13.350 50.897 1.00 97.06 560 GLU A O 1
ATOM 4123 N N . ALA A 1 561 ? -21.898 -14.919 50.415 1.00 96.50 561 ALA A N 1
ATOM 4124 C CA . ALA A 1 561 ? -22.282 -15.809 51.505 1.00 96.50 561 ALA A CA 1
ATOM 4125 C C . ALA A 1 561 ? -22.052 -15.185 52.892 1.00 96.50 561 ALA A C 1
ATOM 4127 O O . ALA A 1 561 ? -22.842 -15.412 53.808 1.00 96.50 561 ALA A O 1
ATOM 4128 N N . GLU A 1 562 ? -20.979 -14.411 53.064 1.00 96.25 562 GLU A N 1
ATOM 4129 C CA . GLU A 1 562 ? -20.718 -13.672 54.302 1.00 96.25 562 GLU A CA 1
ATOM 4130 C C . GLU A 1 562 ? -21.733 -12.561 54.503 1.00 96.25 562 GLU A C 1
ATOM 4132 O O . GLU A 1 562 ? -22.329 -12.484 55.575 1.00 96.25 562 GLU A O 1
ATOM 4137 N N . VAL A 1 563 ? -21.993 -11.759 53.468 1.00 95.56 563 VAL A N 1
ATOM 4138 C CA . VAL A 1 563 ? -22.996 -10.694 53.539 1.00 95.56 563 VAL A CA 1
ATOM 4139 C C . VAL A 1 563 ? -24.367 -11.274 53.874 1.00 95.56 563 VAL A C 1
ATOM 4141 O O . VAL A 1 563 ? -25.003 -10.790 54.801 1.00 95.56 563 VAL A O 1
ATOM 4144 N N . ARG A 1 564 ? -24.787 -12.380 53.243 1.00 94.88 564 ARG A N 1
ATOM 4145 C CA . ARG A 1 564 ? -26.046 -13.066 53.594 1.00 94.88 564 ARG A CA 1
ATOM 4146 C C . ARG A 1 564 ? -26.112 -13.461 55.071 1.00 94.88 564 ARG A C 1
ATOM 4148 O O . ARG A 1 564 ? -27.157 -13.294 55.686 1.00 94.88 564 ARG A O 1
ATOM 4155 N N . ARG A 1 565 ? -25.009 -13.935 55.665 1.00 94.94 565 ARG A N 1
ATOM 4156 C CA . ARG A 1 565 ? -24.957 -14.233 57.110 1.00 94.94 565 ARG A CA 1
ATOM 4157 C C . ARG A 1 565 ? -25.070 -12.975 57.971 1.00 94.94 565 ARG A C 1
ATOM 4159 O O . ARG A 1 565 ? -25.715 -13.027 59.009 1.00 94.94 565 ARG A O 1
ATOM 4166 N N . ARG A 1 566 ? -24.459 -11.863 57.554 1.00 92.19 566 ARG A N 1
ATOM 4167 C CA . ARG A 1 566 ? -24.521 -10.573 58.268 1.00 92.19 566 ARG A CA 1
ATOM 4168 C C . ARG A 1 566 ? -25.887 -9.897 58.182 1.00 92.19 566 ARG A C 1
ATOM 4170 O O . ARG A 1 566 ? -26.247 -9.146 59.081 1.00 92.19 566 ARG A O 1
ATOM 4177 N N . LEU A 1 567 ? -26.633 -10.169 57.115 1.00 93.50 567 LEU A N 1
ATOM 4178 C CA . LEU A 1 567 ? -27.991 -9.665 56.921 1.00 93.50 567 LEU A CA 1
ATOM 4179 C C . LEU A 1 567 ? -29.062 -10.536 57.595 1.00 93.50 567 LEU A C 1
ATOM 4181 O O . LEU A 1 567 ? -30.211 -10.116 57.661 1.00 93.50 567 LEU A O 1
ATOM 4185 N N . ALA A 1 568 ? -28.710 -11.714 58.125 1.00 89.19 568 ALA A N 1
ATOM 4186 C CA . ALA A 1 568 ? -29.666 -12.586 58.804 1.00 89.19 568 ALA A CA 1
ATOM 4187 C C . ALA A 1 568 ? -30.329 -11.859 59.991 1.00 89.19 568 ALA A C 1
ATOM 4189 O O . ALA A 1 568 ? -29.643 -11.397 60.904 1.00 89.19 568 ALA A O 1
ATOM 4190 N N . GLY A 1 569 ? -31.662 -11.756 59.975 1.00 81.50 569 GLY A N 1
ATOM 4191 C CA . GLY A 1 569 ? -32.427 -11.009 60.981 1.00 81.50 569 GLY A CA 1
ATOM 4192 C C . GLY A 1 569 ? -32.574 -9.507 60.700 1.00 81.50 569 GLY A C 1
ATOM 4193 O O . GLY A 1 569 ? -33.138 -8.802 61.531 1.00 81.50 569 GLY A O 1
ATOM 4194 N N . ARG A 1 570 ? -32.099 -9.024 59.543 1.00 83.44 570 ARG A N 1
ATOM 4195 C CA . ARG A 1 570 ? -32.330 -7.666 59.003 1.00 83.44 570 ARG A CA 1
ATOM 4196 C C . ARG A 1 570 ? -33.214 -7.699 57.745 1.00 83.44 570 ARG A C 1
ATOM 4198 O O . ARG A 1 570 ? -33.143 -6.803 56.903 1.00 83.44 570 ARG A O 1
ATOM 4205 N N . ASP A 1 571 ? -33.996 -8.769 57.596 1.00 72.94 571 ASP A N 1
ATOM 4206 C CA . ASP A 1 571 ? -34.828 -9.028 56.422 1.00 72.94 571 ASP A CA 1
ATOM 4207 C C . ASP A 1 571 ? -35.869 -7.910 56.246 1.00 72.94 571 ASP A C 1
ATOM 4209 O O . ASP A 1 571 ? -36.631 -7.606 57.163 1.00 72.94 571 ASP A O 1
ATOM 4213 N N . GLY A 1 572 ? -35.883 -7.283 55.066 1.00 72.75 572 GLY A N 1
ATOM 4214 C CA . GLY A 1 572 ? -36.747 -6.140 54.743 1.00 72.75 572 GLY A CA 1
ATOM 4215 C C . GLY A 1 572 ? -36.130 -4.757 55.001 1.00 72.75 572 GLY A C 1
ATOM 4216 O O . GLY A 1 572 ? -36.636 -3.777 54.462 1.00 72.75 572 GLY A O 1
ATOM 4217 N N . ASP A 1 573 ? -35.022 -4.667 55.748 1.00 84.38 573 ASP A N 1
ATOM 4218 C CA . ASP A 1 573 ? -34.293 -3.406 55.964 1.00 84.38 573 ASP A CA 1
ATOM 4219 C C . ASP A 1 573 ? -33.058 -3.268 55.070 1.00 84.38 573 ASP A C 1
ATOM 4221 O O . ASP A 1 573 ? -32.725 -2.154 54.658 1.00 84.38 573 ASP A O 1
ATOM 4225 N N . LEU A 1 574 ? -32.358 -4.377 54.800 1.00 93.19 574 LEU A N 1
ATOM 4226 C CA . LEU A 1 574 ? -31.140 -4.431 53.991 1.00 93.19 574 LEU A CA 1
ATOM 4227 C C . LEU A 1 574 ? -31.107 -5.687 53.123 1.00 93.19 574 LEU A C 1
ATOM 4229 O O . LEU A 1 574 ? -31.314 -6.800 53.601 1.00 93.19 574 LEU A O 1
ATOM 4233 N N . GLU A 1 575 ? -30.743 -5.518 51.858 1.00 95.38 575 GLU A N 1
ATOM 4234 C CA . GLU A 1 575 ? -30.668 -6.596 50.876 1.00 95.38 575 GLU A CA 1
ATOM 4235 C C . GLU A 1 575 ? -29.382 -6.502 50.049 1.00 95.38 575 GLU A C 1
ATOM 4237 O O . GLU A 1 575 ? -28.762 -5.443 49.921 1.00 95.38 575 GLU A O 1
ATOM 4242 N N . ILE A 1 576 ? -28.971 -7.626 49.461 1.00 95.69 576 ILE A N 1
ATOM 4243 C CA . ILE A 1 576 ? -27.866 -7.648 48.499 1.00 95.69 576 ILE A CA 1
ATOM 4244 C C . ILE A 1 576 ? -28.380 -7.134 47.155 1.00 95.69 576 ILE A C 1
ATOM 4246 O O . ILE A 1 576 ? -29.176 -7.802 46.505 1.00 95.69 576 ILE A O 1
ATOM 4250 N N . ALA A 1 577 ? -27.865 -5.987 46.720 1.00 94.00 577 ALA A N 1
ATOM 4251 C CA . ALA A 1 577 ? -28.225 -5.359 45.455 1.00 94.00 577 ALA A CA 1
ATOM 4252 C C . ALA A 1 577 ? -27.353 -5.826 44.284 1.00 94.00 577 ALA A C 1
ATOM 4254 O O . ALA A 1 577 ? -27.842 -5.993 43.170 1.00 94.00 577 ALA A O 1
ATOM 4255 N N . VAL A 1 578 ? -26.043 -5.987 44.504 1.00 94.38 578 VAL A N 1
ATOM 4256 C CA . VAL A 1 578 ? -25.091 -6.342 43.439 1.00 94.38 578 VAL A CA 1
ATOM 4257 C C . VAL A 1 578 ? -23.985 -7.232 43.991 1.00 94.38 578 VAL A C 1
ATOM 4259 O O . VAL A 1 578 ? -23.426 -6.944 45.047 1.00 94.38 578 VAL A O 1
ATOM 4262 N N . VAL A 1 579 ? -23.610 -8.271 43.247 1.00 95.62 579 VAL A N 1
ATOM 4263 C CA . VAL A 1 579 ? -22.404 -9.074 43.498 1.00 95.62 579 VAL A CA 1
ATOM 4264 C C . VAL A 1 579 ? -21.395 -8.763 42.389 1.00 95.62 579 VAL A C 1
ATOM 4266 O O . VAL A 1 579 ? -21.517 -9.265 41.277 1.00 95.62 579 VAL A O 1
ATOM 4269 N N . ASN A 1 580 ? -20.423 -7.887 42.666 1.00 91.62 580 ASN A N 1
ATOM 4270 C CA . ASN A 1 580 ? -19.450 -7.421 41.666 1.00 91.62 580 ASN A CA 1
ATOM 4271 C C . ASN A 1 580 ? -18.277 -8.393 41.494 1.00 91.62 580 ASN A C 1
ATOM 4273 O O . ASN A 1 580 ? -17.692 -8.493 40.416 1.00 91.62 580 ASN A O 1
ATOM 4277 N N . SER A 1 581 ? -17.878 -9.061 42.576 1.00 94.50 581 SER A N 1
ATOM 4278 C CA . SER A 1 581 ? -16.786 -10.032 42.589 1.00 94.50 581 SER A CA 1
ATOM 4279 C C . SER A 1 581 ? -16.945 -10.999 43.771 1.00 94.50 581 SER A C 1
ATOM 4281 O O . SER A 1 581 ? -17.774 -10.751 44.650 1.00 94.50 581 SER A O 1
ATOM 4283 N N . PRO A 1 582 ? -16.128 -12.066 43.863 1.00 96.12 582 PRO A N 1
ATOM 4284 C CA . PRO A 1 582 ? -16.151 -12.984 45.005 1.00 96.12 582 PRO A CA 1
ATOM 4285 C C . PRO A 1 582 ? -15.919 -12.331 46.379 1.00 96.12 582 PRO A C 1
ATOM 4287 O O . PRO A 1 582 ? -16.180 -12.973 47.391 1.00 96.12 582 PRO A O 1
ATOM 4290 N N . ILE A 1 583 ? -15.419 -11.090 46.418 1.00 95.50 583 ILE A N 1
ATOM 4291 C CA . ILE A 1 583 ? -15.096 -10.339 47.643 1.00 95.50 583 ILE A CA 1
ATOM 4292 C C . ILE A 1 583 ? -15.666 -8.911 47.633 1.00 95.50 583 ILE A C 1
ATOM 4294 O O . ILE A 1 583 ? -15.209 -8.058 48.392 1.00 95.50 583 ILE A O 1
ATOM 4298 N N . ASN A 1 584 ? -16.592 -8.596 46.724 1.00 96.00 584 ASN A N 1
ATOM 4299 C CA . ASN A 1 584 ? -17.186 -7.267 46.641 1.00 96.00 584 ASN A CA 1
ATOM 4300 C C . ASN A 1 584 ? -18.679 -7.357 46.348 1.00 96.00 584 ASN A C 1
ATOM 4302 O O . ASN A 1 584 ? -19.098 -7.770 45.263 1.00 96.00 584 ASN A O 1
ATOM 4306 N N . VAL A 1 585 ? -19.464 -6.913 47.321 1.00 96.94 585 VAL A N 1
ATOM 4307 C CA . VAL A 1 585 ? -20.923 -6.921 47.281 1.00 96.94 585 VAL A CA 1
ATOM 4308 C C . VAL A 1 585 ? -21.423 -5.509 47.564 1.00 96.94 585 VAL A C 1
ATOM 4310 O O . VAL A 1 585 ? -20.778 -4.739 48.274 1.00 96.94 585 VAL A O 1
ATOM 4313 N N . VAL A 1 586 ? -22.560 -5.142 46.988 1.00 96.06 586 VAL A N 1
ATOM 4314 C CA . VAL A 1 586 ? -23.277 -3.907 47.302 1.00 96.06 586 VAL A CA 1
ATOM 4315 C C . VAL A 1 586 ? -24.542 -4.271 48.061 1.00 96.06 586 VAL A C 1
ATOM 4317 O O . VAL A 1 586 ? -25.350 -5.059 47.572 1.00 96.06 586 VAL A O 1
ATOM 4320 N N . VAL A 1 587 ? -24.701 -3.690 49.245 1.00 96.62 587 VAL A N 1
ATOM 4321 C CA . VAL A 1 587 ? -25.897 -3.802 50.085 1.00 96.62 587 VAL A CA 1
ATOM 4322 C C . VAL A 1 587 ? -26.731 -2.538 49.908 1.00 96.62 587 VAL A C 1
ATOM 4324 O O . VAL A 1 587 ? -26.171 -1.442 49.839 1.00 96.62 587 VAL A O 1
ATOM 4327 N N . ALA A 1 588 ? -28.048 -2.682 49.820 1.00 95.31 588 ALA A N 1
ATOM 4328 C CA . ALA A 1 588 ? -28.999 -1.592 49.642 1.00 95.31 588 ALA A CA 1
ATOM 4329 C C . ALA A 1 588 ? -30.157 -1.701 50.635 1.00 95.31 588 ALA A C 1
ATOM 4331 O O . ALA A 1 588 ? -30.577 -2.804 50.971 1.00 95.31 588 ALA A O 1
ATOM 4332 N N . GLY A 1 589 ? -30.690 -0.563 51.076 1.00 94.06 589 GLY A N 1
ATOM 4333 C CA . GLY A 1 589 ? -31.881 -0.517 51.922 1.00 94.06 589 GLY A CA 1
ATOM 4334 C C . GLY A 1 589 ? -31.990 0.772 52.729 1.00 94.06 589 GLY A C 1
ATOM 4335 O O . GLY A 1 589 ? -31.615 1.849 52.249 1.00 94.06 589 GLY A O 1
ATOM 4336 N N . SER A 1 590 ? -32.505 0.668 53.952 1.00 92.56 590 SER A N 1
ATOM 4337 C CA . SER A 1 590 ? -32.743 1.811 54.837 1.00 92.56 590 SER A CA 1
ATOM 4338 C C . SER A 1 590 ? -31.428 2.460 55.323 1.00 92.56 590 SER A C 1
ATOM 4340 O O . SER A 1 590 ? -30.503 1.750 55.731 1.00 92.56 590 SER A O 1
ATOM 4342 N N . PRO A 1 591 ? -31.313 3.808 55.330 1.00 92.25 591 PRO A N 1
ATOM 4343 C CA . PRO A 1 591 ? -30.070 4.513 55.650 1.00 92.25 591 PRO A CA 1
ATOM 4344 C C . PRO A 1 591 ? -29.487 4.205 57.030 1.00 92.25 591 PRO A C 1
ATOM 4346 O O . PRO A 1 591 ? -28.271 4.054 57.153 1.00 92.25 591 PRO A O 1
ATOM 4349 N N . GLU A 1 592 ? -30.333 4.134 58.058 1.00 93.31 592 GLU A N 1
ATOM 4350 C CA . GLU A 1 592 ? -29.909 3.876 59.438 1.00 93.31 592 GLU A CA 1
ATOM 4351 C C . GLU A 1 592 ? -29.368 2.445 59.604 1.00 93.31 592 GLU A C 1
ATOM 4353 O O . GLU A 1 592 ? -28.184 2.322 59.933 1.00 93.31 592 GLU A O 1
ATOM 4358 N N . PRO A 1 593 ? -30.123 1.372 59.270 1.00 93.62 593 PRO A N 1
ATOM 4359 C CA . PRO A 1 593 ? -29.603 0.005 59.287 1.00 93.62 593 PRO A CA 1
ATOM 4360 C C . PRO A 1 593 ? -28.306 -0.175 58.500 1.00 93.62 593 PRO A C 1
ATOM 4362 O O . PRO A 1 593 ? -27.400 -0.874 58.962 1.00 93.62 593 PRO A O 1
ATOM 4365 N N . LEU A 1 594 ? -28.190 0.465 57.329 1.00 94.88 594 LEU A N 1
ATOM 4366 C CA . LEU A 1 594 ? -26.988 0.374 56.504 1.00 94.88 594 LEU A CA 1
ATOM 4367 C C . LEU A 1 594 ? -25.787 1.020 57.198 1.00 94.88 594 LEU A C 1
ATOM 4369 O O . LEU A 1 594 ? -24.698 0.457 57.187 1.00 94.88 594 LEU A O 1
ATOM 4373 N N . THR A 1 595 ? -25.990 2.181 57.824 1.00 95.25 595 THR A N 1
ATOM 4374 C CA . THR A 1 595 ? -24.936 2.888 58.567 1.00 95.25 595 THR A CA 1
ATOM 4375 C C . THR A 1 595 ? -24.464 2.057 59.760 1.00 95.25 595 THR A C 1
ATOM 4377 O O . THR A 1 595 ? -23.263 1.952 59.994 1.00 95.25 595 THR A O 1
ATOM 4380 N N . THR A 1 596 ? -25.386 1.398 60.468 1.00 95.19 596 THR A N 1
ATOM 4381 C CA . THR A 1 596 ? -25.051 0.470 61.554 1.00 95.19 596 THR A CA 1
ATOM 4382 C C . THR A 1 596 ? -24.238 -0.723 61.049 1.00 95.19 596 THR A C 1
ATOM 4384 O O . THR A 1 596 ? -23.196 -1.025 61.621 1.00 95.19 596 THR A O 1
ATOM 4387 N N . LEU A 1 597 ? -24.658 -1.363 59.949 1.00 95.12 597 LEU A N 1
ATOM 4388 C CA . LEU A 1 597 ? -23.906 -2.472 59.348 1.00 95.12 597 LEU A CA 1
ATOM 4389 C C . LEU A 1 597 ? -22.499 -2.033 58.919 1.00 95.12 597 LEU A C 1
ATOM 4391 O O . LEU A 1 597 ? -21.533 -2.750 59.162 1.00 95.12 597 LEU A O 1
ATOM 4395 N N . MET A 1 598 ? -22.374 -0.862 58.290 1.00 96.75 598 MET A N 1
ATOM 4396 C CA . MET A 1 598 ? -21.075 -0.320 57.887 1.00 96.75 598 MET A CA 1
ATOM 4397 C C . MET A 1 598 ? -20.149 -0.131 59.092 1.00 96.75 598 MET A C 1
ATOM 4399 O O . MET A 1 598 ? -19.015 -0.592 59.049 1.00 96.75 598 MET A O 1
ATOM 4403 N N . ALA A 1 599 ? -20.643 0.462 60.184 1.00 96.50 599 ALA A N 1
ATOM 4404 C CA . ALA A 1 599 ? -19.856 0.679 61.397 1.00 96.50 599 ALA A CA 1
ATOM 4405 C C . ALA A 1 599 ? -19.424 -0.635 62.078 1.00 96.50 599 ALA A C 1
ATOM 4407 O O . ALA A 1 599 ? -18.295 -0.738 62.555 1.00 96.50 599 ALA A O 1
ATOM 4408 N N . GLU A 1 600 ? -20.296 -1.650 62.106 1.00 96.00 600 GLU A N 1
ATOM 4409 C CA . GLU A 1 600 ? -19.959 -2.990 62.610 1.00 96.00 600 GLU A CA 1
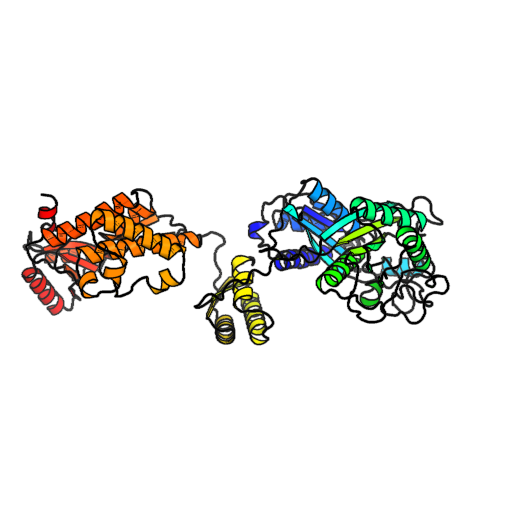ATOM 4410 C C . GLU A 1 600 ? -18.827 -3.624 61.795 1.00 96.00 600 GLU A C 1
ATOM 4412 O O . GLU A 1 600 ? -17.839 -4.097 62.353 1.00 96.00 600 GLU A O 1
ATOM 4417 N N . LEU A 1 601 ? -18.952 -3.592 60.467 1.00 96.44 601 LEU A N 1
ATOM 4418 C CA . LEU A 1 601 ? -17.960 -4.146 59.551 1.00 96.44 601 LEU A CA 1
ATOM 4419 C C . LEU A 1 601 ? -16.625 -3.394 59.637 1.00 96.44 601 LEU A C 1
ATOM 4421 O O . LEU A 1 601 ? -15.568 -4.020 59.709 1.00 96.44 601 LEU A O 1
ATOM 4425 N N . GLU A 1 602 ? -16.656 -2.065 59.701 1.00 95.94 602 GLU A N 1
ATOM 4426 C CA . GLU A 1 602 ? -15.457 -1.241 59.872 1.00 95.94 602 GLU A CA 1
ATOM 4427 C C . GLU A 1 602 ? -14.765 -1.508 61.215 1.00 95.94 602 GLU A C 1
ATOM 4429 O O . GLU A 1 602 ? -13.536 -1.591 61.263 1.00 95.94 602 GLU A O 1
ATOM 4434 N N . GLY A 1 603 ? -15.533 -1.729 62.289 1.00 95.88 603 GLY A N 1
ATOM 4435 C CA . GLY A 1 603 ? -15.013 -2.138 63.598 1.00 95.88 603 GLY A CA 1
ATOM 4436 C C . GLY A 1 603 ? -14.292 -3.491 63.582 1.00 95.88 603 GLY A C 1
ATOM 4437 O O . GLY A 1 603 ? -13.409 -3.734 64.403 1.00 95.88 603 GLY A O 1
ATOM 4438 N N . GLU A 1 604 ? -14.614 -4.349 62.616 1.00 96.06 604 GLU A N 1
ATOM 4439 C CA . GLU A 1 604 ? -13.960 -5.639 62.375 1.00 96.06 604 GLU A CA 1
ATOM 4440 C C . GLU A 1 604 ? -12.821 -5.562 61.343 1.00 96.06 604 GLU A C 1
ATOM 4442 O O . GLU A 1 604 ? -12.216 -6.579 61.000 1.00 96.06 604 GLU A O 1
ATOM 4447 N N . GLY A 1 605 ? -12.511 -4.366 60.834 1.00 95.44 605 GLY A N 1
ATOM 4448 C CA . GLY A 1 605 ? -11.489 -4.156 59.809 1.00 95.44 605 GLY A CA 1
ATOM 4449 C C . GLY A 1 605 ? -11.936 -4.514 58.387 1.00 95.44 605 GLY A C 1
ATOM 4450 O O . GLY A 1 605 ? -11.097 -4.612 57.490 1.00 95.44 605 GLY A O 1
ATOM 4451 N N . VAL A 1 606 ? -13.238 -4.702 58.150 1.00 96.88 606 VAL A N 1
ATOM 4452 C CA . VAL A 1 606 ? -13.804 -4.918 56.814 1.00 96.88 606 VAL A CA 1
ATOM 4453 C C . VAL A 1 606 ? -14.011 -3.569 56.130 1.00 96.88 606 VAL A C 1
ATOM 4455 O O . VAL A 1 606 ? -14.655 -2.670 56.665 1.00 96.88 606 VAL A O 1
ATOM 4458 N N . PHE A 1 607 ? -13.493 -3.426 54.908 1.00 96.62 607 PHE A N 1
ATOM 4459 C CA . PHE A 1 607 ? -13.689 -2.206 54.128 1.00 96.62 607 PHE A CA 1
ATOM 4460 C C . PHE A 1 607 ? -15.155 -2.042 53.718 1.00 96.62 607 PHE A C 1
ATOM 4462 O O . PHE A 1 607 ? -15.736 -2.929 53.079 1.00 96.62 607 PHE A O 1
ATOM 4469 N N . THR A 1 608 ? -15.715 -0.867 54.006 1.00 96.31 608 THR A N 1
ATOM 4470 C CA . THR A 1 608 ? -17.010 -0.441 53.479 1.00 96.31 608 THR A CA 1
ATOM 4471 C C . THR A 1 608 ? -16.920 0.959 52.880 1.00 96.31 608 THR A C 1
ATOM 4473 O O . THR A 1 608 ? -16.054 1.757 53.237 1.00 96.31 608 THR A O 1
ATOM 4476 N N . ARG A 1 609 ? -17.786 1.263 51.909 1.00 94.94 609 ARG A N 1
ATOM 4477 C CA . ARG A 1 609 ? -17.903 2.613 51.345 1.00 94.94 609 ARG A CA 1
ATOM 4478 C C . ARG A 1 609 ? -19.322 2.875 50.872 1.00 94.94 609 ARG A C 1
ATOM 4480 O O . ARG A 1 609 ? -19.874 2.107 50.085 1.00 94.94 609 ARG A O 1
ATOM 4487 N N . ARG A 1 610 ? -19.893 4.003 51.294 1.00 92.94 610 ARG A N 1
ATOM 4488 C CA . ARG A 1 610 ? -21.207 4.450 50.820 1.00 92.94 610 ARG A CA 1
ATOM 4489 C C . ARG A 1 610 ? -21.145 4.797 49.332 1.00 92.94 610 ARG A C 1
ATOM 4491 O O . ARG A 1 610 ? -20.218 5.471 48.879 1.00 92.94 610 ARG A O 1
ATOM 4498 N N . VAL A 1 611 ? -22.124 4.320 48.572 1.00 89.38 611 VAL A N 1
ATOM 4499 C CA . VAL A 1 611 ? -22.315 4.688 47.167 1.00 89.38 611 VAL A CA 1
ATOM 4500 C C . VAL A 1 611 ? -22.974 6.064 47.134 1.00 89.38 611 VAL A C 1
ATOM 4502 O O . VAL A 1 611 ? -23.863 6.342 47.935 1.00 89.38 611 VAL A O 1
ATOM 4505 N N . SER A 1 612 ? -22.534 6.934 46.224 1.00 84.44 612 SER A N 1
ATOM 4506 C CA . SER A 1 612 ? -23.055 8.301 46.089 1.00 84.44 612 SER A CA 1
ATOM 4507 C C . SER A 1 612 ? -24.425 8.317 45.395 1.00 84.44 612 SER A C 1
ATOM 4509 O O . SER A 1 612 ? -24.556 8.790 44.266 1.00 84.44 612 SER A O 1
ATOM 4511 N N . VAL A 1 613 ? -25.420 7.740 46.065 1.00 85.19 613 VAL A N 1
ATOM 4512 C CA . VAL A 1 613 ? -26.838 7.704 45.695 1.00 85.19 613 VAL A CA 1
ATOM 4513 C C . VAL A 1 613 ? -27.685 7.950 46.945 1.00 85.19 613 VAL A C 1
ATOM 4515 O O . VAL A 1 613 ? -27.306 7.565 48.052 1.00 85.19 613 VAL A O 1
ATOM 4518 N N . ASP A 1 614 ? -28.826 8.594 46.756 1.00 84.69 614 ASP A N 1
ATOM 4519 C CA . ASP A 1 614 ? -29.818 8.953 47.777 1.00 84.69 614 ASP A CA 1
ATOM 4520 C C . ASP A 1 614 ? -31.035 8.005 47.800 1.00 84.69 614 ASP A C 1
ATOM 4522 O O . ASP A 1 614 ? -31.999 8.217 48.536 1.00 84.69 614 ASP A O 1
ATOM 4526 N N . TYR A 1 615 ? -30.963 6.917 47.030 1.00 90.00 615 TYR A N 1
ATOM 4527 C CA . TYR A 1 615 ? -31.970 5.865 46.943 1.00 90.00 615 TYR A CA 1
ATOM 4528 C C . TYR A 1 615 ? -31.331 4.472 47.037 1.00 90.00 615 TYR A C 1
ATOM 4530 O O . TYR A 1 615 ? -30.119 4.304 46.889 1.00 90.00 615 TYR A O 1
ATOM 4538 N N . ALA A 1 616 ? -32.158 3.454 47.275 1.00 91.69 616 ALA A N 1
ATOM 4539 C CA . ALA A 1 616 ? -31.748 2.054 47.335 1.00 91.69 616 ALA A CA 1
ATOM 4540 C C . ALA A 1 616 ? -32.335 1.295 46.135 1.00 91.69 616 ALA A C 1
ATOM 4542 O O . ALA A 1 616 ? -33.546 1.129 46.037 1.00 91.69 616 ALA A O 1
ATOM 4543 N N . SER A 1 617 ? -31.481 0.879 45.194 1.00 90.94 617 SER A N 1
ATOM 4544 C CA . SER A 1 617 ? -31.875 0.105 44.004 1.00 90.94 617 SER A CA 1
ATOM 4545 C C . SER A 1 617 ? -31.628 -1.388 44.207 1.00 90.94 617 SER A C 1
ATOM 4547 O O . SER A 1 617 ? -30.692 -1.752 44.913 1.00 90.94 617 SER A O 1
ATOM 4549 N N . HIS A 1 618 ? -32.377 -2.230 43.479 1.00 93.12 618 HIS A N 1
ATOM 4550 C CA . HIS A 1 618 ? -32.259 -3.704 43.512 1.00 93.12 618 HIS A CA 1
ATOM 4551 C C . HIS A 1 618 ? -32.569 -4.315 44.883 1.00 93.12 618 HIS A C 1
ATOM 4553 O O . HIS A 1 618 ? -31.941 -5.282 45.297 1.00 93.12 618 HIS A O 1
ATOM 4559 N N . CYS A 1 619 ? -33.533 -3.725 45.581 1.00 91.00 619 CYS A N 1
ATOM 4560 C CA . CYS A 1 619 ? -34.119 -4.238 46.814 1.00 91.00 619 CYS A CA 1
ATOM 4561 C C . CYS A 1 619 ? -35.609 -3.874 46.856 1.00 91.00 619 CYS A C 1
ATOM 4563 O O . CYS A 1 619 ? -36.090 -3.125 45.999 1.00 91.00 619 CYS A O 1
ATOM 4565 N N . SER A 1 620 ? -36.328 -4.348 47.868 1.00 90.44 620 SER A N 1
ATOM 4566 C CA . SER A 1 620 ? -37.760 -4.085 48.085 1.00 90.44 620 SER A CA 1
ATOM 4567 C C . SER A 1 620 ? -38.162 -2.602 48.016 1.00 90.44 620 SER A C 1
ATOM 4569 O O . SER A 1 620 ? -39.289 -2.282 47.645 1.00 90.44 620 SER A O 1
ATOM 4571 N N . HIS A 1 621 ? -37.240 -1.662 48.265 1.00 88.75 621 HIS A N 1
ATOM 4572 C CA . HIS A 1 621 ? -37.510 -0.223 48.138 1.00 88.75 621 HIS A CA 1
ATOM 4573 C C . HIS A 1 621 ? -38.004 0.192 46.743 1.00 88.75 621 HIS A C 1
ATOM 4575 O O . HIS A 1 621 ? -38.764 1.153 46.643 1.00 88.75 621 HIS A O 1
ATOM 4581 N N . VAL A 1 622 ? -37.596 -0.494 45.667 1.00 90.56 622 VAL A N 1
ATOM 4582 C CA . VAL A 1 622 ? -38.028 -0.132 44.304 1.00 90.56 622 VAL A CA 1
ATOM 4583 C C . VAL A 1 622 ? -39.370 -0.742 43.900 1.00 90.56 622 VAL A C 1
ATOM 4585 O O . VAL A 1 622 ? -39.874 -0.404 42.831 1.00 90.56 622 VAL A O 1
ATOM 4588 N N . GLU A 1 623 ? -39.985 -1.596 44.724 1.00 88.75 623 GLU A N 1
ATOM 4589 C CA . GLU A 1 623 ? -41.280 -2.222 44.409 1.00 88.75 623 GLU A CA 1
ATOM 4590 C C . GLU A 1 623 ? -42.395 -1.184 44.226 1.00 88.75 623 GLU A C 1
ATOM 4592 O O . GLU A 1 623 ? -43.254 -1.342 43.359 1.00 88.75 623 GLU A O 1
ATOM 4597 N N . VAL A 1 624 ? -42.326 -0.063 44.955 1.00 86.88 624 VAL A N 1
ATOM 4598 C CA . VAL A 1 624 ? -43.265 1.065 44.818 1.00 86.88 624 VAL A CA 1
ATOM 4599 C C . VAL A 1 624 ? -43.234 1.712 43.427 1.00 86.88 624 VAL A C 1
ATOM 4601 O O . VAL A 1 624 ? -44.185 2.379 43.034 1.00 86.88 624 VAL A O 1
ATOM 4604 N N . LEU A 1 625 ? -42.164 1.506 42.651 1.00 86.56 625 LEU A N 1
ATOM 4605 C CA . LEU A 1 625 ? -42.055 2.023 41.284 1.00 86.56 625 LEU A CA 1
ATOM 4606 C C . LEU A 1 625 ? -42.848 1.192 40.269 1.00 86.56 625 LEU A C 1
ATOM 4608 O O . LEU A 1 625 ? -43.120 1.689 39.177 1.00 86.56 625 LEU A O 1
ATOM 4612 N N . ALA A 1 626 ? -43.167 -0.063 40.603 1.00 77.44 626 ALA A N 1
ATOM 4613 C CA . ALA A 1 626 ? -43.945 -0.962 39.753 1.00 77.44 626 ALA A CA 1
ATOM 4614 C C . ALA A 1 626 ? -45.464 -0.782 39.924 1.00 77.44 626 ALA A C 1
ATOM 4616 O O . ALA A 1 626 ? -46.217 -1.166 39.027 1.00 77.44 626 ALA A O 1
ATOM 4617 N N . ALA A 1 627 ? -45.891 -0.218 41.059 1.00 64.75 627 ALA A N 1
ATOM 4618 C CA . ALA A 1 627 ? -47.269 0.194 41.332 1.00 64.75 627 ALA A CA 1
ATOM 4619 C C . ALA A 1 627 ? -47.606 1.508 40.611 1.00 64.75 627 ALA A C 1
ATOM 4621 O O . ALA A 1 627 ? -48.758 1.653 40.145 1.00 64.75 627 ALA A O 1
#

Sequence (627 aa):
DPQQRLLLEVGWNALADAGLPLAEVRGSNAGVFVGAAGFDWTLLAFGEAAIDAYAATGSSHAILANRLSYLWDLRGPSISVDAACASSLVAVHLAVAALRRRECDLALAGGVQLHLVPHTTLSLSRFGMMARDGRCKAFDSRADGFVRSEGCGVVVLKRLSDVDLARDRVYAVICGSAINQDGRSNGLTAPNALAQARVLRAALADARVEPEAVGFVETHGTGTALGDPIEFSALASAYGGVDAPCYLGAVKTNLGHAEAAAGIAGLIKAALAIHHGQIPGNLCLRRVNPDIELEGTRFVLPREVTPWTGPRHAGVSSFGFGGTNAHVILGPAPAAEASMVPARPGPRLLTVSAASRYLFFARSKQLAAALRSNTASLDDLAHTVTARGSHLSWRGHAIADEPEAMAEALERAHPRQLPAAAPRVVFLFSGQGGQWLDMGKALAAWSPIFREGLERCEQAIATVAGWSLTAALADERELARVDRVQPAIFAIQVALAGLWRSFGVEPAVVLGTSMGEVAAAHVAGLLGLEDAARVITTRSRLIAERLDRPGAMATVALSEAEVRRRLAGRDGDLEIAVVNSPINVVVAGSPEPLTTLMAELEGEGVFTRRVSVDYASHCSHVEVLAA

Radius of gyration: 36.15 Å; chains: 1; bounding box: 83×56×105 Å

Secondary structure (DSSP, 8-state):
-HHHHHHHHHHHHHHHHTT--HHHHTTS-EEEEEEE---HHHHHHTSTT---TTHHHHH-THHHHHHHHHHHT--S-EEEE--GGGHHHHHHHHHHHHHHTTS-SEEEEEEEE---SSHHHHHHHHHT-B-TTS---TTBTT---B-B--EEEEEEE--GGG--TTT---S-EEEEEEEEE--S-SSTTS--HHHHHHHHHHHHHHHT--GGGEEEEE------TTHHHHHHHHHHHHH-S-SS-EEEE-THHHH-B-GGGHHHHHHHHHHHHHHHTEE---TT-SSB-TT---TTSSEE--SS-EE--S--EEEEEEE-TTSEEEEEEEEPPPPPP---PPPPPSPEEEEEEESSHHHHHHHHHHHHHHHHTTSS-HHHHHHHHHHSS---SEEEEEEESSHHHHHHHHHH---EEPPSSPPPEEEEE--TT---TTTTHHHHHH-HHHHHHHHHHHHHHHHHHSS-HHHHHT-HHHHHSHHHHHHHHHHHHHHHHHHHHHTT--EEEEEE-TTHHHHHHHHTTSS-HHHHHHHHHHHHHHHHHH--S--EEEEESS-HHHHHHHHTT-TTTEEEEEEEETTEEEEEE-HHHHHHHHHHHHHTT--EEE-S-SS--SSGGGGGGT-